Protein AF-0000000085121722 (afdb_homodimer)

Organism: Pyrolobus fumarii (strain DSM 11204 / 1A) (NCBI:txid694429)

Structure (mmCIF, N/CA/C/O backbone):
data_AF-0000000085121722-model_v1
#
loop_
_entity.id
_entity.type
_entity.pdbx_description
1 polymer 'tRNA(Phe) 7-((3-amino-3-carboxypropyl)-4-demethylwyosine(37)-N(4))-methyltransferase'
#
loop_
_atom_site.group_PDB
_atom_site.id
_atom_site.type_symbol
_atom_site.label_atom_id
_atom_site.label_alt_id
_atom_site.label_comp_id
_atom_site.label_asym_id
_atom_site.label_entity_id
_atom_site.label_seq_id
_atom_site.pdbx_PDB_ins_code
_atom_site.Cartn_x
_atom_site.Cartn_y
_atom_site.Cartn_z
_atom_site.occupancy
_atom_site.B_iso_or_equiv
_atom_site.auth_seq_id
_atom_site.auth_comp_id
_atom_site.auth_asym_id
_atom_site.auth_atom_id
_atom_site.pdbx_PDB_model_num
ATOM 1 N N . MET A 1 1 ? -5.102 37.719 7.293 1 25.16 1 MET A N 1
ATOM 2 C CA . MET A 1 1 ? -5.824 37.344 6.082 1 25.16 1 MET A CA 1
ATOM 3 C C . MET A 1 1 ? -6.395 35.938 6.211 1 25.16 1 MET A C 1
ATOM 5 O O . MET A 1 1 ? -5.68 34.969 6.02 1 25.16 1 MET A O 1
ATOM 9 N N . PRO A 1 2 ? -7.133 35.5 7.285 1 33.59 2 PRO A N 1
ATOM 10 C CA . PRO A 1 2 ? -7.469 34.375 8.18 1 33.59 2 PRO A CA 1
ATOM 11 C C . PRO A 1 2 ? -8.312 33.312 7.5 1 33.59 2 PRO A C 1
ATOM 13 O O . PRO A 1 2 ? -7.992 32.125 7.586 1 33.59 2 PRO A O 1
ATOM 16 N N . LEU A 1 3 ? -9.984 33.344 7.324 1 40.09 3 LEU A N 1
ATOM 17 C CA . LEU A 1 3 ? -11.289 32.844 7.738 1 40.09 3 LEU A CA 1
ATOM 18 C C . LEU A 1 3 ? -11.867 31.922 6.68 1 40.09 3 LEU A C 1
ATOM 20 O O . LEU A 1 3 ? -13.07 31.656 6.684 1 40.09 3 LEU A O 1
ATOM 24 N N . HIS A 1 4 ? -11.539 31.906 5.453 1 48.25 4 HIS A N 1
ATOM 25 C CA . HIS A 1 4 ? -12.109 31.25 4.281 1 48.25 4 HIS A CA 1
ATOM 26 C C . HIS A 1 4 ? -12.211 29.734 4.48 1 48.25 4 HIS A C 1
ATOM 28 O O . HIS A 1 4 ? -13.172 29.109 4.031 1 48.25 4 HIS A O 1
ATOM 34 N N . GLY A 1 5 ? -11.305 29.234 5.172 1 57.03 5 GLY A N 1
ATOM 35 C CA . GLY A 1 5 ? -11.344 27.812 5.5 1 57.03 5 GLY A CA 1
ATOM 36 C C . GLY A 1 5 ? -12.547 27.438 6.348 1 57.03 5 GLY A C 1
ATOM 37 O O . GLY A 1 5 ? -13.211 26.438 6.07 1 57.03 5 GLY A O 1
ATOM 38 N N . ASP A 1 6 ? -12.883 28.438 7.25 1 63.97 6 ASP A N 1
ATOM 39 C CA . ASP A 1 6 ? -13.984 28.156 8.164 1 63.97 6 ASP A CA 1
ATOM 40 C C . ASP A 1 6 ? -15.328 28.141 7.43 1 63.97 6 ASP A C 1
ATOM 42 O O . ASP A 1 6 ? -16.172 27.281 7.68 1 63.97 6 ASP A O 1
ATOM 46 N N . ALA A 1 7 ? -15.484 29.25 6.531 1 72.12 7 ALA A N 1
ATOM 47 C CA . ALA A 1 7 ? -16.734 29.297 5.773 1 72.12 7 ALA A CA 1
ATOM 48 C C . ALA A 1 7 ? -16.875 28.062 4.891 1 72.12 7 ALA A C 1
ATOM 50 O O . ALA A 1 7 ? -17.969 27.484 4.793 1 72.12 7 ALA A O 1
ATOM 51 N N . CYS A 1 8 ? -15.781 27.703 4.367 1 76.19 8 CYS A N 1
ATOM 52 C CA . CYS A 1 8 ? -15.781 26.531 3.506 1 76.19 8 CYS A CA 1
ATOM 53 C C . CYS A 1 8 ? -16.078 25.266 4.305 1 76.19 8 CYS A C 1
ATOM 55 O O . CYS A 1 8 ? -16.891 24.438 3.885 1 76.19 8 CYS A O 1
ATOM 57 N N . LEU A 1 9 ? -15.484 25.234 5.461 1 77.94 9 LEU A N 1
ATOM 58 C CA . LEU A 1 9 ? -15.695 24.078 6.309 1 77.94 9 LEU A CA 1
ATOM 59 C C . LEU A 1 9 ? -17.141 23.984 6.77 1 77.94 9 LEU A C 1
ATOM 61 O O . LEU A 1 9 ? -17.703 22.906 6.871 1 77.94 9 LEU A O 1
ATOM 65 N N . GLN A 1 10 ? -17.734 25.156 6.969 1 77.38 10 GLN A N 1
ATOM 66 C CA . GLN A 1 10 ? -19.125 25.188 7.391 1 77.38 10 GLN A CA 1
ATOM 67 C C . GLN A 1 10 ? -20.047 24.719 6.273 1 77.38 10 GLN A C 1
ATOM 69 O O . GLN A 1 10 ? -21.016 24 6.52 1 77.38 10 GLN A O 1
ATOM 74 N N . GLU A 1 11 ? -19.766 25.047 5.125 1 78.31 11 GLU A N 1
ATOM 75 C CA . GLU A 1 11 ? -20.562 24.625 3.979 1 78.31 11 GLU A CA 1
ATOM 76 C C . GLU A 1 11 ? -20.406 23.125 3.723 1 78.31 11 GLU A C 1
ATOM 78 O O . GLU A 1 11 ? -21.391 22.438 3.434 1 78.31 11 GLU A O 1
ATOM 83 N N . LEU A 1 12 ? -19.172 22.734 3.867 1 75.06 12 LEU A N 1
ATOM 84 C CA . LEU A 1 12 ? -18.906 21.312 3.684 1 75.06 12 LEU A CA 1
ATOM 85 C C . LEU A 1 12 ? -19.609 20.484 4.758 1 75.06 12 LEU A C 1
ATOM 87 O O . LEU A 1 12 ? -20.141 19.406 4.473 1 75.06 12 LEU A O 1
ATOM 91 N N . ARG A 1 13 ? -19.562 21.062 5.875 1 75.12 13 ARG A N 1
ATOM 92 C CA . ARG A 1 13 ? -20.219 20.375 6.984 1 75.12 13 ARG A CA 1
ATOM 93 C C . ARG A 1 13 ? -21.719 20.203 6.715 1 75.12 13 ARG A C 1
ATOM 95 O O . ARG A 1 13 ? -22.266 19.125 6.93 1 75.12 13 ARG A O 1
ATOM 102 N N . LYS A 1 14 ? -22.219 21.188 6.25 1 73.75 14 LYS A N 1
ATOM 103 C CA . LYS A 1 14 ? -23.656 21.141 5.973 1 73.75 14 LYS A CA 1
ATOM 104 C C . LYS A 1 14 ? -23.969 20.172 4.832 1 73.75 14 LYS A C 1
ATOM 106 O O . LYS A 1 14 ? -24.875 19.344 4.941 1 73.75 14 LYS A O 1
ATOM 111 N N . SER A 1 15 ? -23.203 20.219 3.834 1 72.81 15 SER A N 1
ATOM 112 C CA . SER A 1 15 ? -23.469 19.406 2.648 1 72.81 15 SER A CA 1
ATOM 113 C C . SER A 1 15 ? -23.078 17.953 2.883 1 72.81 15 SER A C 1
ATOM 115 O O . SER A 1 15 ? -23.844 17.047 2.541 1 72.81 15 SER A O 1
ATOM 117 N N . ASN A 1 16 ? -21.906 17.75 3.414 1 69 16 ASN A N 1
ATOM 118 C CA . ASN A 1 16 ? -21.391 16.391 3.541 1 69 16 ASN A CA 1
ATOM 119 C C . ASN A 1 16 ? -22.047 15.641 4.691 1 69 16 ASN A C 1
ATOM 121 O O . ASN A 1 16 ? -22.328 14.445 4.582 1 69 16 ASN A O 1
ATOM 125 N N . LEU A 1 17 ? -22.203 16.453 5.746 1 63.22 17 LEU A N 1
ATOM 126 C CA . LEU A 1 17 ? -22.906 15.82 6.855 1 63.22 17 LEU A CA 1
ATOM 127 C C . LEU A 1 17 ? -24.297 15.344 6.43 1 63.22 17 LEU A C 1
ATOM 129 O O . LEU A 1 17 ? -24.734 14.266 6.832 1 63.22 17 LEU A O 1
ATOM 133 N N . TRP A 1 18 ? -24.797 16.141 5.629 1 60.69 18 TRP A N 1
ATOM 134 C CA . TRP A 1 18 ? -26.109 15.758 5.137 1 60.69 18 TRP A CA 1
ATOM 135 C C . TRP A 1 18 ? -26.031 14.516 4.258 1 60.69 18 TRP A C 1
ATOM 137 O O . TRP A 1 18 ? -26.844 13.602 4.391 1 60.69 18 TRP A O 1
ATOM 147 N N . ARG A 1 19 ? -25.125 14.5 3.445 1 65.38 19 ARG A N 1
ATOM 148 C CA . ARG A 1 19 ? -24.969 13.352 2.566 1 65.38 19 ARG A CA 1
ATOM 149 C C . ARG A 1 19 ? -24.656 12.086 3.371 1 65.38 19 ARG A C 1
ATOM 151 O O . ARG A 1 19 ? -25.219 11.023 3.107 1 65.38 19 ARG A O 1
ATOM 158 N N . LEU A 1 20 ? -23.797 12.312 4.266 1 65.81 20 LEU A N 1
ATOM 159 C CA . LEU A 1 20 ? -23.422 11.164 5.086 1 65.81 20 LEU A CA 1
ATOM 160 C C . LEU A 1 20 ? -24.594 10.68 5.922 1 65.81 20 LEU A C 1
ATOM 162 O O . LEU A 1 20 ? -24.781 9.469 6.09 1 65.81 20 LEU A O 1
ATOM 166 N N . TYR A 1 21 ? -25.328 11.711 6.359 1 60.53 21 TYR A N 1
ATOM 167 C CA . TYR A 1 21 ? -26.547 11.359 7.07 1 60.53 21 TYR A CA 1
ATOM 168 C C . TYR A 1 21 ? -27.516 10.594 6.16 1 60.53 21 TYR A C 1
ATOM 170 O O . TYR A 1 21 ? -28.047 9.555 6.547 1 60.53 21 TYR A O 1
ATOM 178 N N . ILE A 1 22 ? -27.609 11.023 5.02 1 61.03 22 ILE A N 1
ATOM 179 C CA . ILE A 1 22 ? -28.516 10.367 4.07 1 61.03 22 ILE A CA 1
ATOM 180 C C . ILE A 1 22 ? -27.969 8.977 3.738 1 61.03 22 ILE A C 1
ATOM 182 O O . ILE A 1 22 ? -28.719 8 3.719 1 61.03 22 ILE A O 1
ATOM 186 N N . ASP A 1 23 ? -26.719 8.969 3.586 1 68.31 23 ASP A N 1
ATOM 187 C CA . ASP A 1 23 ? -26.109 7.68 3.258 1 68.31 23 ASP A CA 1
ATOM 188 C C . ASP A 1 23 ? -26.25 6.695 4.414 1 68.31 23 ASP A C 1
ATOM 190 O O . ASP A 1 23 ? -26.469 5.504 4.195 1 68.31 23 ASP A O 1
ATOM 194 N N . SER A 1 24 ? -26.141 7.223 5.574 1 63.41 24 SER A N 1
ATOM 195 C CA . SER A 1 24 ? -26.328 6.395 6.766 1 63.41 24 SER A CA 1
ATOM 196 C C . SER A 1 24 ? -27.75 5.859 6.855 1 63.41 24 SER A C 1
ATOM 198 O O . SER A 1 24 ? -27.953 4.668 7.098 1 63.41 24 SER A O 1
ATOM 200 N N . GLU A 1 25 ? -28.625 6.758 6.559 1 61.84 25 GLU A N 1
ATOM 201 C CA . GLU A 1 25 ? -30.031 6.391 6.652 1 61.84 25 GLU A CA 1
ATOM 202 C C . GLU A 1 25 ? -30.438 5.469 5.508 1 61.84 25 GLU A C 1
ATOM 204 O O . GLU A 1 25 ? -31.281 4.582 5.684 1 61.84 25 GLU A O 1
ATOM 209 N N . SER A 1 26 ? -29.797 5.641 4.441 1 66.88 26 SER A N 1
ATOM 210 C CA . SER A 1 26 ? -30.188 4.859 3.27 1 66.88 26 SER A CA 1
ATOM 211 C C . SER A 1 26 ? -29.422 3.541 3.211 1 66.88 26 SER A C 1
ATOM 213 O O . SER A 1 26 ? -29.641 2.732 2.307 1 66.88 26 SER A O 1
ATOM 215 N N . GLY A 1 27 ? -28.547 3.436 4.176 1 63.84 27 GLY A N 1
ATOM 216 C CA . GLY A 1 27 ? -27.766 2.211 4.211 1 63.84 27 GLY A CA 1
ATOM 217 C C . GLY A 1 27 ? -26.578 2.232 3.264 1 63.84 27 GLY A C 1
ATOM 218 O O . GLY A 1 27 ? -25.984 1.189 2.971 1 63.84 27 GLY A O 1
ATOM 219 N N . ARG A 1 28 ? -26.391 3.414 2.799 1 68.38 28 ARG A N 1
ATOM 220 C CA . ARG A 1 28 ? -25.312 3.514 1.821 1 68.38 28 ARG A CA 1
ATOM 221 C C . ARG A 1 28 ? -23.969 3.635 2.51 1 68.38 28 ARG A C 1
ATOM 223 O O . ARG A 1 28 ? -22.938 3.328 1.914 1 68.38 28 ARG A O 1
ATOM 230 N N . LEU A 1 29 ? -24.047 3.971 3.695 1 78.38 29 LEU A N 1
ATOM 231 C CA . LEU A 1 29 ? -22.812 4.117 4.453 1 78.38 29 LEU A CA 1
ATOM 232 C C . LEU A 1 29 ? -22.297 2.76 4.918 1 78.38 29 LEU A C 1
ATOM 234 O O . LEU A 1 29 ? -23.078 1.925 5.391 1 78.38 29 LEU A O 1
ATOM 238 N N . ASP A 1 30 ? -21.109 2.541 4.707 1 84.75 30 ASP A N 1
ATOM 239 C CA . ASP A 1 30 ? -20.469 1.336 5.23 1 84.75 30 ASP A CA 1
ATOM 240 C C . ASP A 1 30 ? -20.656 1.225 6.742 1 84.75 30 ASP A C 1
ATOM 242 O O . ASP A 1 30 ? -20.156 2.064 7.496 1 84.75 30 ASP A O 1
ATOM 246 N N . PRO A 1 31 ? -21.422 0.249 7.117 1 87.56 31 PRO A N 1
ATOM 247 C CA . PRO A 1 31 ? -21.75 0.148 8.539 1 87.56 31 PRO A CA 1
ATOM 248 C C . PRO A 1 31 ? -20.516 0.044 9.43 1 87.56 31 PRO A C 1
ATOM 250 O O . PRO A 1 31 ? -20.531 0.485 10.578 1 87.56 31 PRO A O 1
ATOM 253 N N . ASP A 1 32 ? -19.469 -0.449 8.969 1 90.31 32 ASP A N 1
ATOM 254 C CA . ASP A 1 32 ? -18.266 -0.7 9.766 1 90.31 32 ASP A CA 1
ATOM 255 C C . ASP A 1 32 ? -17.562 0.606 10.125 1 90.31 32 ASP A C 1
ATOM 257 O O . ASP A 1 32 ? -16.781 0.651 11.07 1 90.31 32 ASP A O 1
ATOM 261 N N . VAL A 1 33 ? -17.891 1.657 9.367 1 92.19 33 VAL A N 1
ATOM 262 C CA . VAL A 1 33 ? -17.188 2.906 9.633 1 92.19 33 VAL A CA 1
ATOM 263 C C . VAL A 1 33 ? -18.078 3.824 10.477 1 92.19 33 VAL A C 1
ATOM 265 O O . VAL A 1 33 ? -17.625 4.859 10.969 1 92.19 33 VAL A O 1
ATOM 268 N N . LYS A 1 34 ? -19.297 3.518 10.688 1 89.69 34 LYS A N 1
ATOM 269 C CA . LYS A 1 34 ? -20.266 4.391 11.328 1 89.69 34 LYS A CA 1
ATOM 270 C C . LYS A 1 34 ? -19.828 4.789 12.727 1 89.69 34 LYS A C 1
ATOM 272 O O . LYS A 1 34 ? -19.875 5.965 13.094 1 89.69 34 LYS A O 1
ATOM 277 N N . PRO A 1 35 ? -19.391 3.846 13.531 1 91.5 35 PRO A N 1
ATOM 278 C CA . PRO A 1 35 ? -18.969 4.242 14.875 1 91.5 35 PRO A CA 1
ATOM 279 C C . PRO A 1 35 ? -17.828 5.258 14.859 1 91.5 35 PRO A C 1
ATOM 281 O O . PRO A 1 35 ? -17.812 6.195 15.664 1 91.5 35 PRO A O 1
ATOM 284 N N . LEU A 1 36 ? -16.922 5.125 13.984 1 93.75 36 LEU A N 1
ATOM 285 C CA . LEU A 1 36 ? -15.805 6.051 13.875 1 93.75 36 LEU A CA 1
ATOM 286 C C . LEU A 1 36 ? -16.281 7.43 13.438 1 93.75 36 LEU A C 1
ATOM 288 O O . LEU A 1 36 ? -15.922 8.438 14.047 1 93.75 36 LEU A O 1
ATOM 292 N N . LEU A 1 37 ? -17.125 7.449 12.461 1 91.69 37 LEU A N 1
ATOM 293 C CA . LEU A 1 37 ? -17.594 8.711 11.898 1 91.69 37 LEU A CA 1
ATOM 294 C C . LEU A 1 37 ? -18.406 9.492 12.93 1 91.69 37 LEU A C 1
ATOM 296 O O . LEU A 1 37 ? -18.281 10.711 13.031 1 91.69 37 LEU A O 1
ATOM 300 N N . SER A 1 38 ? -19.203 8.773 13.648 1 89.06 38 SER A N 1
ATOM 301 C CA . SER A 1 38 ? -20 9.414 14.688 1 89.06 38 SER A CA 1
ATOM 302 C C . SER A 1 38 ? -19.109 10.141 15.703 1 89.06 38 SER A C 1
ATOM 304 O O . SER A 1 38 ? -19.391 11.281 16.078 1 89.06 38 SER A O 1
ATOM 306 N N . LYS A 1 39 ? -18.062 9.539 16.078 1 92.44 39 LYS A N 1
ATOM 307 C CA . LYS A 1 39 ? -17.141 10.133 17.031 1 92.44 39 LYS A CA 1
ATOM 308 C C . LYS A 1 39 ? -16.406 11.328 16.422 1 92.44 39 LYS A C 1
ATOM 310 O O . LYS A 1 39 ? -16.25 12.359 17.078 1 92.44 39 LYS A O 1
ATOM 315 N N . LEU A 1 40 ? -16.016 11.242 15.195 1 92.62 40 LEU A N 1
ATOM 316 C CA . LEU A 1 40 ? -15.266 12.305 14.539 1 92.62 40 LEU A CA 1
ATOM 317 C C . LEU A 1 40 ? -16.156 13.516 14.258 1 92.62 40 LEU A C 1
ATOM 319 O O . LEU A 1 40 ? -15.727 14.656 14.414 1 92.62 40 LEU A O 1
ATOM 323 N N . TRP A 1 41 ? -17.391 13.195 14 1 88 41 TRP A N 1
ATOM 324 C CA . TRP A 1 41 ? -18.344 14.273 13.75 1 88 41 TRP A CA 1
ATOM 325 C C . TRP A 1 41 ? -18.625 15.055 15.031 1 88 41 TRP A C 1
ATOM 327 O O . TRP A 1 41 ? -18.734 16.281 15.008 1 88 41 TRP A O 1
ATOM 337 N N . ALA A 1 42 ? -18.734 14.352 16.062 1 88.62 42 ALA A N 1
ATOM 338 C CA . ALA A 1 42 ? -18.969 14.977 17.359 1 88.62 42 ALA A CA 1
ATOM 339 C C . ALA A 1 42 ? -17.828 15.93 17.734 1 88.62 42 ALA A C 1
ATOM 341 O O . ALA A 1 42 ? -18.016 16.859 18.516 1 88.62 42 ALA A O 1
ATOM 342 N N . ARG A 1 43 ? -16.766 15.812 17.094 1 90.25 43 ARG A N 1
ATOM 343 C CA . ARG A 1 43 ? -15.586 16.609 17.406 1 90.25 43 ARG A CA 1
ATOM 344 C C . ARG A 1 43 ? -15.367 17.703 16.359 1 90.25 43 ARG A C 1
ATOM 346 O O . ARG A 1 43 ? -14.383 18.453 16.422 1 90.25 43 ARG A O 1
ATOM 353 N N . GLY A 1 44 ? -16.203 17.703 15.43 1 87.38 44 GLY A N 1
ATOM 354 C CA . GLY A 1 44 ? -16.203 18.812 14.492 1 87.38 44 GLY A CA 1
ATOM 355 C C . GLY A 1 44 ? -15.5 18.484 13.188 1 87.38 44 GLY A C 1
ATOM 356 O O . GLY A 1 44 ? -15.383 19.344 12.312 1 87.38 44 GLY A O 1
ATOM 357 N N . TYR A 1 45 ? -15.031 17.234 13.047 1 91.25 45 TYR A N 1
ATOM 358 C CA . TYR A 1 45 ? -14.445 16.844 11.766 1 91.25 45 TYR A CA 1
ATOM 359 C C . TYR A 1 45 ? -15.523 16.719 10.695 1 91.25 45 TYR A C 1
ATOM 361 O O . TYR A 1 45 ? -16.656 16.359 10.992 1 91.25 45 TYR A O 1
ATOM 369 N N . VAL A 1 46 ? -15.094 17 9.508 1 89.81 46 VAL A N 1
ATOM 370 C CA . VAL A 1 46 ? -16.031 16.906 8.391 1 89.81 46 VAL A CA 1
ATOM 371 C C . VAL A 1 46 ? -15.562 15.836 7.41 1 89.81 46 VAL A C 1
ATOM 373 O O . VAL A 1 46 ? -14.555 16.016 6.723 1 89.81 46 VAL A O 1
ATOM 376 N N . THR A 1 47 ? -16.328 14.812 7.312 1 89.81 47 THR A N 1
ATOM 377 C CA . THR A 1 47 ? -15.945 13.68 6.48 1 89.81 47 THR A CA 1
ATOM 378 C C . THR A 1 47 ? -16.219 13.977 5.008 1 89.81 47 THR A C 1
ATOM 380 O O . THR A 1 47 ? -17.25 14.547 4.66 1 89.81 47 THR A O 1
ATOM 383 N N . VAL A 1 48 ? -15.32 13.594 4.176 1 85.94 48 VAL A N 1
ATOM 384 C CA . VAL A 1 48 ? -15.438 13.727 2.729 1 85.94 48 VAL A CA 1
ATOM 385 C C . VAL A 1 48 ? -15.75 12.359 2.113 1 85.94 48 VAL A C 1
ATOM 387 O O . VAL A 1 48 ? -16.672 12.234 1.315 1 85.94 48 VAL A O 1
ATOM 390 N N . SER A 1 49 ? -15.008 11.312 2.461 1 87.88 49 SER A N 1
ATOM 391 C CA . SER A 1 49 ? -15.219 9.945 1.987 1 87.88 49 SER A CA 1
ATOM 392 C C . SER A 1 49 ? -14.758 8.922 3.018 1 87.88 49 SER A C 1
ATOM 394 O O . SER A 1 49 ? -13.945 9.242 3.893 1 87.88 49 SER A O 1
ATOM 396 N N . SER A 1 50 ? -15.406 7.809 2.986 1 91.31 50 SER A N 1
ATOM 397 C CA . SER A 1 50 ? -15.023 6.754 3.914 1 91.31 50 SER A CA 1
ATOM 398 C C . SER A 1 50 ? -15.242 5.371 3.305 1 91.31 50 SER A C 1
ATOM 400 O O . SER A 1 50 ? -16.188 5.168 2.549 1 91.31 50 SER A O 1
ATOM 402 N N . CYS A 1 51 ? -14.336 4.566 3.605 1 91.44 51 CYS A N 1
ATOM 403 C CA . CYS A 1 51 ? -14.406 3.154 3.244 1 91.44 51 CYS A CA 1
ATOM 404 C C . CYS A 1 51 ? -13.82 2.279 4.344 1 91.44 51 CYS A C 1
ATOM 406 O O . CYS A 1 51 ? -12.734 2.559 4.852 1 91.44 51 CYS A O 1
ATOM 408 N N . SER A 1 52 ? -14.469 1.204 4.703 1 93.75 52 SER A N 1
ATOM 409 C CA . SER A 1 52 ? -14.008 0.362 5.805 1 93.75 52 SER A CA 1
ATOM 410 C C . SER A 1 52 ? -13.023 -0.692 5.324 1 93.75 52 SER A C 1
ATOM 412 O O . SER A 1 52 ? -12.625 -1.576 6.086 1 93.75 52 SER A O 1
ATOM 414 N N . GLY A 1 53 ? -12.625 -0.548 4.168 1 94.06 53 GLY A N 1
ATOM 415 C CA . GLY A 1 53 ? -11.852 -1.606 3.535 1 94.06 53 GLY A CA 1
ATOM 416 C C . GLY A 1 53 ? -12.695 -2.508 2.65 1 94.06 53 GLY A C 1
ATOM 417 O O . GLY A 1 53 ? -13.891 -2.697 2.902 1 94.06 53 GLY A O 1
ATOM 418 N N . ARG A 1 54 ? -12 -3.064 1.689 1 95 54 ARG A N 1
ATOM 419 C CA . ARG A 1 54 ? -12.773 -3.883 0.764 1 95 54 ARG A CA 1
ATOM 420 C C . ARG A 1 54 ? -11.891 -4.902 0.056 1 95 54 ARG A C 1
ATOM 422 O O . ARG A 1 54 ? -10.664 -4.762 0.046 1 95 54 ARG A O 1
ATOM 429 N N . ILE A 1 55 ? -12.57 -5.926 -0.412 1 97.38 55 ILE A N 1
ATOM 430 C CA . ILE A 1 55 ? -11.992 -6.82 -1.41 1 97.38 55 ILE A CA 1
ATOM 431 C C . ILE A 1 55 ? -12.469 -6.41 -2.803 1 97.38 55 ILE A C 1
ATOM 433 O O . ILE A 1 55 ? -13.664 -6.207 -3.025 1 97.38 55 ILE A O 1
ATOM 437 N N . ALA A 1 56 ? -11.562 -6.176 -3.699 1 96.38 56 ALA A N 1
ATOM 438 C CA . ALA A 1 56 ? -11.922 -5.707 -5.035 1 96.38 56 ALA A CA 1
ATOM 439 C C . ALA A 1 56 ? -11.32 -6.602 -6.113 1 96.38 56 ALA A C 1
ATOM 441 O O . ALA A 1 56 ? -10.125 -6.883 -6.094 1 96.38 56 ALA A O 1
ATOM 442 N N . LEU A 1 57 ? -12.172 -7.086 -6.98 1 97.25 57 LEU A N 1
ATOM 443 C CA . LEU A 1 57 ? -11.711 -7.719 -8.211 1 97.25 57 LEU A CA 1
ATOM 444 C C . LEU A 1 57 ? -11.406 -6.676 -9.281 1 97.25 57 LEU A C 1
ATOM 446 O O . LEU A 1 57 ? -12.258 -5.855 -9.609 1 97.25 57 LEU A O 1
ATOM 450 N N . LYS A 1 58 ? -10.227 -6.777 -9.789 1 94.94 58 LYS A N 1
ATOM 451 C CA . LYS A 1 58 ? -9.758 -5.762 -10.727 1 94.94 58 LYS A CA 1
ATOM 452 C C . LYS A 1 58 ? -9.195 -6.402 -11.992 1 94.94 58 LYS A C 1
ATOM 454 O O . LYS A 1 58 ? -8.82 -7.578 -11.984 1 94.94 58 LYS A O 1
ATOM 459 N N . ALA A 1 59 ? -9.18 -5.531 -13.039 1 94.38 59 ALA A N 1
ATOM 460 C CA . ALA A 1 59 ? -8.617 -6.023 -14.297 1 94.38 59 ALA A CA 1
ATOM 461 C C . ALA A 1 59 ? -8.117 -4.871 -15.164 1 94.38 59 ALA A C 1
ATOM 463 O O . ALA A 1 59 ? -8.508 -3.719 -14.961 1 94.38 59 ALA A O 1
ATOM 464 N N . THR A 1 60 ? -7.18 -5.207 -15.992 1 93.38 60 THR A N 1
ATOM 465 C CA . THR A 1 60 ? -6.664 -4.23 -16.938 1 93.38 60 THR A CA 1
ATOM 466 C C . THR A 1 60 ? -6.438 -4.871 -18.312 1 93.38 60 THR A C 1
ATOM 468 O O . THR A 1 60 ? -6.02 -6.031 -18.391 1 93.38 60 THR A O 1
ATOM 471 N N . ARG A 1 61 ? -6.73 -4.195 -19.359 1 90.19 61 ARG A N 1
ATOM 472 C CA . ARG A 1 61 ? -6.625 -4.707 -20.719 1 90.19 61 ARG A CA 1
ATOM 473 C C . ARG A 1 61 ? -5.207 -4.543 -21.266 1 90.19 61 ARG A C 1
ATOM 475 O O . ARG A 1 61 ? -4.785 -5.281 -22.156 1 90.19 61 ARG A O 1
ATOM 482 N N . THR A 1 62 ? -4.402 -3.621 -20.797 1 81.44 62 THR A N 1
ATOM 483 C CA . THR A 1 62 ? -3.113 -3.334 -21.406 1 81.44 62 THR A CA 1
ATOM 484 C C . THR A 1 62 ? -1.978 -3.549 -20.422 1 81.44 62 THR A C 1
ATOM 486 O O . THR A 1 62 ? -0.834 -3.789 -20.812 1 81.44 62 THR A O 1
ATOM 489 N N . GLY A 1 63 ? -2.223 -3.357 -19.172 1 78.75 63 GLY A N 1
ATOM 490 C CA . GLY A 1 63 ? -1.202 -3.492 -18.141 1 78.75 63 GLY A CA 1
ATOM 491 C C . GLY A 1 63 ? -1.521 -2.717 -16.875 1 78.75 63 GLY A C 1
ATOM 492 O O . GLY A 1 63 ? -2.553 -2.047 -16.797 1 78.75 63 GLY A O 1
ATOM 493 N N . ILE A 1 64 ? -0.658 -2.912 -15.898 1 69.38 64 ILE A N 1
ATOM 494 C CA . ILE A 1 64 ? -0.935 -2.381 -14.57 1 69.38 64 ILE A CA 1
ATOM 495 C C . ILE A 1 64 ? -0.941 -0.854 -14.617 1 69.38 64 ILE A C 1
ATOM 497 O O . ILE A 1 64 ? -1.539 -0.204 -13.758 1 69.38 64 ILE A O 1
ATOM 501 N N . GLU A 1 65 ? -0.354 -0.338 -15.664 1 61.5 65 GLU A N 1
ATOM 502 C CA . GLU A 1 65 ? -0.294 1.115 -15.781 1 61.5 65 GLU A CA 1
ATOM 503 C C . GLU A 1 65 ? -1.589 1.674 -16.359 1 61.5 65 GLU A C 1
ATOM 505 O O . GLU A 1 65 ? -1.762 2.891 -16.453 1 61.5 65 GLU A O 1
ATOM 510 N N . ASP A 1 66 ? -2.33 0.862 -16.766 1 60.84 66 ASP A N 1
ATOM 511 C CA . ASP A 1 66 ? -3.465 1.335 -17.562 1 60.84 66 ASP A CA 1
ATOM 512 C C . ASP A 1 66 ? -4.535 1.958 -16.656 1 60.84 66 ASP A C 1
ATOM 514 O O . ASP A 1 66 ? -5.363 1.247 -16.094 1 60.84 66 ASP A O 1
ATOM 518 N N . LYS A 1 67 ? -4.488 3.189 -16.422 1 55.06 67 LYS A N 1
ATOM 519 C CA . LYS A 1 67 ? -5.48 3.936 -15.656 1 55.06 67 LYS A CA 1
ATOM 520 C C . LYS A 1 67 ? -6.844 3.9 -16.344 1 55.06 67 LYS A C 1
ATOM 522 O O . LYS A 1 67 ? -7.883 3.979 -15.688 1 55.06 67 LYS A O 1
ATOM 527 N N . ARG A 1 68 ? -6.844 3.82 -17.688 1 51.25 68 ARG A N 1
ATOM 528 C CA . ARG A 1 68 ? -8.039 4 -18.5 1 51.25 68 ARG A CA 1
ATOM 529 C C . ARG A 1 68 ? -8.656 2.656 -18.859 1 51.25 68 ARG A C 1
ATOM 531 O O . ARG A 1 68 ? -9.859 2.572 -19.141 1 51.25 68 ARG A O 1
ATOM 538 N N . GLY A 1 69 ? -7.91 1.649 -19.016 1 50.78 69 GLY A N 1
ATOM 539 C CA . GLY A 1 69 ? -8.422 0.414 -19.594 1 50.78 69 GLY A CA 1
ATOM 540 C C . GLY A 1 69 ? -8.617 -0.684 -18.562 1 50.78 69 GLY A C 1
ATOM 541 O O . GLY A 1 69 ? -8.734 -1.859 -18.922 1 50.78 69 GLY A O 1
ATOM 542 N N . GLY A 1 70 ? -8.516 -0.312 -17.156 1 65 70 GLY A N 1
ATOM 543 C CA . GLY A 1 70 ? -8.672 -1.295 -16.109 1 65 70 GLY A CA 1
ATOM 544 C C . GLY A 1 70 ? -9.352 -0.735 -14.867 1 65 70 GLY A C 1
ATOM 545 O O . GLY A 1 70 ? -9.68 0.452 -14.82 1 65 70 GLY A O 1
ATOM 546 N N . GLY A 1 71 ? -10.203 -1.425 -14.328 1 82.06 71 GLY A N 1
ATOM 547 C CA . GLY A 1 71 ? -10.891 -0.926 -13.148 1 82.06 71 GLY A CA 1
ATOM 548 C C . GLY A 1 71 ? -11.375 -2.031 -12.227 1 82.06 71 GLY A C 1
ATOM 549 O O . GLY A 1 71 ? -10.977 -3.189 -12.383 1 82.06 71 GLY A O 1
ATOM 550 N N . VAL A 1 72 ? -12 -1.565 -11.312 1 91.69 72 VAL A N 1
ATOM 551 C CA . VAL A 1 72 ? -12.68 -2.455 -10.383 1 91.69 72 VAL A CA 1
ATOM 552 C C . VAL A 1 72 ? -13.852 -3.139 -11.086 1 91.69 72 VAL A C 1
ATOM 554 O O . VAL A 1 72 ? -14.727 -2.471 -11.648 1 91.69 72 VAL A O 1
ATOM 557 N N . LEU A 1 73 ? -13.789 -4.438 -11.18 1 94.56 73 LEU A N 1
ATOM 558 C CA . LEU A 1 73 ? -14.891 -5.199 -11.758 1 94.56 73 LEU A CA 1
ATOM 559 C C . LEU A 1 73 ? -15.992 -5.445 -10.734 1 94.56 73 LEU A C 1
ATOM 561 O O . LEU A 1 73 ? -17.172 -5.441 -11.078 1 94.56 73 LEU A O 1
ATOM 565 N N . ARG A 1 74 ? -15.594 -5.719 -9.539 1 96.38 74 ARG A N 1
ATOM 566 C CA . ARG A 1 74 ? -16.5 -5.988 -8.43 1 96.38 74 ARG A CA 1
ATOM 567 C C . ARG A 1 74 ? -15.828 -5.727 -7.09 1 96.38 74 ARG A C 1
ATOM 569 O O . ARG A 1 74 ? -14.633 -5.973 -6.934 1 96.38 74 ARG A O 1
ATOM 576 N N . ALA A 1 75 ? -16.656 -5.246 -6.16 1 95.81 75 ALA A N 1
ATOM 577 C CA . ALA A 1 75 ? -16.109 -4.953 -4.836 1 95.81 75 ALA A CA 1
ATOM 578 C C . ALA A 1 75 ? -17.031 -5.492 -3.74 1 95.81 75 ALA A C 1
ATOM 580 O O . ALA A 1 75 ? -18.25 -5.57 -3.926 1 95.81 75 ALA A O 1
ATOM 581 N N . TRP A 1 76 ? -16.422 -5.895 -2.641 1 95.25 76 TRP A N 1
ATOM 582 C CA . TRP A 1 76 ? -17.125 -6.406 -1.466 1 95.25 76 TRP A CA 1
ATOM 583 C C . TRP A 1 76 ? -16.672 -5.688 -0.202 1 95.25 76 TRP A C 1
ATOM 585 O O . TRP A 1 76 ? -15.531 -5.863 0.244 1 95.25 76 TRP A O 1
ATOM 595 N N . HIS A 1 77 ? -17.516 -4.961 0.421 1 91.81 77 HIS A N 1
ATOM 596 C CA . HIS A 1 77 ? -17.141 -4.133 1.561 1 91.81 77 HIS A CA 1
ATOM 597 C C . HIS A 1 77 ? -17.453 -4.84 2.879 1 91.81 77 HIS A C 1
ATOM 599 O O . HIS A 1 77 ? -16.766 -4.609 3.881 1 91.81 77 HIS A O 1
ATOM 605 N N . VAL A 1 78 ? -18.5 -5.578 2.928 1 90.56 78 VAL A N 1
ATOM 606 C CA . VAL A 1 78 ? -18.953 -6.164 4.184 1 90.56 78 VAL A CA 1
ATOM 607 C C . VAL A 1 78 ? -18.75 -7.676 4.152 1 90.56 78 VAL A C 1
ATOM 609 O O . VAL A 1 78 ? -17.828 -8.195 4.777 1 90.56 78 VAL A O 1
ATOM 612 N N . GLU A 1 79 ? -19.469 -8.32 3.25 1 93.62 79 GLU A N 1
ATOM 613 C CA . GLU A 1 79 ? -19.344 -9.766 3.104 1 93.62 79 GLU A CA 1
ATOM 614 C C . GLU A 1 79 ? -18.328 -10.125 2.01 1 93.62 79 GLU A C 1
ATOM 616 O O . GLU A 1 79 ? -18.531 -9.781 0.842 1 93.62 79 GLU A O 1
ATOM 621 N N . PRO A 1 80 ? -17.359 -10.891 2.361 1 97.06 80 PRO A N 1
ATOM 622 C CA . PRO A 1 80 ? -16.375 -11.266 1.344 1 97.06 80 PRO A CA 1
ATOM 623 C C . PRO A 1 80 ? -16.953 -12.227 0.301 1 97.06 80 PRO A C 1
ATOM 625 O O . PRO A 1 80 ? -17.922 -12.93 0.574 1 97.06 80 PRO A O 1
ATOM 628 N N . PRO A 1 81 ? -16.375 -12.172 -0.88 1 97.88 81 PRO A N 1
ATOM 629 C CA . PRO A 1 81 ? -16.75 -13.195 -1.854 1 97.88 81 PRO A CA 1
ATOM 630 C C . PRO A 1 81 ? -16.344 -14.602 -1.423 1 97.88 81 PRO A C 1
ATOM 632 O O . PRO A 1 81 ? -15.438 -14.758 -0.599 1 97.88 81 PRO A O 1
ATOM 635 N N . THR A 1 82 ? -16.984 -15.578 -2.033 1 98 82 THR A N 1
ATOM 636 C CA . THR A 1 82 ? -16.531 -16.953 -1.835 1 98 82 THR A CA 1
ATOM 637 C C . THR A 1 82 ? -15.43 -17.312 -2.828 1 98 82 THR A C 1
ATOM 639 O O . THR A 1 82 ? -15.211 -16.594 -3.803 1 98 82 THR A O 1
ATOM 642 N N . VAL A 1 83 ? -14.82 -18.422 -2.574 1 98 83 VAL A N 1
ATOM 643 C CA . VAL A 1 83 ? -13.828 -18.938 -3.512 1 98 83 VAL A CA 1
ATOM 644 C C . VAL A 1 83 ? -14.484 -19.203 -4.863 1 98 83 VAL A C 1
ATOM 646 O O . VAL A 1 83 ? -13.906 -18.922 -5.91 1 98 83 VAL A O 1
ATOM 649 N N . ASP A 1 84 ? -15.711 -19.672 -4.809 1 98 84 ASP A N 1
ATOM 650 C CA . ASP A 1 84 ? -16.453 -19.953 -6.035 1 98 84 ASP A CA 1
ATOM 651 C C . ASP A 1 84 ? -16.719 -18.656 -6.812 1 98 84 ASP A C 1
ATOM 653 O O . ASP A 1 84 ? -16.609 -18.641 -8.039 1 98 84 ASP A O 1
ATOM 657 N N . ASP A 1 85 ? -17.094 -17.641 -6.074 1 97.88 85 ASP A N 1
ATOM 658 C CA . ASP A 1 85 ? -17.297 -16.344 -6.703 1 97.88 85 ASP A CA 1
ATOM 659 C C . ASP A 1 85 ? -16.047 -15.883 -7.445 1 97.88 85 ASP A C 1
ATOM 661 O O . ASP A 1 85 ? -16.109 -15.531 -8.625 1 97.88 85 ASP A O 1
ATOM 665 N N . LEU A 1 86 ? -14.906 -15.969 -6.781 1 97.75 86 LEU A N 1
ATOM 666 C CA . LEU A 1 86 ? -13.656 -15.477 -7.332 1 97.75 86 LEU A CA 1
ATOM 667 C C . LEU A 1 86 ? -13.219 -16.312 -8.531 1 97.75 86 LEU A C 1
ATOM 669 O O . LEU A 1 86 ? -12.758 -15.773 -9.539 1 97.75 86 LEU A O 1
ATOM 673 N N . TRP A 1 87 ? -13.422 -17.594 -8.383 1 97.62 87 TRP A N 1
ATOM 674 C CA . TRP A 1 87 ? -13.039 -18.484 -9.461 1 97.62 87 TRP A CA 1
ATOM 675 C C . TRP A 1 87 ? -13.836 -18.188 -10.727 1 97.62 87 TRP A C 1
ATOM 677 O O . TRP A 1 87 ? -13.258 -18.047 -11.812 1 97.62 87 TRP A O 1
ATOM 687 N N . ARG A 1 88 ? -15.078 -18.094 -10.578 1 97.69 88 ARG A N 1
ATOM 688 C CA . ARG A 1 88 ? -15.969 -17.859 -11.711 1 97.69 88 ARG A CA 1
ATOM 689 C C . ARG A 1 88 ? -15.68 -16.516 -12.359 1 97.69 88 ARG A C 1
ATOM 691 O O . ARG A 1 88 ? -15.547 -16.422 -13.578 1 97.69 88 ARG A O 1
ATOM 698 N N . LEU A 1 89 ? -15.586 -15.508 -11.57 1 97.44 89 LEU A N 1
ATOM 699 C CA . LEU A 1 89 ? -15.391 -14.156 -12.07 1 97.44 89 LEU A CA 1
ATOM 700 C C . LEU A 1 89 ? -14.023 -14.016 -12.734 1 97.44 89 LEU A C 1
ATOM 702 O O . LEU A 1 89 ? -13.898 -13.375 -13.781 1 97.44 89 LEU A O 1
ATOM 706 N N . ALA A 1 90 ? -13.016 -14.633 -12.109 1 96.62 90 ALA A N 1
ATOM 707 C CA . ALA A 1 90 ? -11.664 -14.578 -12.672 1 96.62 90 ALA A CA 1
ATOM 708 C C . ALA A 1 90 ? -11.602 -15.289 -14.023 1 96.62 90 ALA A C 1
ATOM 710 O O . ALA A 1 90 ? -10.992 -14.781 -14.969 1 96.62 90 ALA A O 1
ATOM 711 N N . SER A 1 91 ? -12.242 -16.422 -14.07 1 96.69 91 SER A N 1
ATOM 712 C CA . SER A 1 91 ? -12.25 -17.188 -15.305 1 96.69 91 SER A CA 1
ATOM 713 C C . SER A 1 91 ? -12.938 -16.422 -16.438 1 96.69 91 SER A C 1
ATOM 715 O O . SER A 1 91 ? -12.453 -16.422 -17.562 1 96.69 91 SER A O 1
ATOM 717 N N . SER A 1 92 ? -13.984 -15.828 -16.062 1 96.88 92 SER A N 1
ATOM 718 C CA . SER A 1 92 ? -14.711 -15.047 -17.047 1 96.88 92 SER A CA 1
ATOM 719 C C . SER A 1 92 ? -13.906 -13.828 -17.5 1 96.88 92 SER A C 1
ATOM 721 O O . SER A 1 92 ? -13.828 -13.531 -18.688 1 96.88 92 SER A O 1
ATOM 723 N N . ALA A 1 93 ? -13.297 -13.148 -16.594 1 96.25 93 ALA A N 1
ATOM 724 C CA . ALA A 1 93 ? -12.562 -11.922 -16.875 1 96.25 93 ALA A CA 1
ATOM 725 C C . ALA A 1 93 ? -11.281 -12.211 -17.656 1 96.25 93 ALA A C 1
ATOM 727 O O . ALA A 1 93 ? -10.797 -11.359 -18.406 1 96.25 93 ALA A O 1
ATOM 728 N N . ALA A 1 94 ? -10.766 -13.453 -17.469 1 96.12 94 ALA A N 1
ATOM 729 C CA . ALA A 1 94 ? -9.484 -13.82 -18.062 1 96.12 94 ALA A CA 1
ATOM 730 C C . ALA A 1 94 ? -9.547 -13.742 -19.594 1 96.12 94 ALA A C 1
ATOM 732 O O . ALA A 1 94 ? -8.539 -13.5 -20.25 1 96.12 94 ALA A O 1
ATOM 733 N N . SER A 1 95 ? -10.711 -13.867 -20.125 1 94.88 95 SER A N 1
ATOM 734 C CA . SER A 1 95 ? -10.859 -13.867 -21.578 1 94.88 95 SER A CA 1
ATOM 735 C C . SER A 1 95 ? -10.906 -12.438 -22.125 1 94.88 95 SER A C 1
ATOM 737 O O . SER A 1 95 ? -10.672 -12.219 -23.312 1 94.88 95 SER A O 1
ATOM 739 N N . GLU A 1 96 ? -11.156 -11.523 -21.312 1 93.44 96 GLU A N 1
ATOM 740 C CA . GLU A 1 96 ? -11.406 -10.156 -21.781 1 93.44 96 GLU A CA 1
ATOM 741 C C . GLU A 1 96 ? -10.266 -9.227 -21.375 1 93.44 96 GLU A C 1
ATOM 743 O O . GLU A 1 96 ? -10.055 -8.188 -22.016 1 93.44 96 GLU A O 1
ATOM 748 N N . TYR A 1 97 ? -9.547 -9.617 -20.328 1 93.94 97 TYR A N 1
ATOM 749 C CA . TYR A 1 97 ? -8.555 -8.695 -19.766 1 93.94 97 TYR A CA 1
ATOM 750 C C . TYR A 1 97 ? -7.172 -9.328 -19.75 1 93.94 97 TYR A C 1
ATOM 752 O O . TYR A 1 97 ? -7.043 -10.555 -19.625 1 93.94 97 TYR A O 1
ATOM 760 N N . LYS A 1 98 ? -6.191 -8.5 -19.797 1 94.75 98 LYS A N 1
ATOM 761 C CA . LYS A 1 98 ? -4.805 -8.961 -19.812 1 94.75 98 LYS A CA 1
ATOM 762 C C . LYS A 1 98 ? -4.379 -9.438 -18.422 1 94.75 98 LYS A C 1
ATOM 764 O O . LYS A 1 98 ? -3.695 -10.453 -18.297 1 94.75 98 LYS A O 1
ATOM 769 N N . ILE A 1 99 ? -4.73 -8.664 -17.484 1 95.38 99 ILE A N 1
ATOM 770 C CA . ILE A 1 99 ? -4.395 -8.977 -16.094 1 95.38 99 ILE A CA 1
ATOM 771 C C . ILE A 1 99 ? -5.652 -8.898 -15.227 1 95.38 99 ILE A C 1
ATOM 773 O O . ILE A 1 99 ? -6.422 -7.941 -15.328 1 95.38 99 ILE A O 1
ATOM 777 N N . VAL A 1 100 ? -5.883 -9.922 -14.391 1 96.25 100 VAL A N 1
ATOM 778 C CA . VAL A 1 100 ? -6.98 -9.977 -13.43 1 96.25 100 VAL A CA 1
ATOM 779 C C . VAL A 1 100 ? -6.434 -10.289 -12.039 1 96.25 100 VAL A C 1
ATOM 781 O O . VAL A 1 100 ? -5.629 -11.211 -11.875 1 96.25 100 VAL A O 1
ATOM 784 N N . TRP A 1 101 ? -6.809 -9.508 -11.055 1 95.62 101 TRP A N 1
ATOM 785 C CA . TRP A 1 101 ? -6.363 -9.797 -9.695 1 95.62 101 TRP A CA 1
ATOM 786 C C . TRP A 1 101 ? -7.41 -9.367 -8.672 1 95.62 101 TRP A C 1
ATOM 788 O O . TRP A 1 101 ? -8.336 -8.617 -9 1 95.62 101 TRP A O 1
ATOM 798 N N . VAL A 1 102 ? -7.336 -9.938 -7.516 1 97.12 102 VAL A N 1
ATOM 799 C CA . VAL A 1 102 ? -8.164 -9.523 -6.391 1 97.12 102 VAL A CA 1
ATOM 800 C C . VAL A 1 102 ? -7.293 -8.852 -5.328 1 97.12 102 VAL A C 1
ATOM 802 O O . VAL A 1 102 ? -6.176 -9.305 -5.062 1 97.12 102 VAL A O 1
ATOM 805 N N . SER A 1 103 ? -7.805 -7.785 -4.77 1 95.5 103 SER A N 1
ATOM 806 C CA . SER A 1 103 ? -7.043 -7.008 -3.795 1 95.5 103 SER A CA 1
ATOM 807 C C . SER A 1 103 ? -7.836 -6.812 -2.508 1 95.5 103 SER A C 1
ATOM 809 O O . SER A 1 103 ? -9.055 -6.621 -2.545 1 95.5 103 SER A O 1
ATOM 811 N N . VAL A 1 104 ? -7.105 -6.93 -1.432 1 96 104 VAL A N 1
ATOM 812 C CA . VAL A 1 104 ? -7.629 -6.406 -0.174 1 96 104 VAL A CA 1
ATOM 813 C C . VAL A 1 104 ? -7.148 -4.973 0.033 1 96 104 VAL A C 1
ATOM 815 O O . VAL A 1 104 ? -5.941 -4.711 0.033 1 96 104 VAL A O 1
ATOM 818 N N . GLU A 1 105 ? -8.055 -4.148 0.187 1 93.81 105 GLU A N 1
ATOM 819 C CA . GLU A 1 105 ? -7.746 -2.738 0.387 1 93.81 105 GLU A CA 1
ATOM 820 C C . GLU A 1 105 ? -8.086 -2.293 1.808 1 93.81 105 GLU A C 1
ATOM 822 O O . GLU A 1 105 ? -9.133 -2.652 2.342 1 93.81 105 GLU A O 1
ATOM 827 N N . PRO A 1 106 ? -7.191 -1.52 2.35 1 93.25 106 PRO A N 1
ATOM 828 C CA . PRO A 1 106 ? -7.383 -1.128 3.748 1 93.25 106 PRO A CA 1
ATOM 829 C C . PRO A 1 106 ? -8.445 -0.046 3.918 1 93.25 106 PRO A C 1
ATOM 831 O O . PRO A 1 106 ? -8.859 0.581 2.938 1 93.25 106 PRO A O 1
ATOM 834 N N . PRO A 1 107 ? -8.898 0.132 5.125 1 94.69 107 PRO A N 1
ATOM 835 C CA . PRO A 1 107 ? -9.836 1.232 5.375 1 94.69 107 PRO A CA 1
ATOM 836 C C . PRO A 1 107 ? -9.219 2.602 5.105 1 94.69 107 PRO A C 1
ATOM 838 O O . PRO A 1 107 ? -8.008 2.783 5.273 1 94.69 107 PRO A O 1
ATOM 841 N N . ILE A 1 108 ? -10.047 3.469 4.695 1 93.38 108 ILE A N 1
ATOM 842 C CA . ILE A 1 108 ? -9.617 4.84 4.438 1 93.38 108 ILE A CA 1
ATOM 843 C C . ILE A 1 108 ? -10.734 5.809 4.828 1 93.38 108 ILE A C 1
ATOM 845 O O . ILE A 1 108 ? -11.914 5.543 4.574 1 93.38 108 ILE A O 1
ATOM 849 N N . VAL A 1 109 ? -10.383 6.883 5.449 1 93.69 109 VAL A N 1
ATOM 850 C CA . VAL A 1 109 ? -11.305 7.973 5.762 1 93.69 109 VAL A CA 1
ATOM 851 C C . VAL A 1 109 ? -10.656 9.312 5.406 1 93.69 109 VAL A C 1
ATOM 853 O O . VAL A 1 109 ? -9.516 9.57 5.785 1 93.69 109 VAL A O 1
ATOM 856 N N . ALA A 1 110 ? -11.328 10.039 4.668 1 91.81 110 ALA A N 1
ATOM 857 C CA . ALA A 1 110 ? -10.898 11.391 4.332 1 91.81 110 ALA A CA 1
ATOM 858 C C . ALA A 1 110 ? -11.797 12.438 4.988 1 91.81 110 ALA A C 1
ATOM 860 O O . ALA A 1 110 ? -13.023 12.32 4.953 1 91.81 110 ALA A O 1
ATOM 861 N N . LEU A 1 111 ? -11.148 13.422 5.598 1 92.88 111 LEU A N 1
ATOM 862 C CA . LEU A 1 111 ? -11.938 14.43 6.301 1 92.88 111 LEU A CA 1
ATOM 863 C C . LEU A 1 111 ? -11.172 15.75 6.383 1 92.88 111 LEU A C 1
ATOM 865 O O . LEU A 1 111 ? -10.008 15.828 5.98 1 92.88 111 LEU A O 1
ATOM 869 N N . TYR A 1 112 ? -11.922 16.781 6.863 1 90.38 112 TYR A N 1
ATOM 870 C CA . TYR A 1 112 ? -11.312 18.078 7.137 1 90.38 112 TYR A CA 1
ATOM 871 C C . TYR A 1 112 ? -11.273 18.34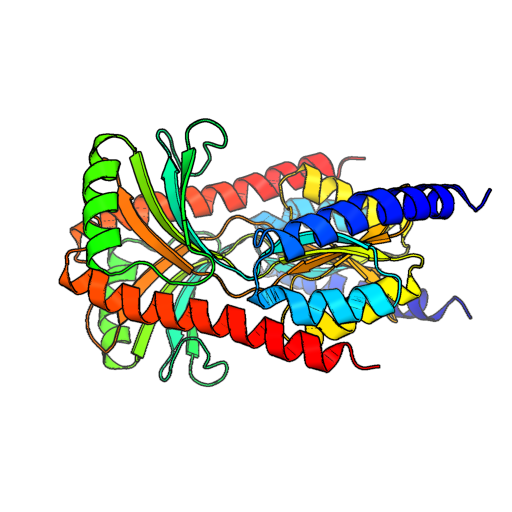4 8.633 1 90.38 112 TYR A C 1
ATOM 873 O O . TYR A 1 112 ? -12.227 18.047 9.352 1 90.38 112 TYR A O 1
ATOM 881 N N . ALA A 1 113 ? -10.148 18.844 9 1 91.62 113 ALA A N 1
ATOM 882 C CA . ALA A 1 113 ? -9.977 19.406 10.344 1 91.62 113 ALA A CA 1
ATOM 883 C C . ALA A 1 113 ? -9.922 20.922 10.297 1 91.62 113 ALA A C 1
ATOM 885 O O . ALA A 1 113 ? -9.445 21.5 9.312 1 91.62 113 ALA A O 1
ATOM 886 N N . SER A 1 114 ? -10.25 21.562 11.383 1 89 114 SER A N 1
ATOM 887 C CA . SER A 1 114 ? -10.344 23.031 11.414 1 89 114 SER A CA 1
ATOM 888 C C . SER A 1 114 ? -8.992 23.656 11.75 1 89 114 SER A C 1
ATOM 890 O O . SER A 1 114 ? -8.773 24.844 11.484 1 89 114 SER A O 1
ATOM 892 N N . SER A 1 115 ? -8.125 22.859 12.305 1 88 115 SER A N 1
ATOM 893 C CA . SER A 1 115 ? -6.812 23.375 12.68 1 88 115 SER A CA 1
ATOM 894 C C . SER A 1 115 ? -5.723 22.328 12.461 1 88 115 SER A C 1
ATOM 896 O O . SER A 1 115 ? -6.012 21.141 12.375 1 88 115 SER A O 1
ATOM 898 N N . SER A 1 116 ? -4.504 22.875 12.406 1 84.69 116 SER A N 1
ATOM 899 C CA . SER A 1 116 ? -3.365 21.969 12.258 1 84.69 116 SER A CA 1
ATOM 900 C C . SER A 1 116 ? -3.195 21.094 13.492 1 84.69 116 SER A C 1
ATOM 902 O O . SER A 1 116 ? -2.803 19.922 13.383 1 84.69 116 SER A O 1
ATOM 904 N N . SER A 1 117 ? -3.482 21.688 14.609 1 88.94 117 SER A N 1
ATOM 905 C CA . SER A 1 117 ? -3.385 20.922 15.852 1 88.94 117 SER A CA 1
ATOM 906 C C . SER A 1 117 ? -4.363 19.75 15.867 1 88.94 117 SER A C 1
ATOM 908 O O . SER A 1 117 ? -4.004 18.641 16.25 1 88.94 117 SER A O 1
ATOM 910 N N . ASP A 1 118 ? -5.609 19.969 15.414 1 91.38 118 ASP A N 1
ATOM 911 C CA . ASP A 1 118 ? -6.605 18.922 15.328 1 91.38 118 ASP A CA 1
ATOM 912 C C . ASP A 1 118 ? -6.176 17.844 14.336 1 91.38 118 ASP A C 1
ATOM 914 O O . ASP A 1 118 ? -6.332 16.641 14.594 1 91.38 118 ASP A O 1
ATOM 918 N N . ALA A 1 119 ? -5.711 18.297 13.25 1 90.56 119 ALA A N 1
ATOM 919 C CA . ALA A 1 119 ? -5.238 17.359 12.227 1 90.56 119 ALA A CA 1
ATOM 920 C C . ALA A 1 119 ? -4.117 16.484 12.766 1 90.56 119 ALA A C 1
ATOM 922 O O . ALA A 1 119 ? -4.141 15.258 12.594 1 90.56 119 ALA A O 1
ATOM 923 N N . GLU A 1 120 ? -3.209 17.109 13.406 1 86.62 120 GLU A N 1
ATOM 924 C CA . GLU A 1 120 ? -2.057 16.391 13.953 1 86.62 120 GLU A CA 1
ATOM 925 C C . GLU A 1 120 ? -2.484 15.375 15.008 1 86.62 120 GLU A C 1
ATOM 927 O O . GLU A 1 120 ? -1.986 14.25 15.031 1 86.62 120 GLU A O 1
ATOM 932 N N . MET A 1 121 ? -3.299 15.797 15.828 1 91.44 121 MET A N 1
ATOM 933 C CA . MET A 1 121 ? -3.787 14.922 16.891 1 91.44 121 MET A CA 1
ATOM 934 C C . MET A 1 121 ? -4.477 13.688 16.312 1 91.44 121 MET A C 1
ATOM 936 O O . MET A 1 121 ? -4.25 12.57 16.766 1 91.44 121 MET A O 1
ATOM 940 N N . LEU A 1 122 ? -5.277 13.867 15.336 1 94.88 122 LEU A N 1
ATOM 941 C CA . LEU A 1 122 ? -6 12.773 14.703 1 94.88 122 LEU A CA 1
ATOM 942 C C . LEU A 1 122 ? -5.039 11.82 14 1 94.88 122 LEU A C 1
ATOM 944 O O . LEU A 1 122 ? -5.164 10.602 14.125 1 94.88 122 LEU A O 1
ATOM 948 N N . VAL A 1 123 ? -4.105 12.32 13.32 1 91.06 123 VAL A N 1
ATOM 949 C CA . VAL A 1 123 ? -3.131 11.508 12.602 1 91.06 123 VAL A CA 1
ATOM 950 C C . VAL A 1 123 ? -2.314 10.68 13.586 1 91.06 123 VAL A C 1
ATOM 952 O O . VAL A 1 123 ? -2.07 9.492 13.359 1 91.06 123 VAL A O 1
ATOM 955 N N . ARG A 1 124 ? -1.965 11.328 14.641 1 88.44 124 ARG A N 1
ATOM 956 C CA . ARG A 1 124 ? -1.215 10.602 15.664 1 88.44 124 ARG A CA 1
ATOM 957 C C . ARG A 1 124 ? -2.025 9.438 16.219 1 88.44 124 ARG A C 1
ATOM 959 O O . ARG A 1 124 ? -1.499 8.336 16.391 1 88.44 124 ARG A O 1
ATOM 966 N N . ALA A 1 125 ? -3.225 9.688 16.484 1 94.06 125 ALA A N 1
ATOM 967 C CA . ALA A 1 125 ? -4.109 8.633 16.969 1 94.06 125 ALA A CA 1
ATOM 968 C C . ALA A 1 125 ? -4.246 7.516 15.945 1 94.06 125 ALA A C 1
ATOM 970 O O . ALA A 1 125 ? -4.215 6.332 16.297 1 94.06 125 ALA A O 1
ATOM 971 N N . ALA A 1 126 ? -4.387 7.891 14.695 1 94 126 ALA A N 1
ATOM 972 C CA . ALA A 1 126 ? -4.562 6.922 13.617 1 94 126 ALA A CA 1
ATOM 973 C C . ALA A 1 126 ? -3.312 6.062 13.445 1 94 126 ALA A C 1
ATOM 975 O O . ALA A 1 126 ? -3.404 4.836 13.336 1 94 126 ALA A O 1
ATOM 976 N N . VAL A 1 127 ? -2.17 6.676 13.484 1 87.75 127 VAL A N 1
ATOM 977 C CA . VAL A 1 127 ? -0.907 5.961 13.328 1 87.75 127 VAL A CA 1
ATOM 978 C C . VAL A 1 127 ? -0.715 4.996 14.5 1 87.75 127 VAL A C 1
ATOM 980 O O . VAL A 1 127 ? -0.328 3.842 14.297 1 87.75 127 VAL A O 1
ATOM 983 N N . SER A 1 128 ? -1.021 5.469 15.648 1 89.31 128 SER A N 1
ATOM 984 C CA . SER A 1 128 ? -0.883 4.629 16.844 1 89.31 128 SER A CA 1
ATOM 985 C C . SER A 1 128 ? -1.837 3.438 16.781 1 89.31 128 SER A C 1
ATOM 987 O O . SER A 1 128 ? -1.568 2.395 17.375 1 89.31 128 SER A O 1
ATOM 989 N N . ALA A 1 129 ? -2.945 3.598 16.031 1 92.12 129 ALA A N 1
ATOM 990 C CA . ALA A 1 129 ? -3.943 2.539 15.906 1 92.12 129 ALA A CA 1
ATOM 991 C C . ALA A 1 129 ? -3.58 1.575 14.781 1 92.12 129 ALA A C 1
ATOM 993 O O . ALA A 1 129 ? -4.227 0.539 14.609 1 92.12 129 ALA A O 1
ATOM 994 N N . GLY A 1 130 ? -2.623 1.875 13.969 1 87.31 130 GLY A N 1
ATOM 995 C CA . GLY A 1 130 ? -2.191 0.971 12.922 1 87.31 130 GLY A CA 1
ATOM 996 C C . GLY A 1 130 ? -2.453 1.511 11.523 1 87.31 130 GLY A C 1
ATOM 997 O O . GLY A 1 130 ? -2.23 0.815 10.531 1 87.31 130 GLY A O 1
ATOM 998 N N . LEU A 1 131 ? -2.988 2.699 11.453 1 91.12 131 LEU A N 1
ATOM 999 C CA . LEU A 1 131 ? -3.139 3.357 10.156 1 91.12 131 LEU A CA 1
ATOM 1000 C C . LEU A 1 131 ? -1.903 4.184 9.82 1 91.12 131 LEU A C 1
ATOM 1002 O O . LEU A 1 131 ? -1.964 5.418 9.789 1 91.12 131 LEU A O 1
ATOM 1006 N N . LYS A 1 132 ? -0.931 3.521 9.422 1 82.31 132 LYS A N 1
ATOM 1007 C CA . LYS A 1 132 ? 0.427 4.055 9.359 1 82.31 132 LYS A CA 1
ATOM 1008 C C . LYS A 1 132 ? 0.553 5.105 8.258 1 82.31 132 LYS A C 1
ATOM 1010 O O . LYS A 1 132 ? 1.467 5.934 8.289 1 82.31 132 LYS A O 1
ATOM 1015 N N . TYR A 1 133 ? -0.375 5.062 7.27 1 83.19 133 TYR A N 1
ATOM 1016 C CA . TYR A 1 133 ? -0.227 5.957 6.129 1 83.19 133 TYR A CA 1
ATOM 1017 C C . TYR A 1 133 ? -1.119 7.184 6.281 1 83.19 133 TYR A C 1
ATOM 1019 O O . TYR A 1 133 ? -1.396 7.883 5.301 1 83.19 133 TYR A O 1
ATOM 1027 N N . SER A 1 134 ? -1.451 7.438 7.477 1 89 134 SER A N 1
ATOM 1028 C CA . SER A 1 134 ? -2.287 8.602 7.742 1 89 134 SER A CA 1
ATOM 1029 C C . SER A 1 134 ? -1.471 9.891 7.703 1 89 134 SER A C 1
ATOM 1031 O O . SER A 1 134 ? -0.333 9.922 8.18 1 89 134 SER A O 1
ATOM 1033 N N . CYS A 1 135 ? -2.061 10.914 7.117 1 83.94 135 CYS A N 1
ATOM 1034 C CA . CYS A 1 135 ? -1.396 12.203 6.98 1 83.94 135 CYS A CA 1
ATOM 1035 C C . CYS A 1 135 ? -2.414 13.32 6.801 1 83.94 135 CYS A C 1
ATOM 1037 O O . CYS A 1 135 ? -3.621 13.086 6.863 1 83.94 135 CYS A O 1
ATOM 1039 N N . TYR A 1 136 ? -1.848 14.555 6.75 1 83.88 136 TYR A N 1
ATOM 1040 C CA . TYR A 1 136 ? -2.709 15.695 6.473 1 83.88 136 TYR A CA 1
ATOM 1041 C C . TYR A 1 136 ? -1.955 16.766 5.699 1 83.88 136 TYR A C 1
ATOM 1043 O O . TYR A 1 136 ? -0.726 16.734 5.609 1 83.88 136 TYR A O 1
ATOM 1051 N N . ARG A 1 137 ? -2.684 17.594 5.039 1 77.75 137 ARG A N 1
ATOM 1052 C CA . ARG A 1 137 ? -2.121 18.75 4.348 1 77.75 137 ARG A CA 1
ATOM 1053 C C . ARG A 1 137 ? -3.045 19.953 4.465 1 77.75 137 ARG A C 1
ATOM 1055 O O . ARG A 1 137 ? -4.25 19.812 4.676 1 77.75 137 ARG A O 1
ATOM 1062 N N . SER A 1 138 ? -2.424 21.109 4.305 1 78.69 138 SER A N 1
ATOM 1063 C CA . SER A 1 138 ? -3.23 22.312 4.262 1 78.69 138 SER A CA 1
ATOM 1064 C C . SER A 1 138 ? -4.066 22.375 2.986 1 78.69 138 SER A C 1
ATOM 1066 O O . SER A 1 138 ? -3.654 21.859 1.943 1 78.69 138 SER A O 1
ATOM 1068 N N . SER A 1 139 ? -5.227 22.891 3.143 1 78.25 139 SER A N 1
ATOM 1069 C CA . SER A 1 139 ? -6.121 23.109 2.014 1 78.25 139 SER A CA 1
ATOM 1070 C C . SER A 1 139 ? -6.848 24.453 2.137 1 78.25 139 SER A C 1
ATOM 1072 O O . SER A 1 139 ? -6.762 25.109 3.168 1 78.25 139 SER A O 1
ATOM 1074 N N . SER A 1 140 ? -7.461 24.844 1.091 1 77.38 140 SER A N 1
ATOM 1075 C CA . SER A 1 140 ? -8.242 26.078 1.116 1 77.38 140 SER A CA 1
ATOM 1076 C C . SER A 1 140 ? -9.359 26 2.148 1 77.38 140 SER A C 1
ATOM 1078 O O . SER A 1 140 ? -9.828 27.031 2.646 1 77.38 140 SER A O 1
ATOM 1080 N N . CYS A 1 141 ? -9.805 24.844 2.527 1 79.81 141 CYS A N 1
ATOM 1081 C CA . CYS A 1 141 ? -10.914 24.656 3.461 1 79.81 141 CYS A CA 1
ATOM 1082 C C . CYS A 1 141 ? -10.406 24.172 4.812 1 79.81 141 CYS A C 1
ATOM 1084 O O . CYS A 1 141 ? -11.148 23.547 5.566 1 79.81 141 CYS A O 1
ATOM 1086 N N . GLY A 1 142 ? -9.188 24.531 5.066 1 84.19 142 GLY A N 1
ATOM 1087 C CA . GLY A 1 142 ? -8.602 24.047 6.309 1 84.19 142 GLY A CA 1
ATOM 1088 C C . GLY A 1 142 ? -7.516 23 6.09 1 84.19 142 GLY A C 1
ATOM 1089 O O . GLY A 1 142 ? -6.586 23.234 5.316 1 84.19 142 GLY A O 1
ATOM 1090 N N . PHE A 1 143 ? -7.691 21.891 6.949 1 85.94 143 PHE A N 1
ATOM 1091 C CA . PHE A 1 143 ? -6.684 20.844 6.824 1 85.94 143 PHE A CA 1
ATOM 1092 C C . PHE A 1 143 ? -7.309 19.547 6.363 1 85.94 143 PHE A C 1
ATOM 1094 O O . PHE A 1 143 ? -8.188 19 7.031 1 85.94 143 PHE A O 1
ATOM 1101 N N . TYR A 1 144 ? -6.906 19.094 5.234 1 86.81 1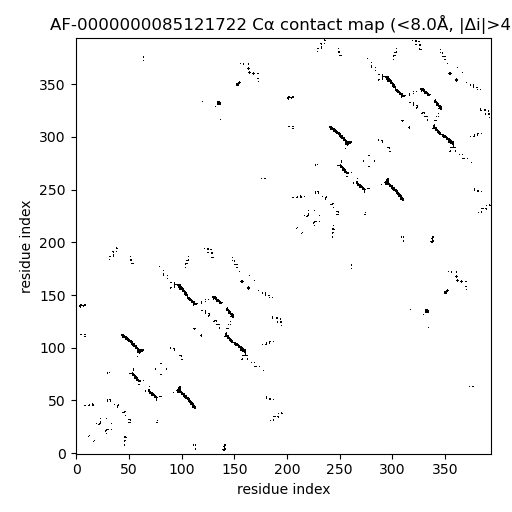44 TYR A N 1
ATOM 1102 C CA . TYR A 1 144 ? -7.371 17.828 4.676 1 86.81 144 TYR A CA 1
ATOM 1103 C C . TYR A 1 144 ? -6.621 16.641 5.297 1 86.81 144 TYR A C 1
ATOM 1105 O O . TYR A 1 144 ? -5.391 16.594 5.242 1 86.81 144 TYR A O 1
ATOM 1113 N N . VAL A 1 145 ? -7.363 15.703 5.871 1 91.19 145 VAL A N 1
ATOM 1114 C CA . VAL A 1 145 ? -6.781 14.57 6.582 1 91.19 145 VAL A CA 1
ATOM 1115 C C . VAL A 1 145 ? -7.18 13.273 5.891 1 91.19 145 VAL A C 1
ATOM 1117 O O . VAL A 1 145 ? -8.344 13.086 5.52 1 91.19 145 VAL A O 1
ATOM 1120 N N . VAL A 1 146 ? -6.211 12.422 5.746 1 91.31 146 VAL A N 1
ATOM 1121 C CA . VAL A 1 146 ? -6.457 11.07 5.254 1 91.31 146 VAL A CA 1
ATOM 1122 C C . VAL A 1 146 ? -5.992 10.055 6.289 1 91.31 146 VAL A C 1
ATOM 1124 O O . VAL A 1 146 ? -4.82 10.031 6.668 1 91.31 146 VAL A O 1
ATOM 1127 N N . LEU A 1 147 ? -6.945 9.281 6.727 1 94.56 147 LEU A N 1
ATOM 1128 C CA . LEU A 1 147 ? -6.656 8.117 7.566 1 94.56 147 LEU A CA 1
ATOM 1129 C C . LEU A 1 147 ? -6.637 6.84 6.738 1 94.56 147 LEU A C 1
ATOM 1131 O O . LEU A 1 147 ? -7.66 6.441 6.176 1 94.56 147 LEU A O 1
ATOM 1135 N N . ARG A 1 148 ? -5.492 6.223 6.727 1 91.81 148 ARG A N 1
ATOM 1136 C CA . ARG A 1 148 ? -5.387 5.082 5.828 1 91.81 148 ARG A CA 1
ATOM 1137 C C . ARG A 1 148 ? -4.512 3.986 6.434 1 91.81 148 ARG A C 1
ATOM 1139 O O . ARG A 1 148 ? -3.451 4.27 6.992 1 91.81 148 ARG A O 1
ATOM 1146 N N . GLY A 1 149 ? -4.996 2.795 6.309 1 87.44 149 GLY A N 1
ATOM 1147 C CA . GLY A 1 149 ? -4.25 1.634 6.762 1 87.44 149 GLY A CA 1
ATOM 1148 C C . GLY A 1 149 ? -3.174 1.197 5.785 1 87.44 149 GLY A C 1
ATOM 1149 O O . GLY A 1 149 ? -3.105 1.7 4.664 1 87.44 149 GLY A O 1
ATOM 1150 N N . GLU A 1 150 ? -2.367 0.3 6.273 1 79.06 150 GLU A N 1
ATOM 1151 C CA . GLU A 1 150 ? -1.252 -0.208 5.48 1 79.06 150 GLU A CA 1
ATOM 1152 C C . GLU A 1 150 ? -1.559 -1.593 4.918 1 79.06 150 GLU A C 1
ATOM 1154 O O . GLU A 1 150 ? -0.99 -1.996 3.9 1 79.06 150 GLU A O 1
ATOM 1159 N N . THR A 1 151 ? -2.488 -2.238 5.598 1 78.44 151 THR A N 1
ATOM 1160 C CA . THR A 1 151 ? -2.699 -3.652 5.312 1 78.44 151 THR A CA 1
ATOM 1161 C C . THR A 1 151 ? -3.324 -3.836 3.932 1 78.44 151 THR A C 1
ATOM 1163 O O . THR A 1 151 ? -4.441 -3.375 3.684 1 78.44 151 THR A O 1
ATOM 1166 N N . ARG A 1 152 ? -2.689 -4.426 3.041 1 88.62 152 ARG A N 1
ATOM 1167 C CA . ARG A 1 152 ? -3.16 -4.723 1.691 1 88.62 152 ARG A CA 1
ATOM 1168 C C . ARG A 1 152 ? -2.588 -6.043 1.189 1 88.62 152 ARG A C 1
ATOM 1170 O O . ARG A 1 152 ? -1.617 -6.559 1.749 1 88.62 152 ARG A O 1
ATOM 1177 N N . LEU A 1 153 ? -3.238 -6.582 0.218 1 93.56 153 LEU A N 1
ATOM 1178 C CA . LEU A 1 153 ? -2.803 -7.816 -0.424 1 93.56 153 LEU A CA 1
ATOM 1179 C C . LEU A 1 153 ? -3.338 -7.906 -1.85 1 93.56 153 LEU A C 1
ATOM 1181 O O . LEU A 1 153 ? -4.5 -7.59 -2.102 1 93.56 153 LEU A O 1
ATOM 1185 N N . ASP A 1 154 ? -2.521 -8.336 -2.715 1 94.19 154 ASP A N 1
ATOM 1186 C CA . ASP A 1 154 ? -2.951 -8.641 -4.078 1 94.19 154 ASP A CA 1
ATOM 1187 C C . ASP A 1 154 ? -2.762 -10.125 -4.391 1 94.19 154 ASP A C 1
ATOM 1189 O O . ASP A 1 154 ? -1.745 -10.719 -4.027 1 94.19 154 ASP A O 1
ATOM 1193 N N . ILE A 1 155 ? -3.73 -10.633 -5.031 1 95.75 155 ILE A N 1
ATOM 1194 C CA . ILE A 1 155 ? -3.633 -11.992 -5.547 1 95.75 155 ILE A CA 1
ATOM 1195 C C . ILE A 1 155 ? -3.891 -12 -7.051 1 95.75 155 ILE A C 1
ATOM 1197 O O . ILE A 1 155 ? -5.02 -11.781 -7.496 1 95.75 155 ILE A O 1
ATOM 1201 N N . LEU A 1 156 ? -2.844 -12.281 -7.797 1 96.38 156 LEU A N 1
ATOM 1202 C CA . LEU A 1 156 ? -3.016 -12.414 -9.242 1 96.38 156 LEU A CA 1
ATOM 1203 C C . LEU A 1 156 ? -3.842 -13.648 -9.586 1 96.38 156 LEU A C 1
ATOM 1205 O O . LEU A 1 156 ? -3.59 -14.734 -9.055 1 96.38 156 LEU A O 1
ATOM 1209 N N . LEU A 1 157 ? -4.762 -13.391 -10.453 1 97.75 157 LEU A N 1
ATOM 1210 C CA . LEU A 1 157 ? -5.656 -14.492 -10.797 1 97.75 157 LEU A CA 1
ATOM 1211 C C . LEU A 1 157 ? -5.426 -14.953 -12.227 1 97.75 157 LEU A C 1
ATOM 1213 O O . LEU A 1 157 ? -5.465 -16.156 -12.516 1 97.75 157 LEU A O 1
ATOM 1217 N N . ALA A 1 158 ? -5.227 -13.977 -13.094 1 97.38 158 ALA A N 1
ATOM 1218 C CA . ALA A 1 158 ? -5.016 -14.328 -14.492 1 97.38 158 ALA A CA 1
ATOM 1219 C C . ALA A 1 158 ? -4.082 -13.328 -15.172 1 97.38 158 ALA A C 1
ATOM 1221 O O . ALA A 1 158 ? -4.086 -12.141 -14.844 1 97.38 158 ALA A O 1
ATOM 1222 N N . VAL A 1 159 ? -3.299 -13.836 -16.047 1 96.88 159 VAL A N 1
ATOM 1223 C CA . VAL A 1 159 ? -2.406 -13.039 -16.891 1 96.88 159 VAL A CA 1
ATOM 1224 C C . VAL A 1 159 ? -2.443 -13.555 -18.328 1 96.88 159 VAL A C 1
ATOM 1226 O O . VAL A 1 159 ? -2.266 -14.758 -18.562 1 96.88 159 VAL A O 1
ATOM 1229 N N . ASP A 1 160 ? -2.717 -12.68 -19.203 1 95.19 160 ASP A N 1
ATOM 1230 C CA . ASP A 1 160 ? -2.727 -12.984 -20.641 1 95.19 160 ASP A CA 1
ATOM 1231 C C . ASP A 1 160 ? -3.631 -14.18 -20.938 1 95.19 160 ASP A C 1
ATOM 1233 O O . ASP A 1 160 ? -3.219 -15.117 -21.625 1 95.19 160 ASP A O 1
ATOM 1237 N N . GLY A 1 161 ? -4.742 -14.164 -20.281 1 94.81 161 GLY A N 1
ATOM 1238 C CA . GLY A 1 161 ? -5.801 -15.102 -20.625 1 94.81 161 GLY A CA 1
ATOM 1239 C C . GLY A 1 161 ? -5.688 -16.422 -19.875 1 94.81 161 GLY A C 1
ATOM 1240 O O . GLY A 1 161 ? -6.535 -17.297 -20.016 1 94.81 161 GLY A O 1
ATOM 1241 N N . GLU A 1 162 ? -4.66 -16.547 -19.094 1 96.19 162 GLU A N 1
ATOM 1242 C CA . GLU A 1 162 ? -4.449 -17.797 -18.359 1 96.19 162 GLU A CA 1
ATOM 1243 C C . GLU A 1 162 ? -4.492 -17.562 -16.859 1 96.19 162 GLU A C 1
ATOM 1245 O O . GLU A 1 162 ? -3.922 -16.594 -16.359 1 96.19 162 GLU A O 1
ATOM 1250 N N . LEU A 1 163 ? -5.109 -18.516 -16.219 1 96.12 163 LEU A N 1
ATOM 1251 C CA . LEU A 1 163 ? -5.125 -18.438 -14.758 1 96.12 163 LEU A CA 1
ATOM 1252 C C . LEU A 1 163 ? -3.734 -18.672 -14.18 1 96.12 163 LEU A C 1
ATOM 1254 O O . LEU A 1 163 ? -2.99 -19.531 -14.68 1 96.12 163 LEU A O 1
ATOM 1258 N N . VAL A 1 164 ? -3.434 -17.969 -13.125 1 96.94 164 VAL A N 1
ATOM 1259 C CA . VAL A 1 164 ? -2.125 -18.016 -12.484 1 96.94 164 VAL A CA 1
ATOM 1260 C C . VAL A 1 164 ? -2.096 -19.156 -11.453 1 96.94 164 VAL A C 1
ATOM 1262 O O . VAL A 1 164 ? -1.04 -19.734 -11.195 1 96.94 164 VAL A O 1
ATOM 1265 N N . LEU A 1 165 ? -3.205 -19.453 -10.875 1 95.31 165 LEU A N 1
ATOM 1266 C CA . LEU A 1 165 ? -3.273 -20.531 -9.891 1 95.31 165 LEU A CA 1
ATOM 1267 C C . LEU A 1 165 ? -4.461 -21.453 -10.164 1 95.31 165 LEU A C 1
ATOM 1269 O O . LEU A 1 165 ? -5.43 -21.047 -10.812 1 95.31 165 LEU A O 1
ATOM 1273 N N . ASP A 1 166 ? -4.355 -22.641 -9.68 1 96.12 166 ASP A N 1
ATOM 1274 C CA . ASP A 1 166 ? -5.48 -23.562 -9.781 1 96.12 166 ASP A CA 1
ATOM 1275 C C . ASP A 1 166 ? -6.434 -23.406 -8.602 1 96.12 166 ASP A C 1
ATOM 1277 O O . ASP A 1 166 ? -6.234 -22.531 -7.75 1 96.12 166 ASP A O 1
ATOM 1281 N N . ARG A 1 167 ? -7.445 -24.234 -8.609 1 95.75 167 ARG A N 1
ATOM 1282 C CA . ARG A 1 167 ? -8.477 -24.109 -7.594 1 95.75 167 ARG A CA 1
ATOM 1283 C C . ARG A 1 167 ? -7.902 -24.281 -6.195 1 95.75 167 ARG A C 1
ATOM 1285 O O . ARG A 1 167 ? -8.258 -23.562 -5.27 1 95.75 167 ARG A O 1
ATOM 1292 N N . GLY A 1 168 ? -7.07 -25.281 -6.023 1 96.19 168 GLY A N 1
ATOM 1293 C CA . GLY A 1 168 ? -6.41 -25.484 -4.746 1 96.19 168 GLY A CA 1
ATOM 1294 C C . GLY A 1 168 ? -5.574 -24.297 -4.309 1 96.19 168 GLY A C 1
ATOM 1295 O O . GLY A 1 168 ? -5.605 -23.906 -3.143 1 96.19 168 GLY A O 1
ATOM 1296 N N . GLY A 1 169 ? -4.828 -23.75 -5.23 1 96.88 169 GLY A N 1
ATOM 1297 C CA . GLY A 1 169 ? -4.059 -22.547 -4.957 1 96.88 169 GLY A CA 1
ATOM 1298 C C . GLY A 1 169 ? -4.922 -21.375 -4.551 1 96.88 169 GLY A C 1
ATOM 1299 O O . GLY A 1 169 ? -4.559 -20.609 -3.65 1 96.88 169 GLY A O 1
ATOM 1300 N N . LEU A 1 170 ? -6.051 -21.266 -5.207 1 97.56 170 LEU A N 1
ATOM 1301 C CA . LEU A 1 170 ? -6.953 -20.156 -4.887 1 97.56 170 LEU A CA 1
ATOM 1302 C C . LEU A 1 170 ? -7.52 -20.312 -3.479 1 97.56 170 LEU A C 1
ATOM 1304 O O . LEU A 1 170 ? -7.672 -19.328 -2.756 1 97.56 170 LEU A O 1
ATOM 1308 N N . GLU A 1 171 ? -7.844 -21.484 -3.133 1 97.62 171 GLU A N 1
ATOM 1309 C CA . GLU A 1 171 ? -8.359 -21.734 -1.789 1 97.62 171 GLU A CA 1
ATOM 1310 C C . GLU A 1 171 ? -7.332 -21.344 -0.727 1 97.62 171 GLU A C 1
ATOM 1312 O O . GLU A 1 171 ? -7.68 -20.719 0.277 1 97.62 171 GLU A O 1
ATOM 1317 N N . ARG A 1 172 ? -6.145 -21.719 -0.918 1 96.81 172 ARG A N 1
ATOM 1318 C CA . ARG A 1 172 ? -5.078 -21.359 0.013 1 96.81 172 ARG A CA 1
ATOM 1319 C C . ARG A 1 172 ? -4.871 -19.844 0.064 1 96.81 172 ARG A C 1
ATOM 1321 O O . ARG A 1 172 ? -4.766 -19.266 1.146 1 96.81 172 ARG A O 1
ATOM 1328 N N . ALA A 1 173 ? -4.816 -19.234 -1.102 1 96.94 173 ALA A N 1
ATOM 1329 C CA . ALA A 1 173 ? -4.648 -17.781 -1.166 1 96.94 173 ALA A CA 1
ATOM 1330 C C . ALA A 1 173 ? -5.812 -17.062 -0.494 1 96.94 173 ALA A C 1
ATOM 1332 O O . ALA A 1 173 ? -5.621 -16.047 0.161 1 96.94 173 ALA A O 1
ATOM 1333 N N . TYR A 1 174 ? -6.977 -17.625 -0.687 1 97.56 174 TYR A N 1
ATOM 1334 C CA . TYR A 1 174 ? -8.188 -17.031 -0.139 1 97.56 174 TYR A CA 1
ATOM 1335 C C . TYR A 1 174 ? -8.133 -16.969 1.383 1 97.56 174 TYR A C 1
ATOM 1337 O O . TYR A 1 174 ? -8.617 -16.016 1.996 1 97.56 174 TYR A O 1
ATOM 1345 N N . SER A 1 175 ? -7.629 -17.969 1.976 1 96.06 175 SER A N 1
ATOM 1346 C CA . SER A 1 175 ? -7.52 -17.969 3.432 1 96.06 175 SER A CA 1
ATOM 1347 C C . SER A 1 175 ? -6.691 -16.781 3.928 1 96.06 175 SER A C 1
ATOM 1349 O O . SER A 1 175 ? -7.027 -16.172 4.941 1 96.06 175 SER A O 1
ATOM 1351 N N . VAL A 1 176 ? -5.629 -16.469 3.215 1 95.56 176 VAL A N 1
ATOM 1352 C CA . VAL A 1 176 ? -4.785 -15.336 3.572 1 95.56 176 VAL A CA 1
ATOM 1353 C C . VAL A 1 176 ? -5.527 -14.031 3.283 1 95.56 176 VAL A C 1
ATOM 1355 O O . VAL A 1 176 ? -5.484 -13.094 4.086 1 95.56 176 VAL A O 1
ATOM 1358 N N . LEU A 1 177 ? -6.168 -14.008 2.166 1 96.44 177 LEU A N 1
ATOM 1359 C CA . LEU A 1 177 ? -6.977 -12.852 1.788 1 96.44 177 LEU A CA 1
ATOM 1360 C C . LEU A 1 177 ? -7.961 -12.492 2.895 1 96.44 177 LEU A C 1
ATOM 1362 O O . LEU A 1 177 ? -8.07 -11.328 3.285 1 96.44 177 LEU A O 1
ATOM 1366 N N . LEU A 1 178 ? -8.609 -13.469 3.412 1 95.75 178 LEU A N 1
ATOM 1367 C CA . LEU A 1 178 ? -9.609 -13.258 4.449 1 95.75 178 LEU A CA 1
ATOM 1368 C C . LEU A 1 178 ? -8.961 -12.75 5.734 1 95.75 178 LEU A C 1
ATOM 1370 O O . LEU A 1 178 ? -9.531 -11.914 6.434 1 95.75 178 LEU A O 1
ATOM 1374 N N . GLU A 1 179 ? -7.867 -13.32 6.02 1 93.38 179 GLU A N 1
ATOM 1375 C CA . GLU A 1 179 ? -7.145 -12.867 7.203 1 93.38 179 GLU A CA 1
ATOM 1376 C C . GLU A 1 179 ? -6.773 -11.391 7.094 1 93.38 179 GLU A C 1
ATOM 1378 O O . GLU A 1 179 ? -6.949 -10.625 8.047 1 93.38 179 GLU A O 1
ATOM 1383 N N . VAL A 1 180 ? -6.246 -11.016 5.973 1 93.38 180 VAL A N 1
ATOM 1384 C CA . VAL A 1 180 ? -5.828 -9.633 5.75 1 93.38 180 VAL A CA 1
ATOM 1385 C C . VAL A 1 180 ? -7.047 -8.711 5.797 1 93.38 180 VAL A C 1
ATOM 1387 O O . VAL A 1 180 ? -6.992 -7.629 6.391 1 93.38 180 VAL A O 1
ATOM 1390 N N . PHE A 1 181 ? -8.125 -9.203 5.211 1 95.25 181 PHE A N 1
ATOM 1391 C CA . PHE A 1 181 ? -9.359 -8.43 5.199 1 95.25 181 PHE A CA 1
ATOM 1392 C C . PHE A 1 181 ? -9.859 -8.18 6.621 1 95.25 181 PHE A C 1
ATOM 1394 O O . PHE A 1 181 ? -10.18 -7.043 6.977 1 95.25 181 PHE A O 1
ATOM 1401 N N . LYS A 1 182 ? -9.828 -9.133 7.426 1 93.19 182 LYS A N 1
ATOM 1402 C CA . LYS A 1 182 ? -10.266 -9.023 8.812 1 93.19 182 LYS A CA 1
ATOM 1403 C C . LYS A 1 182 ? -9.344 -8.117 9.617 1 93.19 182 LYS A C 1
ATOM 1405 O O . LYS A 1 182 ? -9.805 -7.383 10.5 1 93.19 182 LYS A O 1
ATOM 1410 N N . ARG A 1 183 ? -8.164 -8.164 9.32 1 90.81 183 ARG A N 1
ATOM 1411 C CA . ARG A 1 183 ? -7.215 -7.293 10.008 1 90.81 183 ARG A CA 1
ATOM 1412 C C . ARG A 1 183 ? -7.52 -5.824 9.727 1 90.81 183 ARG A C 1
ATOM 1414 O O . ARG A 1 183 ? -7.438 -4.988 10.625 1 90.81 183 ARG A O 1
ATOM 1421 N N . GLY A 1 184 ? -7.832 -5.566 8.461 1 90.88 184 GLY A N 1
ATOM 1422 C CA . GLY A 1 184 ? -8.211 -4.207 8.125 1 90.88 184 GLY A CA 1
ATOM 1423 C C . GLY A 1 184 ? -9.406 -3.707 8.914 1 90.88 184 GLY A C 1
ATOM 1424 O O . GLY A 1 184 ? -9.422 -2.564 9.375 1 90.88 184 GLY A O 1
ATOM 1425 N N . LYS A 1 185 ? -10.328 -4.617 9.148 1 91.88 185 LYS A N 1
ATOM 1426 C CA . LYS A 1 185 ? -11.508 -4.258 9.93 1 91.88 185 LYS A CA 1
ATOM 1427 C C . LYS A 1 185 ? -11.156 -4.004 11.391 1 91.88 185 LYS A C 1
ATOM 1429 O O . LYS A 1 185 ? -11.688 -3.08 12.008 1 91.88 185 LYS A O 1
ATOM 1434 N N . ARG A 1 186 ? -10.25 -4.73 11.906 1 92 186 ARG A N 1
ATOM 1435 C CA . ARG A 1 186 ? -9.852 -4.617 13.305 1 92 186 ARG A CA 1
ATOM 1436 C C . ARG A 1 186 ? -9.164 -3.285 13.57 1 92 186 ARG A C 1
ATOM 1438 O O . ARG A 1 186 ? -9.312 -2.703 14.641 1 92 186 ARG A O 1
ATOM 1445 N N . VAL A 1 187 ? -8.391 -2.867 12.586 1 92.25 187 VAL A N 1
ATOM 1446 C CA . VAL A 1 187 ? -7.676 -1.607 12.758 1 92.25 187 VAL A CA 1
ATOM 1447 C C . VAL A 1 187 ? -8.672 -0.462 12.914 1 92.25 187 VAL A C 1
ATOM 1449 O O . VAL A 1 187 ? -8.43 0.481 13.664 1 92.25 187 VAL A O 1
ATOM 1452 N N . LEU A 1 188 ? -9.773 -0.524 12.227 1 91.69 188 LEU A N 1
ATOM 1453 C CA . LEU A 1 188 ? -10.82 0.485 12.352 1 91.69 188 LEU A CA 1
ATOM 1454 C C . LEU A 1 188 ? -11.367 0.523 13.773 1 91.69 188 LEU A C 1
ATOM 1456 O O . LEU A 1 188 ? -11.578 1.602 14.336 1 91.69 188 LEU A O 1
ATOM 1460 N N . HIS A 1 189 ? -11.516 -0.629 14.312 1 92.19 189 HIS A N 1
ATOM 1461 C CA . HIS A 1 189 ? -12.016 -0.713 15.68 1 92.19 189 HIS A CA 1
ATOM 1462 C C . HIS A 1 189 ? -11.016 -0.121 16.672 1 92.19 189 HIS A C 1
ATOM 1464 O O . HIS A 1 189 ? -11.406 0.548 17.625 1 92.19 189 HIS A O 1
ATOM 1470 N N . ARG A 1 190 ? -9.773 -0.352 16.375 1 94.69 190 ARG A N 1
ATOM 1471 C CA . ARG A 1 190 ? -8.734 0.232 17.234 1 94.69 190 ARG A CA 1
ATOM 1472 C C . ARG A 1 190 ? -8.758 1.755 17.141 1 94.69 190 ARG A C 1
ATOM 1474 O O . ARG A 1 190 ? -8.562 2.439 18.156 1 94.69 190 ARG A O 1
ATOM 1481 N N . LEU A 1 191 ? -9.008 2.234 15.953 1 95.44 191 LEU A N 1
ATOM 1482 C CA . LEU A 1 191 ? -9.031 3.684 15.781 1 95.44 191 LEU A CA 1
ATOM 1483 C C . LEU A 1 191 ? -10.203 4.305 16.531 1 95.44 191 LEU A C 1
ATOM 1485 O O . LEU A 1 191 ? -10.07 5.387 17.109 1 95.44 191 LEU A O 1
ATOM 1489 N N . VAL A 1 192 ? -11.344 3.678 16.594 1 94.88 192 VAL A N 1
ATOM 1490 C CA . VAL A 1 192 ? -12.508 4.168 17.328 1 94.88 192 VAL A CA 1
ATOM 1491 C C . VAL A 1 192 ? -12.133 4.383 18.797 1 94.88 192 VAL A C 1
ATOM 1493 O O . VAL A 1 192 ? -12.531 5.383 19.406 1 94.88 192 VAL A O 1
ATOM 1496 N N . ARG A 1 193 ? -11.273 3.51 19.266 1 94.19 193 ARG A N 1
ATOM 1497 C CA . ARG A 1 193 ? -10.852 3.609 20.672 1 94.19 193 ARG A CA 1
ATOM 1498 C C . ARG A 1 193 ? -9.797 4.695 20.844 1 94.19 193 ARG A C 1
ATOM 1500 O O . ARG A 1 193 ? -9.773 5.383 21.875 1 94.19 193 ARG A O 1
ATOM 1507 N N . ALA A 1 194 ? -9.039 4.863 19.859 1 94.12 194 ALA A N 1
ATOM 1508 C CA . ALA A 1 194 ? -7.906 5.785 19.938 1 94.12 194 ALA A CA 1
ATOM 1509 C C . ALA A 1 194 ? -8.375 7.234 19.859 1 94.12 194 ALA A C 1
ATOM 1511 O O . ALA A 1 194 ? -7.68 8.148 20.312 1 94.12 194 ALA A O 1
ATOM 1512 N N . VAL A 1 195 ? -9.555 7.484 19.312 1 93.44 195 VAL A N 1
ATOM 1513 C CA . VAL A 1 195 ? -10.008 8.859 19.141 1 93.44 195 VAL A CA 1
ATOM 1514 C C . VAL A 1 195 ? -10.969 9.242 20.266 1 93.44 195 VAL A C 1
ATOM 1516 O O . VAL A 1 195 ? -11.719 10.211 20.141 1 93.44 195 VAL A O 1
ATOM 1519 N N . ASP A 1 196 ? -10.922 8.562 21.422 1 83.94 196 ASP A N 1
ATOM 1520 C CA . ASP A 1 196 ? -11.75 8.844 22.594 1 83.94 196 ASP A CA 1
ATOM 1521 C C . ASP A 1 196 ? -11.055 9.836 23.516 1 83.94 196 ASP A C 1
ATOM 1523 O O . ASP A 1 196 ? -11.07 9.664 24.734 1 83.94 196 ASP A O 1
ATOM 1527 N N . TRP A 1 197 ? -10.492 10.836 23.031 1 72.75 197 TRP A N 1
ATOM 1528 C CA . TRP A 1 197 ? -9.867 11.844 23.891 1 72.75 197 TRP A CA 1
ATOM 1529 C C . TRP A 1 197 ? -10.859 12.945 24.234 1 72.75 197 TRP A C 1
ATOM 1531 O O . TRP A 1 197 ? -11.867 13.133 23.547 1 72.75 197 TRP A O 1
ATOM 1541 N N . MET B 1 1 ? 9.242 30.375 20.844 1 26.33 1 MET B N 1
ATOM 1542 C CA . MET B 1 1 ? 9.617 29.062 21.359 1 26.33 1 MET B CA 1
ATOM 1543 C C . MET B 1 1 ? 10.133 28.172 20.234 1 26.33 1 MET B C 1
ATOM 1545 O O . MET B 1 1 ? 9.367 27.422 19.625 1 26.33 1 MET B O 1
ATOM 1549 N N . PRO B 1 2 ? 10.773 28.625 19.047 1 35.94 2 PRO B N 1
ATOM 1550 C CA . PRO B 1 2 ? 11.117 28.562 17.625 1 35.94 2 PRO B CA 1
ATOM 1551 C C . PRO B 1 2 ? 12.148 27.484 17.312 1 35.94 2 PRO B C 1
ATOM 1553 O O . PRO B 1 2 ? 12.078 26.828 16.266 1 35.94 2 PRO B O 1
ATOM 1556 N N . LEU B 1 3 ? 13.539 27.453 17.812 1 41.75 3 LEU B N 1
ATOM 1557 C CA . LEU B 1 3 ? 14.945 27.406 17.422 1 41.75 3 LEU B CA 1
ATOM 1558 C C . LEU B 1 3 ? 15.461 25.969 17.422 1 41.75 3 LEU B C 1
ATOM 1560 O O . LEU B 1 3 ? 16.672 25.75 17.266 1 41.75 3 LEU B O 1
ATOM 1564 N N . HIS B 1 4 ? 14.977 25.031 18.234 1 48.44 4 HIS B N 1
ATOM 1565 C CA . HIS B 1 4 ? 15.523 23.703 18.516 1 48.44 4 HIS B CA 1
ATOM 1566 C C . HIS B 1 4 ? 15.516 22.828 17.281 1 48.44 4 HIS B C 1
ATOM 1568 O O . HIS B 1 4 ? 16.422 22 17.094 1 48.44 4 HIS B O 1
ATOM 1574 N N . GLY B 1 5 ? 14.602 23.078 16.391 1 56.62 5 GLY B N 1
ATOM 1575 C CA . GLY B 1 5 ? 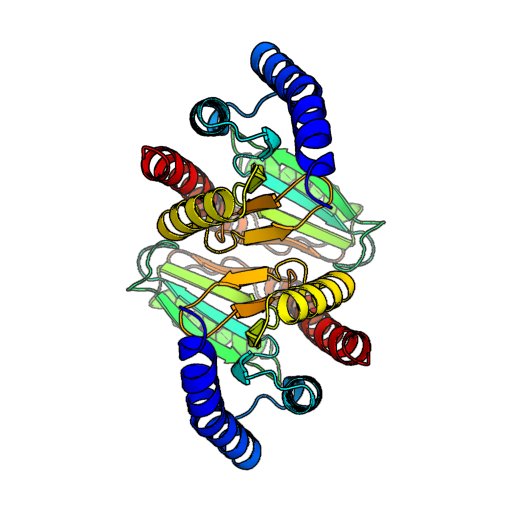14.531 22.328 15.164 1 56.62 5 GLY B CA 1
ATOM 1576 C C . GLY B 1 5 ? 15.719 22.547 14.25 1 56.62 5 GLY B C 1
ATOM 1577 O O . GLY B 1 5 ? 16.281 21.594 13.711 1 56.62 5 GLY B O 1
ATOM 1578 N N . ASP B 1 6 ? 16.172 23.812 14.305 1 63.72 6 ASP B N 1
ATOM 1579 C CA . ASP B 1 6 ? 17.281 24.172 13.43 1 63.72 6 ASP B CA 1
ATOM 1580 C C . ASP B 1 6 ? 18.578 23.5 13.883 1 63.72 6 ASP B C 1
ATOM 1582 O O . ASP B 1 6 ? 19.344 23 13.062 1 63.72 6 ASP B O 1
ATOM 1586 N N . ALA B 1 7 ? 18.812 23.594 15.289 1 72 7 ALA B N 1
ATOM 1587 C CA . ALA B 1 7 ? 20.016 22.969 15.805 1 72 7 ALA B CA 1
ATOM 1588 C C . ALA B 1 7 ? 20 21.469 15.539 1 72 7 ALA B C 1
ATOM 1590 O O . ALA B 1 7 ? 21.031 20.891 15.156 1 72 7 ALA B O 1
ATOM 1591 N N . CYS B 1 8 ? 18.844 20.969 15.695 1 75.94 8 CYS B N 1
ATOM 1592 C CA . CYS B 1 8 ? 18.688 19.531 15.469 1 75.94 8 CYS B CA 1
ATOM 1593 C C . CYS B 1 8 ? 18.906 19.188 14 1 75.94 8 CYS B C 1
ATOM 1595 O O . CYS B 1 8 ? 19.625 18.234 13.672 1 75.94 8 CYS B O 1
ATOM 1597 N N . LEU B 1 9 ? 18.344 20.047 13.18 1 77.62 9 LEU B N 1
ATOM 1598 C CA . LEU B 1 9 ? 18.484 19.812 11.742 1 77.62 9 LEU B CA 1
ATOM 1599 C C . LEU B 1 9 ? 19.953 19.938 11.312 1 77.62 9 LEU B C 1
ATOM 1601 O O . LEU B 1 9 ? 20.406 19.188 10.445 1 77.62 9 LEU B O 1
ATOM 1605 N N . GLN B 1 10 ? 20.656 20.812 11.977 1 77.25 10 GLN B N 1
ATOM 1606 C CA . GLN B 1 10 ? 22.062 21 11.656 1 77.25 10 GLN B CA 1
ATOM 1607 C C . GLN B 1 10 ? 22.891 19.797 12.078 1 77.25 10 GLN B C 1
ATOM 1609 O O . GLN B 1 10 ? 23.797 19.359 11.359 1 77.25 10 GLN B O 1
ATOM 1614 N N . GLU B 1 11 ? 22.578 19.234 13.133 1 78.19 11 GLU B N 1
ATOM 1615 C CA . GLU B 1 11 ? 23.281 18.047 13.609 1 78.19 11 GLU B CA 1
ATOM 1616 C C . GLU B 1 11 ? 22.969 16.828 12.734 1 78.19 11 GLU B C 1
ATOM 1618 O O . GLU B 1 11 ? 23.859 16.047 12.406 1 78.19 11 GLU B O 1
ATOM 1623 N N . LEU B 1 12 ? 21.719 16.781 12.391 1 74.75 12 LEU B N 1
ATOM 1624 C CA . LEU B 1 12 ? 21.312 15.68 11.523 1 74.75 12 LEU B CA 1
ATOM 1625 C C . LEU B 1 12 ? 21.984 15.797 10.156 1 74.75 12 LEU B C 1
ATOM 1627 O O . LEU B 1 12 ? 22.375 14.789 9.57 1 74.75 12 LEU B O 1
ATOM 1631 N N . ARG B 1 13 ? 22.031 17 9.781 1 74.81 13 ARG B N 1
ATOM 1632 C CA . ARG B 1 13 ? 22.672 17.25 8.492 1 74.81 13 ARG B CA 1
ATOM 1633 C C . ARG B 1 13 ? 24.125 16.781 8.508 1 74.81 13 ARG B C 1
ATOM 1635 O O . ARG B 1 13 ? 24.594 16.141 7.57 1 74.81 13 ARG B O 1
ATOM 1642 N N . LYS B 1 14 ? 24.719 17.078 9.508 1 73.31 14 LYS B N 1
ATOM 1643 C CA . LYS B 1 14 ? 26.125 16.703 9.617 1 73.31 14 LYS B CA 1
ATOM 1644 C C . LYS B 1 14 ? 26.281 15.188 9.727 1 73.31 14 LYS B C 1
ATOM 1646 O O . LYS B 1 14 ? 27.109 14.594 9.023 1 73.31 14 LYS B O 1
ATOM 1651 N N . SER B 1 15 ? 25.484 14.594 10.5 1 72.38 15 SER B N 1
ATOM 1652 C CA . SER B 1 15 ? 25.609 13.164 10.75 1 72.38 15 SER B CA 1
ATOM 1653 C C . SER B 1 15 ? 25.094 12.344 9.57 1 72.38 15 SER B C 1
ATOM 1655 O O . SER B 1 15 ? 25.734 11.391 9.133 1 72.38 15 SER B O 1
ATOM 1657 N N . ASN B 1 16 ? 23.922 12.695 9.094 1 68.75 16 ASN B N 1
ATOM 1658 C CA . ASN B 1 16 ? 23.281 11.891 8.062 1 68.75 16 ASN B CA 1
ATOM 1659 C C . ASN B 1 16 ? 23.906 12.125 6.695 1 68.75 16 ASN B C 1
ATOM 1661 O O . ASN B 1 16 ? 24.062 11.188 5.914 1 68.75 16 ASN B O 1
ATOM 1665 N N . LEU B 1 17 ? 24.188 13.422 6.52 1 62.84 17 LEU B N 1
ATOM 1666 C CA . LEU B 1 17 ? 24.859 13.711 5.258 1 62.84 17 LEU B CA 1
ATOM 1667 C C . LEU B 1 17 ? 26.172 12.938 5.16 1 62.84 17 LEU B C 1
ATOM 1669 O O . LEU B 1 17 ? 26.516 12.43 4.094 1 62.84 17 LEU B O 1
ATOM 1673 N N . TRP B 1 18 ? 26.719 12.883 6.262 1 60.31 18 TRP B N 1
ATOM 1674 C CA . TRP B 1 18 ? 27.984 12.148 6.277 1 60.31 18 TRP B CA 1
ATOM 1675 C C . TRP B 1 18 ? 27.75 10.664 6.016 1 60.31 18 TRP B C 1
ATOM 1677 O O . TRP B 1 18 ? 28.469 10.039 5.234 1 60.31 18 TRP B O 1
ATOM 1687 N N . ARG B 1 19 ? 26.812 10.156 6.633 1 64.88 19 ARG B N 1
ATOM 1688 C CA . ARG B 1 19 ? 26.516 8.742 6.434 1 64.88 19 ARG B CA 1
ATOM 1689 C C . ARG B 1 19 ? 26.109 8.461 4.992 1 64.88 19 ARG B C 1
ATOM 1691 O O . ARG B 1 19 ? 26.562 7.48 4.395 1 64.88 19 ARG B O 1
ATOM 1698 N N . LEU B 1 20 ? 25.297 9.336 4.551 1 65.75 20 LEU B N 1
ATOM 1699 C CA . LEU B 1 20 ? 24.828 9.156 3.182 1 65.75 20 LEU B CA 1
ATOM 1700 C C . LEU B 1 20 ? 25.984 9.305 2.189 1 65.75 20 LEU B C 1
ATOM 1702 O O . LEU B 1 20 ? 26.047 8.562 1.203 1 65.75 20 LEU B O 1
ATOM 1706 N N . TYR B 1 21 ? 26.828 10.258 2.582 1 60.47 21 TYR B N 1
ATOM 1707 C CA . TYR B 1 21 ? 28.031 10.406 1.777 1 60.47 21 TYR B CA 1
ATOM 1708 C C . TYR B 1 21 ? 28.875 9.148 1.828 1 60.47 21 TYR B C 1
ATOM 1710 O O . TYR B 1 21 ? 29.328 8.648 0.792 1 60.47 21 TYR B O 1
ATOM 1718 N N . ILE B 1 22 ? 28.984 8.625 2.932 1 60.81 22 ILE B N 1
ATOM 1719 C CA . ILE B 1 22 ? 29.781 7.406 3.084 1 60.81 22 ILE B CA 1
ATOM 1720 C C . ILE B 1 22 ? 29.094 6.25 2.357 1 60.81 22 ILE B C 1
ATOM 1722 O O . ILE B 1 22 ? 29.75 5.488 1.641 1 60.81 22 ILE B O 1
ATOM 1726 N N . ASP B 1 23 ? 27.844 6.25 2.527 1 68.31 23 ASP B N 1
ATOM 1727 C CA . ASP B 1 23 ? 27.109 5.172 1.872 1 68.31 23 ASP B CA 1
ATOM 1728 C C . ASP B 1 23 ? 27.203 5.293 0.353 1 68.31 23 ASP B C 1
ATOM 1730 O O . ASP B 1 23 ? 27.297 4.285 -0.351 1 68.31 23 ASP B O 1
ATOM 1734 N N . SER B 1 24 ? 27.188 6.5 -0.079 1 63.16 24 SER B N 1
ATOM 1735 C CA . SER B 1 24 ? 27.328 6.754 -1.509 1 63.16 24 SER B CA 1
ATOM 1736 C C . SER B 1 24 ? 28.688 6.316 -2.02 1 63.16 24 SER B C 1
ATOM 1738 O O . SER B 1 24 ? 28.781 5.641 -3.047 1 63.16 24 SER B O 1
ATOM 1740 N N . GLU B 1 25 ? 29.625 6.656 -1.219 1 61.81 25 GLU B N 1
ATOM 1741 C CA . GLU B 1 25 ? 31 6.336 -1.608 1 61.81 25 GLU B CA 1
ATOM 1742 C C . GLU B 1 25 ? 31.266 4.844 -1.478 1 61.81 25 GLU B C 1
ATOM 1744 O O . GLU B 1 25 ? 32.031 4.273 -2.268 1 61.81 25 GLU B O 1
ATOM 1749 N N . SER B 1 26 ? 30.609 4.266 -0.581 1 66.75 26 SER B N 1
ATOM 1750 C CA . SER B 1 26 ? 30.875 2.852 -0.325 1 66.75 26 SER B CA 1
ATOM 1751 C C . SER B 1 26 ? 29.984 1.961 -1.187 1 66.75 26 SER B C 1
ATOM 1753 O O . SER B 1 26 ? 30.094 0.734 -1.132 1 66.75 26 SER B O 1
ATOM 1755 N N . GLY B 1 27 ? 29.156 2.643 -1.892 1 63.81 27 GLY B N 1
ATOM 1756 C CA . GLY B 1 27 ? 28.25 1.884 -2.75 1 63.81 27 GLY B CA 1
ATOM 1757 C C . GLY B 1 27 ? 27.047 1.337 -2.014 1 63.81 27 GLY B C 1
ATOM 1758 O O . GLY B 1 27 ? 26.359 0.445 -2.516 1 63.81 27 GLY B O 1
ATOM 1759 N N . ARG B 1 28 ? 26.969 1.854 -0.854 1 68.44 28 ARG B N 1
ATOM 1760 C CA . ARG B 1 28 ? 25.875 1.327 -0.044 1 68.44 28 ARG B CA 1
ATOM 1761 C C . ARG B 1 28 ? 24.562 2.023 -0.379 1 68.44 28 ARG B C 1
ATOM 1763 O O . ARG B 1 28 ? 23.484 1.485 -0.118 1 68.44 28 ARG B O 1
ATOM 1770 N N . LEU B 1 29 ? 24.703 3.08 -1.007 1 78.44 29 LEU B N 1
ATOM 1771 C CA . LEU B 1 29 ? 23.516 3.828 -1.38 1 78.44 29 LEU B CA 1
ATOM 1772 C C . LEU B 1 29 ? 22.891 3.252 -2.645 1 78.44 29 LEU B C 1
ATOM 1774 O O . LEU B 1 29 ? 23.594 2.926 -3.602 1 78.44 29 LEU B O 1
ATOM 1778 N N . ASP B 1 30 ? 21.688 3.068 -2.588 1 84.69 30 ASP B N 1
ATOM 1779 C CA . ASP B 1 30 ? 20.953 2.65 -3.779 1 84.69 30 ASP B CA 1
ATOM 1780 C C . ASP B 1 30 ? 21.188 3.619 -4.938 1 84.69 30 ASP B C 1
ATOM 1782 O O . ASP B 1 30 ? 20.812 4.789 -4.855 1 84.69 30 ASP B O 1
ATOM 1786 N N . PRO B 1 31 ? 21.859 3.121 -5.934 1 87.56 31 PRO B N 1
ATOM 1787 C CA . PRO B 1 31 ? 22.234 4.02 -7.027 1 87.56 31 PRO B CA 1
ATOM 1788 C C . PRO B 1 31 ? 21.031 4.699 -7.676 1 87.56 31 PRO B C 1
ATOM 1790 O O . PRO B 1 31 ? 21.141 5.816 -8.188 1 87.56 31 PRO B O 1
ATOM 1793 N N . ASP B 1 32 ? 19.922 4.133 -7.645 1 90.5 32 ASP B N 1
ATOM 1794 C CA . ASP B 1 32 ? 18.75 4.641 -8.336 1 90.5 32 ASP B CA 1
ATOM 1795 C C . ASP B 1 32 ? 18.188 5.879 -7.633 1 90.5 32 ASP B C 1
ATOM 1797 O O . ASP B 1 32 ? 17.453 6.656 -8.234 1 90.5 32 ASP B O 1
ATOM 1801 N N . VAL B 1 33 ? 18.594 6.043 -6.367 1 92.19 33 VAL B N 1
ATOM 1802 C CA . VAL B 1 33 ? 18.031 7.184 -5.648 1 92.19 33 VAL B CA 1
ATOM 1803 C C . VAL B 1 33 ? 19.031 8.328 -5.625 1 92.19 33 VAL B C 1
ATOM 1805 O O . VAL B 1 33 ? 18.703 9.445 -5.227 1 92.19 33 VAL B O 1
ATOM 1808 N N . LYS B 1 34 ? 20.219 8.133 -6.039 1 89.69 34 LYS B N 1
ATOM 1809 C CA . LYS B 1 34 ? 21.312 9.094 -5.918 1 89.69 34 LYS B CA 1
ATOM 1810 C C . LYS B 1 34 ? 20.969 10.414 -6.605 1 89.69 34 LYS B C 1
ATOM 1812 O O . LYS B 1 34 ? 21.156 11.484 -6.031 1 89.69 34 LYS B O 1
ATOM 1817 N N . PRO B 1 35 ? 20.469 10.359 -7.816 1 91.56 35 PRO B N 1
ATOM 1818 C CA . PRO B 1 35 ? 20.156 11.625 -8.469 1 91.56 35 PRO B CA 1
ATOM 1819 C C . PRO B 1 35 ? 19.125 12.445 -7.695 1 91.56 35 PRO B C 1
ATOM 1821 O O . PRO B 1 35 ? 19.25 13.664 -7.598 1 91.56 35 PRO B O 1
ATOM 1824 N N . LEU B 1 36 ? 18.172 11.828 -7.137 1 93.75 36 LEU B N 1
ATOM 1825 C CA . LEU B 1 36 ? 17.141 12.516 -6.359 1 93.75 36 LEU B CA 1
ATOM 1826 C C . LEU B 1 36 ? 17.734 13.117 -5.086 1 93.75 36 LEU B C 1
ATOM 1828 O O . LEU B 1 36 ? 17.5 14.289 -4.789 1 93.75 36 LEU B O 1
ATOM 1832 N N . LEU B 1 37 ? 18.531 12.352 -4.434 1 91.75 37 LEU B N 1
ATOM 1833 C CA . LEU B 1 37 ? 19.109 12.797 -3.162 1 91.75 37 LEU B CA 1
ATOM 1834 C C . LEU B 1 37 ? 20.031 13.984 -3.369 1 91.75 37 LEU B C 1
A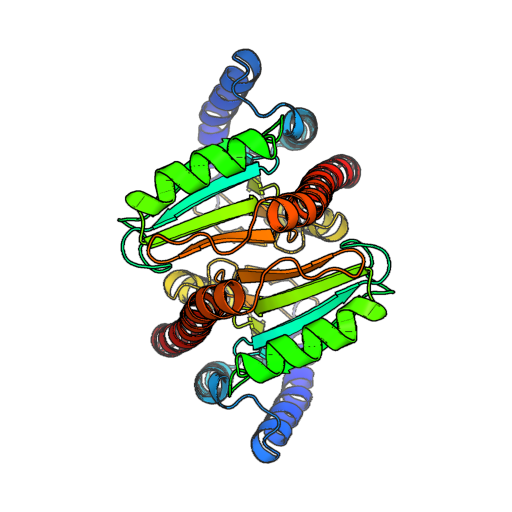TOM 1836 O O . LEU B 1 37 ? 20.031 14.922 -2.572 1 91.75 37 LEU B O 1
ATOM 1840 N N . SER B 1 38 ? 20.781 13.914 -4.414 1 89.06 38 SER B N 1
ATOM 1841 C CA . SER B 1 38 ? 21.688 15.016 -4.727 1 89.06 38 SER B CA 1
ATOM 1842 C C . SER B 1 38 ? 20.938 16.328 -4.891 1 89.06 38 SER B C 1
ATOM 1844 O O . SER B 1 38 ? 21.344 17.359 -4.355 1 89.06 38 SER B O 1
ATOM 1846 N N . LYS B 1 39 ? 19.828 16.281 -5.531 1 92.44 39 LYS B N 1
ATOM 1847 C CA . LYS B 1 39 ? 19.016 17.469 -5.75 1 92.44 39 LYS B CA 1
ATOM 1848 C C . LYS B 1 39 ? 18.391 17.938 -4.445 1 92.44 39 LYS B C 1
ATOM 1850 O O . LYS B 1 39 ? 18.359 19.141 -4.168 1 92.44 39 LYS B O 1
ATOM 1855 N N . LEU B 1 40 ? 17.938 17.047 -3.627 1 92.62 40 LEU B N 1
ATOM 1856 C CA . LEU B 1 40 ? 17.266 17.406 -2.383 1 92.62 40 LEU B CA 1
ATOM 1857 C C . LEU B 1 40 ? 18.266 17.969 -1.369 1 92.62 40 LEU B C 1
ATOM 1859 O O . LEU B 1 40 ? 17.953 18.922 -0.652 1 92.62 40 LEU B O 1
ATOM 1863 N N . TRP B 1 41 ? 19.438 17.422 -1.449 1 88.06 41 TRP B N 1
ATOM 1864 C CA . TRP B 1 41 ? 20.484 17.906 -0.553 1 88.06 41 TRP B CA 1
ATOM 1865 C C . TRP B 1 41 ? 20.906 19.328 -0.917 1 88.06 41 TRP B C 1
ATOM 1867 O O . TRP B 1 41 ? 21.141 20.172 -0.035 1 88.06 41 TRP B O 1
ATOM 1877 N N . ALA B 1 42 ? 20.984 19.562 -2.148 1 88.62 42 ALA B N 1
ATOM 1878 C CA . ALA B 1 42 ? 21.344 20.891 -2.629 1 88.62 42 ALA B CA 1
ATOM 1879 C C . ALA B 1 42 ? 20.328 21.938 -2.172 1 88.62 42 ALA B C 1
ATOM 1881 O O . ALA B 1 42 ? 20.656 23.125 -2.074 1 88.62 42 ALA B O 1
ATOM 1882 N N . ARG B 1 43 ? 19.219 21.516 -1.755 1 90.19 43 ARG B N 1
ATOM 1883 C CA . ARG B 1 43 ? 18.141 22.422 -1.364 1 90.19 43 ARG B CA 1
ATOM 1884 C C . ARG B 1 43 ? 17.984 22.469 0.152 1 90.19 43 ARG B C 1
ATOM 1886 O O . ARG B 1 43 ? 17.094 23.141 0.67 1 90.19 43 ARG B O 1
ATOM 1893 N N . GLY B 1 44 ? 18.797 21.719 0.775 1 87.25 44 GLY B N 1
ATOM 1894 C CA . GLY B 1 44 ? 18.844 21.828 2.223 1 87.25 44 GLY B CA 1
ATOM 1895 C C . GLY B 1 44 ? 18.062 20.75 2.939 1 87.25 44 GLY B C 1
ATOM 1896 O O . GLY B 1 44 ? 17.984 20.734 4.172 1 87.25 44 GLY B O 1
ATOM 1897 N N . TYR B 1 45 ? 17.469 19.828 2.186 1 91.19 45 TYR B N 1
ATOM 1898 C CA . TYR B 1 45 ? 16.797 18.719 2.832 1 91.19 45 TYR B CA 1
ATOM 1899 C C . TYR B 1 45 ? 17.797 17.75 3.453 1 91.19 45 TYR B C 1
ATOM 1901 O O . TYR B 1 45 ? 18.906 17.594 2.938 1 91.19 45 TYR B O 1
ATOM 1909 N N . VAL B 1 46 ? 17.359 17.156 4.504 1 89.88 46 VAL B N 1
ATOM 1910 C CA . VAL B 1 46 ? 18.219 16.219 5.188 1 89.88 46 VAL B CA 1
ATOM 1911 C C . VAL B 1 46 ? 17.609 14.812 5.141 1 89.88 46 VAL B C 1
ATOM 1913 O O . VAL B 1 46 ? 16.594 14.555 5.797 1 89.88 46 VAL B O 1
ATOM 1916 N N . THR B 1 47 ? 18.266 13.961 4.457 1 89.88 47 THR B N 1
ATOM 1917 C CA . THR B 1 47 ? 17.719 12.617 4.262 1 89.88 47 THR B CA 1
ATOM 1918 C C . THR B 1 47 ? 17.953 11.758 5.5 1 89.88 47 THR B C 1
ATOM 1920 O O . THR B 1 47 ? 19.031 11.797 6.102 1 89.88 47 THR B O 1
ATOM 1923 N N . VAL B 1 48 ? 17 11 5.844 1 86.25 48 VAL B N 1
ATOM 1924 C CA . VAL B 1 48 ? 17.062 10.055 6.953 1 86.25 48 VAL B CA 1
ATOM 1925 C C . VAL B 1 48 ? 17.203 8.633 6.41 1 86.25 48 VAL B C 1
ATOM 1927 O O . VAL B 1 48 ? 18.078 7.883 6.852 1 86.25 48 VAL B O 1
ATOM 1930 N N . SER B 1 49 ? 16.391 8.219 5.445 1 87.94 49 SER B N 1
ATOM 1931 C CA . SER B 1 49 ? 16.453 6.906 4.809 1 87.94 49 SER B CA 1
ATOM 1932 C C . SER B 1 49 ? 15.93 6.961 3.375 1 87.94 49 SER B C 1
ATOM 1934 O O . SER B 1 49 ? 15.195 7.887 3.012 1 87.94 49 SER B O 1
ATOM 1936 N N . SER B 1 50 ? 16.469 6.098 2.596 1 91.38 50 SER B N 1
ATOM 1937 C CA . SER B 1 50 ? 16.016 6.055 1.208 1 91.38 50 SER B CA 1
ATOM 1938 C C . SER B 1 50 ? 16.078 4.637 0.654 1 91.38 50 SER B C 1
ATOM 1940 O O . SER B 1 50 ? 16.969 3.861 1.003 1 91.38 50 SER B O 1
ATOM 1942 N N . CYS B 1 51 ? 15.109 4.379 -0.092 1 91.5 51 CYS B N 1
ATOM 1943 C CA . CYS B 1 51 ? 15.023 3.129 -0.838 1 91.5 51 CYS B CA 1
ATOM 1944 C C . CYS B 1 51 ? 14.406 3.355 -2.213 1 91.5 51 CYS B C 1
ATOM 1946 O O . CYS B 1 51 ? 13.375 4.027 -2.332 1 91.5 51 CYS B O 1
ATOM 1948 N N . SER B 1 52 ? 14.961 2.783 -3.252 1 93.75 52 SER B N 1
ATOM 1949 C CA . SER B 1 52 ? 14.469 3.018 -4.609 1 93.75 52 SER B CA 1
ATOM 1950 C C . SER B 1 52 ? 13.359 2.037 -4.973 1 93.75 52 SER B C 1
ATOM 1952 O O . SER B 1 52 ? 12.914 1.998 -6.121 1 93.75 52 SER B O 1
ATOM 1954 N N . GLY B 1 53 ? 12.922 1.362 -4.043 1 94.06 53 GLY B N 1
ATOM 1955 C CA . GLY B 1 53 ? 12.031 0.25 -4.312 1 94.06 53 GLY B CA 1
ATOM 1956 C C . GLY B 1 53 ? 12.734 -1.09 -4.355 1 94.06 53 GLY B C 1
ATOM 1957 O O . GLY B 1 53 ? 13.914 -1.163 -4.711 1 94.06 53 GLY B O 1
ATOM 1958 N N . ARG B 1 54 ? 11.945 -2.094 -4.051 1 95 54 ARG B N 1
ATOM 1959 C CA . ARG B 1 54 ? 12.594 -3.4 -4.008 1 95 54 ARG B CA 1
ATOM 1960 C C . ARG B 1 54 ? 11.578 -4.523 -4.191 1 95 54 ARG B C 1
ATOM 1962 O O . ARG B 1 54 ? 10.375 -4.309 -4.039 1 95 54 ARG B O 1
ATOM 1969 N N . ILE B 1 55 ? 12.133 -5.637 -4.617 1 97.38 55 ILE B N 1
ATOM 1970 C CA . ILE B 1 55 ? 11.422 -6.906 -4.52 1 97.38 55 ILE B CA 1
ATOM 1971 C C . ILE B 1 55 ? 11.875 -7.656 -3.266 1 97.38 55 ILE B C 1
ATOM 1973 O O . ILE B 1 55 ? 13.07 -7.789 -3.014 1 97.38 55 ILE B O 1
ATOM 1977 N N . ALA B 1 56 ? 10.961 -8.039 -2.434 1 96.31 56 ALA B N 1
ATOM 1978 C CA . ALA B 1 56 ? 11.312 -8.688 -1.174 1 96.31 56 ALA B CA 1
ATOM 1979 C C . ALA B 1 56 ? 10.578 -10.016 -1.02 1 96.31 56 ALA B C 1
ATOM 1981 O O . ALA B 1 56 ? 9.359 -10.078 -1.184 1 96.31 56 ALA B O 1
ATOM 1982 N N . LEU B 1 57 ? 11.336 -11.055 -0.783 1 97.25 57 LEU B N 1
ATOM 1983 C CA . LEU B 1 57 ? 10.758 -12.32 -0.345 1 97.25 57 LEU B CA 1
ATOM 1984 C C . LEU B 1 57 ? 10.516 -12.312 1.16 1 97.25 57 LEU B C 1
ATOM 1986 O O . LEU B 1 57 ? 11.438 -12.055 1.941 1 97.25 57 LEU B O 1
ATOM 1990 N N . LYS B 1 58 ? 9.305 -12.633 1.493 1 94.88 58 LYS B N 1
ATOM 1991 C CA . LYS B 1 58 ? 8.906 -12.539 2.895 1 94.88 58 LYS B CA 1
ATOM 1992 C C . LYS B 1 58 ? 8.227 -13.828 3.355 1 94.88 58 LYS B C 1
ATOM 1994 O O . LYS B 1 58 ? 7.734 -14.602 2.537 1 94.88 58 LYS B O 1
ATOM 1999 N N . ALA B 1 59 ? 8.266 -13.961 4.723 1 94.38 59 ALA B N 1
ATOM 2000 C CA . ALA B 1 59 ? 7.602 -15.141 5.281 1 94.38 59 ALA B CA 1
ATOM 2001 C C . ALA B 1 59 ? 7.18 -14.891 6.727 1 94.38 59 ALA B C 1
ATOM 2003 O O . ALA B 1 59 ? 7.695 -13.984 7.387 1 94.38 59 ALA B O 1
ATOM 2004 N N . THR B 1 60 ? 6.176 -15.617 7.117 1 93.38 60 THR B N 1
ATOM 2005 C CA . THR B 1 60 ? 5.723 -15.555 8.5 1 93.38 60 THR B CA 1
ATOM 2006 C C . THR B 1 60 ? 5.379 -16.953 9.023 1 93.38 60 THR B C 1
ATOM 2008 O O . THR B 1 60 ? 4.844 -17.781 8.281 1 93.38 60 THR B O 1
ATOM 2011 N N . ARG B 1 61 ? 5.703 -17.234 10.234 1 90.19 61 ARG B N 1
ATOM 2012 C CA . ARG B 1 61 ? 5.488 -18.547 10.836 1 90.19 61 ARG B CA 1
ATOM 2013 C C . ARG B 1 61 ? 4.074 -18.672 11.391 1 90.19 61 ARG B C 1
ATOM 2015 O O . ARG B 1 61 ? 3.545 -19.781 11.516 1 90.19 61 ARG B O 1
ATOM 2022 N N . THR B 1 62 ? 3.391 -17.609 11.758 1 81.44 62 THR B N 1
ATOM 2023 C CA . THR B 1 62 ? 2.109 -17.719 12.453 1 81.44 62 THR B CA 1
ATOM 2024 C C . THR B 1 62 ? 1.001 -17.047 11.641 1 81.44 62 THR B C 1
ATOM 2026 O O . THR B 1 62 ? -0.178 -17.375 11.82 1 81.44 62 THR B O 1
ATOM 2029 N N . GLY B 1 63 ? 1.32 -16.078 10.875 1 78.75 63 GLY B N 1
ATOM 2030 C CA . GLY B 1 63 ? 0.333 -15.352 10.094 1 78.75 63 GLY B CA 1
ATOM 2031 C C . GLY B 1 63 ? 0.773 -13.945 9.742 1 78.75 63 GLY B C 1
ATOM 2032 O O . GLY B 1 63 ? 1.869 -13.523 10.117 1 78.75 63 GLY B O 1
ATOM 2033 N N . ILE B 1 64 ? -0.08 -13.297 8.961 1 69.06 64 ILE B N 1
ATOM 2034 C CA . ILE B 1 64 ? 0.295 -12.008 8.391 1 69.06 64 ILE B CA 1
ATOM 2035 C C . ILE B 1 64 ? 0.452 -10.977 9.5 1 69.06 64 ILE B C 1
ATOM 2037 O O . ILE B 1 64 ? 1.139 -9.969 9.328 1 69.06 64 ILE B O 1
ATOM 2041 N N . GLU B 1 65 ? -0.113 -11.305 10.625 1 61.59 65 GLU B N 1
ATOM 2042 C CA . GLU B 1 65 ? -0.035 -10.367 11.742 1 61.59 65 GLU B CA 1
ATOM 2043 C C . GLU B 1 65 ? 1.286 -10.516 12.492 1 61.59 65 GLU B C 1
ATOM 2045 O O . GLU B 1 65 ? 1.572 -9.742 13.414 1 61.59 65 GLU B O 1
ATOM 2050 N N . ASP B 1 66 ? 1.933 -11.422 12.148 1 61.09 66 ASP B N 1
ATOM 2051 C CA . ASP B 1 66 ? 3.086 -11.758 12.984 1 61.09 66 ASP B CA 1
ATOM 2052 C C . ASP B 1 66 ? 4.234 -10.781 12.742 1 61.09 66 ASP B C 1
ATOM 2054 O O . ASP B 1 66 ? 5.004 -10.938 11.789 1 61.09 66 ASP B O 1
ATOM 2058 N N . LYS B 1 67 ? 4.312 -9.75 13.453 1 55.22 67 LYS B N 1
ATOM 2059 C CA . LYS B 1 67 ? 5.402 -8.781 13.391 1 55.22 67 LYS B CA 1
ATOM 2060 C C . LYS B 1 67 ? 6.73 -9.422 13.781 1 55.22 67 LYS B C 1
ATOM 2062 O O . LYS B 1 67 ? 7.789 -9 13.312 1 55.22 67 LYS B O 1
ATOM 2067 N N . ARG B 1 68 ? 6.668 -10.422 14.68 1 51.03 68 ARG B N 1
ATOM 2068 C CA . ARG B 1 68 ? 7.852 -10.984 15.32 1 51.03 68 ARG B CA 1
ATOM 2069 C C . ARG B 1 68 ? 8.305 -12.258 14.609 1 51.03 68 ARG B C 1
ATOM 2071 O O . ARG B 1 68 ? 9.477 -12.633 14.688 1 51.03 68 ARG B O 1
ATOM 2078 N N . GLY B 1 69 ? 7.449 -12.992 14.07 1 50.69 69 GLY B N 1
ATOM 2079 C CA . GLY B 1 69 ? 7.797 -14.32 13.586 1 50.69 69 GLY B CA 1
ATOM 2080 C C . GLY B 1 69 ? 7.926 -14.391 12.07 1 50.69 69 GLY B C 1
ATOM 2081 O O . GLY B 1 69 ? 7.918 -15.477 11.492 1 50.69 69 GLY B O 1
ATOM 2082 N N . GLY B 1 70 ? 7.898 -13.141 11.344 1 65.12 70 GLY B N 1
ATOM 2083 C CA . GLY B 1 70 ? 8.016 -13.102 9.898 1 65.12 70 GLY B CA 1
ATOM 2084 C C . GLY B 1 70 ? 8.812 -11.906 9.398 1 65.12 70 GLY B C 1
ATOM 2085 O O . GLY B 1 70 ? 9.266 -11.078 10.188 1 65.12 70 GLY B O 1
ATOM 2086 N N . GLY B 1 71 ? 9.625 -12.102 8.492 1 82.12 71 GLY B N 1
ATOM 2087 C CA . GLY B 1 71 ? 10.422 -11 7.988 1 82.12 71 GLY B CA 1
ATOM 2088 C C . GLY B 1 71 ? 10.828 -11.164 6.535 1 82.12 71 GLY B C 1
ATOM 2089 O O . GLY B 1 71 ? 10.305 -12.039 5.84 1 82.12 71 GLY B O 1
ATOM 2090 N N . VAL B 1 72 ? 11.531 -10.25 6.188 1 91.75 72 VAL B N 1
ATOM 2091 C CA . VAL B 1 72 ? 12.164 -10.289 4.871 1 91.75 72 VAL B CA 1
ATOM 2092 C C . VAL B 1 72 ? 13.227 -11.383 4.832 1 91.75 72 VAL B C 1
ATOM 2094 O O . VAL B 1 72 ? 14.141 -11.398 5.664 1 91.75 72 VAL B O 1
ATOM 2097 N N . LEU B 1 73 ? 13.031 -12.344 3.986 1 94.56 73 LEU B N 1
ATOM 2098 C CA . LEU B 1 73 ? 14.023 -13.398 3.816 1 94.56 73 LEU B CA 1
ATOM 2099 C C . LEU B 1 73 ? 15.133 -12.961 2.871 1 94.56 73 LEU B C 1
ATOM 2101 O O . LEU B 1 73 ? 16.297 -13.328 3.062 1 94.56 73 LEU B O 1
ATOM 2105 N N . ARG B 1 74 ? 14.758 -12.266 1.85 1 96.38 74 ARG B N 1
ATOM 2106 C CA . ARG B 1 74 ? 15.688 -11.773 0.837 1 96.38 74 ARG B CA 1
ATOM 2107 C C . ARG B 1 74 ? 15.102 -10.57 0.104 1 96.38 74 ARG B C 1
ATOM 2109 O O . ARG B 1 74 ? 13.891 -10.5 -0.126 1 96.38 74 ARG B O 1
ATOM 2116 N N . ALA B 1 75 ? 16 -9.656 -0.248 1 95.81 75 ALA B N 1
ATOM 2117 C CA . ALA B 1 75 ? 15.555 -8.461 -0.954 1 95.81 75 ALA B CA 1
ATOM 2118 C C . ALA B 1 75 ? 16.469 -8.156 -2.145 1 95.81 75 ALA B C 1
ATOM 2120 O O . ALA B 1 75 ? 17.656 -8.469 -2.119 1 95.81 75 ALA B O 1
ATOM 2121 N N . TRP B 1 76 ? 15.867 -7.602 -3.176 1 95.19 76 TRP B N 1
ATOM 2122 C CA . TRP B 1 76 ? 16.562 -7.199 -4.395 1 95.19 76 TRP B CA 1
ATOM 2123 C C . TRP B 1 76 ? 16.234 -5.754 -4.758 1 95.19 76 TRP B C 1
ATOM 2125 O O . TRP B 1 76 ? 15.109 -5.449 -5.16 1 95.19 76 TRP B O 1
ATOM 2135 N N . HIS B 1 77 ? 17.172 -4.883 -4.715 1 91.88 77 HIS B N 1
ATOM 2136 C CA . HIS B 1 77 ? 16.938 -3.457 -4.918 1 91.88 77 HIS B CA 1
ATOM 2137 C C . HIS B 1 77 ? 17.219 -3.053 -6.359 1 91.88 77 HIS B C 1
ATOM 2139 O O . HIS B 1 77 ? 16.609 -2.119 -6.879 1 91.88 77 HIS B O 1
ATOM 2145 N N . VAL B 1 78 ? 18.203 -3.646 -6.961 1 90.56 78 VAL B N 1
ATOM 2146 C CA . VAL B 1 78 ? 18.641 -3.215 -8.281 1 90.56 78 VAL B CA 1
ATOM 2147 C C . VAL B 1 78 ? 18.281 -4.277 -9.32 1 90.56 78 VAL B C 1
ATOM 2149 O O . VAL B 1 78 ? 17.328 -4.105 -10.086 1 90.56 78 VAL B O 1
ATOM 2152 N N . GLU B 1 79 ? 18.891 -5.426 -9.172 1 93.62 79 GLU B N 1
ATOM 2153 C CA . GLU B 1 79 ? 18.609 -6.531 -10.086 1 93.62 79 GLU B CA 1
ATOM 2154 C C . GLU B 1 79 ? 17.531 -7.449 -9.523 1 93.62 79 GLU B C 1
ATOM 2156 O O . GLU B 1 79 ? 17.703 -8.047 -8.461 1 93.62 79 GLU B O 1
ATOM 2161 N N . PRO B 1 80 ? 16.5 -7.641 -10.273 1 97.06 80 PRO B N 1
ATOM 2162 C CA . PRO B 1 80 ? 15.453 -8.531 -9.789 1 97.06 80 PRO B CA 1
ATOM 2163 C C . PRO B 1 80 ? 15.883 -9.992 -9.758 1 97.06 80 PRO B C 1
ATOM 2165 O O . PRO B 1 80 ? 16.797 -10.391 -10.484 1 97.06 80 PRO B O 1
ATOM 2168 N N . PRO B 1 81 ? 15.258 -10.727 -8.859 1 97.88 81 PRO B N 1
ATOM 2169 C CA . PRO B 1 81 ? 15.492 -12.172 -8.914 1 97.88 81 PRO B CA 1
ATOM 2170 C C . PRO B 1 81 ? 14.961 -12.812 -10.195 1 97.88 81 PRO B C 1
ATOM 2172 O O . PRO B 1 81 ? 14.078 -12.242 -10.852 1 97.88 81 PRO B O 1
ATOM 2175 N N . THR B 1 82 ? 15.469 -13.992 -10.484 1 98 82 THR B N 1
ATOM 2176 C CA . THR B 1 82 ? 14.891 -14.766 -11.578 1 98 82 THR B CA 1
ATOM 2177 C C . THR B 1 82 ? 13.719 -15.609 -11.078 1 98 82 THR B C 1
ATOM 2179 O O . THR B 1 82 ? 13.531 -15.773 -9.875 1 98 82 THR B O 1
ATOM 2182 N N . VAL B 1 83 ? 13 -16.141 -12.023 1 98 83 VAL B N 1
ATOM 2183 C CA . VAL B 1 83 ? 11.93 -17.062 -11.688 1 98 83 VAL B CA 1
ATOM 2184 C C . VAL B 1 83 ? 12.492 -18.281 -10.953 1 98 83 VAL B C 1
ATOM 2186 O O . VAL B 1 83 ? 11.906 -18.766 -9.984 1 98 83 VAL B O 1
ATOM 2189 N N . ASP B 1 84 ? 13.672 -18.688 -11.375 1 98.06 84 ASP B N 1
ATOM 2190 C CA . ASP B 1 84 ? 14.328 -19.828 -10.734 1 98.06 84 ASP B CA 1
ATOM 2191 C C . ASP B 1 84 ? 14.688 -19.5 -9.289 1 98.06 84 ASP B C 1
ATOM 2193 O O . ASP B 1 84 ? 14.539 -20.344 -8.406 1 98.06 84 ASP B O 1
ATOM 2197 N N . ASP B 1 85 ? 15.195 -18.297 -9.094 1 97.88 85 ASP B N 1
ATOM 2198 C CA . ASP B 1 85 ? 15.5 -17.859 -7.742 1 97.88 85 ASP B CA 1
ATOM 2199 C C . ASP B 1 85 ? 14.266 -17.938 -6.844 1 97.88 85 ASP B C 1
ATOM 2201 O O . ASP B 1 85 ? 14.32 -18.531 -5.766 1 97.88 85 ASP B O 1
ATOM 2205 N N . LEU B 1 86 ? 13.172 -17.422 -7.328 1 97.75 86 LEU B N 1
ATOM 2206 C CA . LEU B 1 86 ? 11.945 -17.328 -6.535 1 97.75 86 LEU B CA 1
ATOM 2207 C C . LEU B 1 86 ? 11.383 -18.719 -6.266 1 97.75 86 LEU B C 1
ATOM 2209 O O . LEU B 1 86 ? 10.93 -19 -5.152 1 97.75 86 LEU B O 1
ATOM 2213 N N . TRP B 1 87 ? 11.453 -19.516 -7.281 1 97.62 87 TRP B N 1
ATOM 2214 C CA . TRP B 1 87 ? 10.93 -20.875 -7.141 1 97.62 87 TRP B CA 1
ATOM 2215 C C . TRP B 1 87 ? 11.695 -21.641 -6.07 1 97.62 87 TRP B C 1
ATOM 2217 O O . TRP B 1 87 ? 11.094 -22.25 -5.18 1 97.62 87 TRP B O 1
ATOM 2227 N N . ARG B 1 88 ? 12.961 -21.594 -6.164 1 97.69 88 ARG B N 1
ATOM 2228 C CA . ARG B 1 88 ? 13.82 -22.328 -5.234 1 97.69 88 ARG B CA 1
ATOM 2229 C C . ARG B 1 88 ? 13.641 -21.812 -3.809 1 97.69 88 ARG B C 1
ATOM 2231 O O . ARG B 1 88 ? 13.469 -22.594 -2.875 1 97.69 88 ARG B O 1
ATOM 2238 N N . LEU B 1 89 ? 13.68 -20.547 -3.654 1 97.44 89 LEU B N 1
ATOM 2239 C CA . LEU B 1 89 ? 13.602 -19.938 -2.332 1 97.44 89 LEU B CA 1
ATOM 2240 C C . LEU B 1 89 ? 12.227 -20.172 -1.707 1 97.44 89 LEU B C 1
ATOM 2242 O O . LEU B 1 89 ? 12.125 -20.438 -0.511 1 97.44 89 LEU B O 1
ATOM 2246 N N . ALA B 1 90 ? 11.195 -20.047 -2.541 1 96.56 90 ALA B N 1
ATOM 2247 C CA . ALA B 1 90 ? 9.836 -20.266 -2.051 1 96.56 90 ALA B CA 1
ATOM 2248 C C . ALA B 1 90 ? 9.641 -21.719 -1.597 1 96.56 90 ALA B C 1
ATOM 2250 O O . ALA B 1 90 ? 9.047 -21.969 -0.546 1 96.56 90 ALA B O 1
ATOM 2251 N N . SER B 1 91 ? 10.164 -22.609 -2.398 1 96.62 91 SER B N 1
ATOM 2252 C CA . SER B 1 91 ? 10.047 -24.031 -2.076 1 96.62 91 SER B CA 1
ATOM 2253 C C . SER B 1 91 ? 10.758 -24.359 -0.767 1 96.62 91 SER B C 1
ATOM 2255 O O . SER B 1 91 ? 10.227 -25.109 0.057 1 96.62 91 SER B O 1
ATOM 2257 N N . SER B 1 92 ? 11.875 -23.781 -0.647 1 96.88 92 SER B N 1
ATOM 2258 C CA . SER B 1 92 ? 12.633 -24 0.576 1 96.88 92 SER B CA 1
ATOM 2259 C C . SER B 1 92 ? 11.938 -23.391 1.783 1 96.88 92 SER B C 1
ATOM 2261 O O . SER B 1 92 ? 11.836 -24.016 2.838 1 96.88 92 SER B O 1
ATOM 2263 N N . ALA B 1 93 ? 11.43 -22.219 1.666 1 96.31 93 ALA B N 1
ATOM 2264 C CA . ALA B 1 93 ? 10.812 -21.484 2.768 1 96.31 93 ALA B CA 1
ATOM 2265 C C . ALA B 1 93 ? 9.477 -22.094 3.162 1 96.31 93 ALA B C 1
ATOM 2267 O O . ALA B 1 93 ? 9.047 -21.984 4.312 1 96.31 93 ALA B O 1
ATOM 2268 N N . ALA B 1 94 ? 8.852 -22.781 2.168 1 96.12 94 ALA B N 1
ATOM 2269 C CA . ALA B 1 94 ? 7.512 -23.328 2.389 1 96.12 94 ALA B CA 1
ATOM 2270 C C . ALA B 1 94 ? 7.523 -24.359 3.512 1 96.12 94 ALA B C 1
ATOM 2272 O O . ALA B 1 94 ? 6.516 -24.562 4.195 1 96.12 94 ALA B O 1
ATOM 2273 N N . SER B 1 95 ? 8.648 -24.953 3.736 1 94.88 95 SER B N 1
ATOM 2274 C CA . SER B 1 95 ? 8.742 -26 4.754 1 94.88 95 SER B CA 1
ATOM 2275 C C . SER B 1 95 ? 8.906 -25.391 6.145 1 94.88 95 SER B C 1
ATOM 2277 O O . SER B 1 95 ? 8.648 -26.062 7.152 1 94.88 95 SER B O 1
ATOM 2279 N N . GLU B 1 96 ? 9.273 -24.203 6.227 1 93.5 96 GLU B N 1
ATOM 2280 C CA . GLU B 1 96 ? 9.641 -23.594 7.5 1 93.5 96 GLU B CA 1
ATOM 2281 C C . GLU B 1 96 ? 8.625 -22.547 7.93 1 93.5 96 GLU B C 1
ATOM 2283 O O . GLU B 1 96 ? 8.5 -22.25 9.117 1 93.5 96 GLU B O 1
ATOM 2288 N N . TYR B 1 97 ? 7.906 -22.016 6.949 1 93.94 97 TYR B N 1
ATOM 2289 C CA . TYR B 1 97 ? 7.043 -20.875 7.246 1 93.94 97 TYR B CA 1
ATOM 2290 C C . TYR B 1 97 ? 5.602 -21.172 6.848 1 93.94 97 TYR B C 1
ATOM 2292 O O . TYR B 1 97 ? 5.352 -21.922 5.898 1 93.94 97 TYR B O 1
ATOM 2300 N N . LYS B 1 98 ? 4.715 -20.531 7.512 1 94.75 98 LYS B N 1
ATOM 2301 C CA . LYS B 1 98 ? 3.291 -20.719 7.25 1 94.75 98 LYS B CA 1
ATOM 2302 C C . LYS B 1 98 ? 2.877 -20.016 5.957 1 94.75 98 LYS B C 1
ATOM 2304 O O . LYS B 1 98 ? 2.098 -20.562 5.172 1 94.75 98 LYS B O 1
ATOM 2309 N N . ILE B 1 99 ? 3.338 -18.844 5.828 1 95.31 99 ILE B N 1
ATOM 2310 C CA . ILE B 1 99 ? 3.029 -18.047 4.645 1 95.31 99 ILE B CA 1
ATOM 2311 C C . ILE B 1 99 ? 4.32 -17.516 4.035 1 95.31 99 ILE B C 1
ATOM 2313 O O . ILE B 1 99 ? 5.18 -16.984 4.75 1 95.31 99 ILE B O 1
ATOM 2317 N N . VAL B 1 100 ? 4.48 -17.656 2.711 1 96.25 100 VAL B N 1
ATOM 2318 C CA . VAL B 1 100 ? 5.609 -17.125 1.952 1 96.25 100 VAL B CA 1
ATOM 2319 C C . VAL B 1 100 ? 5.094 -16.297 0.768 1 96.25 100 VAL B C 1
ATOM 2321 O O . VAL B 1 100 ? 4.203 -16.75 0.038 1 96.25 100 VAL B O 1
ATOM 2324 N N . TRP B 1 101 ? 5.59 -15.094 0.607 1 95.56 101 TRP B N 1
ATOM 2325 C CA . TRP B 1 101 ? 5.176 -14.297 -0.54 1 95.56 101 TRP B CA 1
ATOM 2326 C C . TRP B 1 101 ? 6.305 -13.375 -1 1 95.56 101 TRP B C 1
ATOM 2328 O O . TRP B 1 101 ? 7.285 -13.18 -0.28 1 95.56 101 TRP B O 1
ATOM 2338 N N . VAL B 1 102 ? 6.219 -12.953 -2.209 1 97.12 102 VAL B N 1
ATOM 2339 C CA . VAL B 1 102 ? 7.133 -11.945 -2.744 1 97.12 102 VAL B CA 1
ATOM 2340 C C . VAL B 1 102 ? 6.379 -10.641 -2.99 1 97.12 102 VAL B C 1
ATOM 2342 O O . VAL B 1 102 ? 5.234 -10.656 -3.449 1 97.12 102 VAL B O 1
ATOM 2345 N N . SER B 1 103 ? 7.02 -9.539 -2.648 1 95.5 103 SER B N 1
ATOM 2346 C CA . SER B 1 103 ? 6.387 -8.234 -2.76 1 95.5 103 SER B CA 1
ATOM 2347 C C . SER B 1 103 ? 7.246 -7.266 -3.566 1 95.5 103 SER B C 1
ATOM 2349 O O . SER B 1 103 ? 8.477 -7.285 -3.457 1 95.5 103 SER B O 1
ATOM 2351 N N . VAL B 1 104 ? 6.555 -6.516 -4.379 1 95.94 104 VAL B N 1
ATOM 2352 C CA . VAL B 1 104 ? 7.184 -5.312 -4.918 1 95.94 104 VAL B CA 1
ATOM 2353 C C . VAL B 1 104 ? 6.859 -4.117 -4.027 1 95.94 104 VAL B C 1
ATOM 2355 O O . VAL B 1 104 ? 5.688 -3.814 -3.783 1 95.94 104 VAL B O 1
ATOM 2358 N N . GLU B 1 105 ? 7.852 -3.518 -3.592 1 93.81 105 GLU B N 1
ATOM 2359 C CA . GLU B 1 105 ? 7.691 -2.357 -2.721 1 93.81 105 GLU B CA 1
ATOM 2360 C C . GLU B 1 105 ? 8.133 -1.076 -3.42 1 93.81 105 GLU B C 1
ATOM 2362 O O . GLU B 1 105 ? 9.164 -1.056 -4.098 1 93.81 105 GLU B O 1
ATOM 2367 N N . PRO B 1 106 ? 7.352 -0.062 -3.223 1 93.25 106 PRO B N 1
ATOM 2368 C CA . PRO B 1 106 ? 7.637 1.182 -3.941 1 93.25 106 PRO B CA 1
ATOM 2369 C C . PRO B 1 106 ? 8.812 1.953 -3.34 1 93.25 106 PRO B C 1
ATOM 2371 O O . PRO B 1 106 ? 9.242 1.659 -2.223 1 93.25 106 PRO B O 1
ATOM 2374 N N . PRO B 1 107 ? 9.32 2.885 -4.09 1 94.75 107 PRO B N 1
ATOM 2375 C CA . PRO B 1 107 ? 10.375 3.738 -3.525 1 94.75 107 PRO B CA 1
ATOM 2376 C C . PRO B 1 107 ? 9.883 4.57 -2.34 1 94.75 107 PRO B C 1
ATOM 2378 O O . PRO B 1 107 ? 8.711 4.938 -2.283 1 94.75 107 PRO B O 1
ATOM 2381 N N . ILE B 1 108 ? 10.773 4.801 -1.467 1 93.44 108 ILE B N 1
ATOM 2382 C CA . ILE B 1 108 ? 10.477 5.617 -0.296 1 93.44 108 ILE B CA 1
ATOM 2383 C C . ILE B 1 108 ? 11.695 6.461 0.07 1 93.44 108 ILE B C 1
ATOM 2385 O O . ILE B 1 108 ? 12.828 5.977 0.018 1 93.44 108 ILE B O 1
ATOM 2389 N N . VAL B 1 109 ? 11.484 7.684 0.396 1 93.62 109 VAL B N 1
ATOM 2390 C CA . VAL B 1 109 ? 12.523 8.578 0.908 1 93.62 109 VAL B CA 1
ATOM 2391 C C . VAL B 1 109 ? 12 9.328 2.131 1 93.62 109 VAL B C 1
ATOM 2393 O O . VAL B 1 109 ? 10.906 9.898 2.096 1 93.62 109 VAL B O 1
ATOM 2396 N N . ALA B 1 110 ? 12.703 9.25 3.137 1 91.88 110 ALA B N 1
ATOM 2397 C CA . ALA B 1 110 ? 12.391 10 4.348 1 91.88 110 ALA B CA 1
ATOM 2398 C C . ALA B 1 110 ? 13.422 11.102 4.59 1 91.88 110 ALA B C 1
ATOM 2400 O O . ALA B 1 110 ? 14.625 10.875 4.48 1 91.88 110 ALA B O 1
ATOM 2401 N N . LEU B 1 111 ? 12.906 12.281 4.879 1 92.81 111 LEU B N 1
ATOM 2402 C CA . LEU B 1 111 ? 13.82 13.406 5.07 1 92.81 111 LEU B CA 1
ATOM 2403 C C . LEU B 1 111 ? 13.195 14.469 5.969 1 92.81 111 LEU B C 1
ATOM 2405 O O . LEU B 1 111 ? 12.031 14.359 6.355 1 92.81 111 LEU B O 1
ATOM 2409 N N . TYR B 1 112 ? 14.055 15.453 6.332 1 90.44 112 TYR B N 1
ATOM 2410 C CA . TYR B 1 112 ? 13.594 16.609 7.082 1 90.44 112 TYR B CA 1
ATOM 2411 C C . TYR B 1 112 ? 13.648 17.875 6.223 1 90.44 112 TYR B C 1
ATOM 2413 O O . TYR B 1 112 ? 14.602 18.078 5.469 1 90.44 112 TYR B O 1
ATOM 2421 N N . ALA B 1 113 ? 12.594 18.594 6.352 1 91.62 113 ALA B N 1
ATOM 2422 C CA . ALA B 1 113 ? 12.539 19.953 5.812 1 91.62 113 ALA B CA 1
ATOM 2423 C C . ALA B 1 113 ? 12.633 20.984 6.926 1 91.62 113 ALA B C 1
ATOM 2425 O O . ALA B 1 113 ? 12.172 20.75 8.047 1 91.62 113 ALA B O 1
ATOM 2426 N N . SER B 1 114 ? 13.078 22.172 6.598 1 88.81 114 SER B N 1
ATOM 2427 C CA . SER B 1 114 ? 13.312 23.203 7.602 1 88.81 114 SER B CA 1
ATOM 2428 C C . SER B 1 114 ? 12.047 24.016 7.859 1 88.81 114 SER B C 1
ATOM 2430 O O . SER B 1 114 ? 11.93 24.688 8.891 1 88.81 114 SER B O 1
ATOM 2432 N N . SER B 1 115 ? 11.141 23.953 6.945 1 88.06 115 SER B N 1
ATOM 2433 C CA . SER B 1 115 ? 9.906 24.719 7.094 1 88.06 115 SER B CA 1
ATOM 2434 C C . SER B 1 115 ? 8.711 23.938 6.555 1 88.06 115 SER B C 1
ATOM 2436 O O . SER B 1 115 ? 8.875 23.016 5.758 1 88.06 115 SER B O 1
ATOM 2438 N N . SER B 1 116 ? 7.539 24.406 7.027 1 84.69 116 SER B N 1
ATOM 2439 C CA . SER B 1 116 ? 6.312 23.781 6.539 1 84.69 116 SER B CA 1
ATOM 2440 C C . SER B 1 116 ? 6.109 24.047 5.055 1 84.69 116 SER B C 1
ATOM 2442 O O . SER B 1 116 ? 5.598 23.203 4.324 1 84.69 116 SER B O 1
ATOM 2444 N N . SER B 1 117 ? 6.5 25.234 4.672 1 88.75 117 SER B N 1
ATOM 2445 C CA . SER B 1 117 ? 6.379 25.594 3.262 1 88.75 117 SER B CA 1
ATOM 2446 C C . SER B 1 117 ? 7.234 24.688 2.383 1 88.75 117 SER B C 1
ATOM 2448 O O . SER B 1 117 ? 6.781 24.219 1.335 1 88.75 117 SER B O 1
ATOM 2450 N N . ASP B 1 118 ? 8.477 24.391 2.811 1 91.31 118 ASP B N 1
ATOM 2451 C CA . ASP B 1 118 ? 9.352 23.484 2.078 1 91.31 118 ASP B CA 1
ATOM 2452 C C . ASP B 1 118 ? 8.773 22.078 2.035 1 91.31 118 ASP B C 1
ATOM 2454 O O . ASP B 1 118 ? 8.812 21.406 0.997 1 91.31 118 ASP B O 1
ATOM 2458 N N . ALA B 1 119 ? 8.32 21.672 3.143 1 90.5 119 ALA B N 1
ATOM 2459 C CA . ALA B 1 119 ? 7.719 20.344 3.227 1 90.5 119 ALA B CA 1
ATOM 2460 C C . ALA B 1 119 ? 6.531 20.219 2.271 1 90.5 119 ALA B C 1
ATOM 2462 O O . ALA B 1 119 ? 6.426 19.25 1.528 1 90.5 119 ALA B O 1
ATOM 2463 N N . GLU B 1 120 ? 5.723 21.203 2.299 1 86.56 120 GLU B N 1
ATOM 2464 C CA . GLU B 1 120 ? 4.527 21.203 1.458 1 86.56 120 GLU B CA 1
ATOM 2465 C C . GLU B 1 120 ? 4.898 21.203 -0.023 1 86.56 120 GLU B C 1
ATOM 2467 O O . GLU B 1 120 ? 4.289 20.484 -0.817 1 86.56 120 GLU B O 1
ATOM 2472 N N . MET B 1 121 ? 5.785 22 -0.342 1 91.44 121 MET B N 1
ATOM 2473 C CA . MET B 1 121 ? 6.23 22.078 -1.729 1 91.44 121 MET B CA 1
ATOM 2474 C C . MET B 1 121 ? 6.762 20.734 -2.213 1 91.44 121 MET B C 1
ATOM 2476 O O . MET B 1 121 ? 6.441 20.297 -3.32 1 91.44 121 MET B O 1
ATOM 2480 N N . LEU B 1 122 ? 7.539 20.094 -1.429 1 94.81 122 LEU B N 1
ATOM 2481 C CA . LEU B 1 122 ? 8.117 18.797 -1.787 1 94.81 122 LEU B CA 1
ATOM 2482 C C . LEU B 1 122 ? 7.035 17.734 -1.921 1 94.81 122 LEU B C 1
ATOM 2484 O O . LEU B 1 122 ? 7.043 16.953 -2.875 1 94.81 122 LEU B O 1
ATOM 2488 N N . VAL B 1 123 ? 6.129 17.703 -1.062 1 91.06 123 VAL B N 1
ATOM 2489 C CA . VAL B 1 123 ? 5.047 16.719 -1.084 1 91.06 123 VAL B CA 1
ATOM 2490 C C . VAL B 1 123 ? 4.195 16.922 -2.336 1 91.06 123 VAL B C 1
ATOM 2492 O O . VAL B 1 123 ? 3.826 15.953 -3.004 1 91.06 123 VAL B O 1
ATOM 2495 N N . ARG B 1 124 ? 3.959 18.141 -2.611 1 88.44 124 ARG B N 1
ATOM 2496 C CA . ARG B 1 124 ? 3.186 18.438 -3.814 1 88.44 124 ARG B CA 1
ATOM 2497 C C . ARG B 1 124 ? 3.898 17.922 -5.062 1 88.44 124 ARG B C 1
ATOM 2499 O O . ARG B 1 124 ? 3.273 17.328 -5.941 1 88.44 124 ARG B O 1
ATOM 2506 N N . ALA B 1 125 ? 5.129 18.188 -5.121 1 94.06 125 ALA B N 1
ATOM 2507 C CA . ALA B 1 125 ? 5.922 17.688 -6.25 1 94.06 125 ALA B CA 1
ATOM 2508 C C . ALA B 1 125 ? 5.902 16.172 -6.312 1 94.06 125 ALA B C 1
ATOM 2510 O O . ALA B 1 125 ? 5.766 15.594 -7.395 1 94.06 125 ALA B O 1
ATOM 2511 N N . ALA B 1 126 ? 6.023 15.531 -5.176 1 94 126 ALA B N 1
ATOM 2512 C CA . ALA B 1 126 ? 6.051 14.07 -5.105 1 94 126 ALA B CA 1
ATOM 2513 C C . ALA B 1 126 ? 4.715 13.477 -5.539 1 94 126 ALA B C 1
ATOM 2515 O O . ALA B 1 126 ? 4.68 12.531 -6.332 1 94 126 ALA B O 1
ATOM 2516 N N . VAL B 1 127 ? 3.652 14.055 -5.086 1 87.81 127 VAL B N 1
ATOM 2517 C CA . VAL B 1 127 ? 2.318 13.578 -5.434 1 87.81 127 VAL B CA 1
ATOM 2518 C C . VAL B 1 127 ? 2.082 13.75 -6.934 1 87.81 127 VAL B C 1
ATOM 2520 O O . VAL B 1 127 ? 1.572 12.836 -7.594 1 87.81 127 VAL B O 1
ATOM 2523 N N . SER B 1 128 ? 2.488 14.859 -7.414 1 89.19 128 SER B N 1
ATOM 2524 C CA . SER B 1 128 ? 2.318 15.125 -8.836 1 89.19 128 SER B CA 1
ATOM 2525 C C . SER B 1 128 ? 3.143 14.156 -9.68 1 89.19 128 SER B C 1
ATOM 2527 O O . SER B 1 128 ? 2.795 13.875 -10.828 1 89.19 128 SER B O 1
ATOM 2529 N N . ALA B 1 129 ? 4.219 13.617 -9.086 1 92.06 129 ALA B N 1
ATOM 2530 C CA . ALA B 1 129 ? 5.094 12.68 -9.781 1 92.06 129 ALA B CA 1
ATOM 2531 C C . ALA B 1 129 ? 4.586 11.25 -9.648 1 92.06 129 ALA B C 1
ATOM 2533 O O . ALA B 1 129 ? 5.117 10.336 -10.289 1 92.06 129 ALA B O 1
ATOM 2534 N N . GLY B 1 130 ? 3.635 10.992 -8.836 1 87.19 130 GLY B N 1
ATOM 2535 C CA . GLY B 1 130 ? 3.07 9.656 -8.711 1 87.19 130 GLY B CA 1
ATOM 2536 C C . GLY B 1 130 ? 3.324 9.023 -7.352 1 87.19 130 GLY B C 1
ATOM 2537 O O . GLY B 1 130 ? 2.99 7.855 -7.133 1 87.19 130 GLY B O 1
ATOM 2538 N N . LEU B 1 131 ? 3.973 9.75 -6.484 1 91.12 131 LEU B N 1
ATOM 2539 C CA . LEU B 1 131 ? 4.133 9.281 -5.113 1 91.12 131 LEU B CA 1
ATOM 2540 C C . LEU B 1 131 ? 2.977 9.75 -4.238 1 91.12 131 LEU B C 1
ATOM 2542 O O . LEU B 1 131 ? 3.16 10.594 -3.359 1 91.12 131 LEU B O 1
ATOM 2546 N N . LYS B 1 132 ? 1.928 9.109 -4.395 1 82.44 132 LYS B N 1
ATOM 2547 C CA . LYS B 1 132 ? 0.631 9.578 -3.914 1 82.44 132 LYS B CA 1
ATOM 2548 C C . LYS B 1 132 ? 0.564 9.555 -2.391 1 82.44 132 LYS B C 1
ATOM 2550 O O . LYS B 1 132 ? -0.256 10.25 -1.788 1 82.44 132 LYS B O 1
ATOM 2555 N N . TYR B 1 133 ? 1.432 8.719 -1.763 1 83.38 133 TYR B N 1
ATOM 2556 C CA . TYR B 1 133 ? 1.326 8.555 -0.317 1 83.38 133 TYR B CA 1
ATOM 2557 C C . TYR B 1 133 ? 2.342 9.438 0.405 1 83.38 133 TYR B C 1
ATOM 2559 O O . TYR B 1 133 ? 2.643 9.211 1.58 1 83.38 133 TYR B O 1
ATOM 2567 N N . SER B 1 134 ? 2.754 10.422 -0.275 1 88.94 134 SER B N 1
ATOM 2568 C CA . SER B 1 134 ? 3.715 11.344 0.327 1 88.94 134 SER B CA 1
ATOM 2569 C C . SER B 1 134 ? 3.029 12.297 1.297 1 88.94 134 SER B C 1
ATOM 2571 O O . SER B 1 134 ? 1.922 12.773 1.033 1 88.94 134 SER B O 1
ATOM 2573 N N . CYS B 1 135 ? 3.688 12.547 2.402 1 84 135 CYS B N 1
ATOM 2574 C CA . CYS B 1 135 ? 3.152 13.422 3.438 1 84 135 CYS B CA 1
ATOM 2575 C C . CYS B 1 135 ? 4.27 13.977 4.316 1 84 135 CYS B C 1
ATOM 2577 O O . CYS B 1 135 ? 5.449 13.742 4.047 1 84 135 CYS B O 1
ATOM 2579 N N . TYR B 1 136 ? 3.822 14.844 5.25 1 83.88 136 TYR B N 1
ATOM 2580 C CA . TYR B 1 136 ? 4.781 15.367 6.219 1 83.88 136 TYR B CA 1
ATOM 2581 C C . TYR B 1 136 ? 4.105 15.648 7.559 1 83.88 136 TYR B C 1
ATOM 2583 O O . TYR B 1 136 ? 2.875 15.695 7.641 1 83.88 136 TYR B O 1
ATOM 2591 N N . ARG B 1 137 ? 4.883 15.688 8.57 1 78.12 137 ARG B N 1
ATOM 2592 C CA . ARG B 1 137 ? 4.41 16.062 9.891 1 78.12 137 ARG B CA 1
ATOM 2593 C C . ARG B 1 137 ? 5.453 16.906 10.633 1 78.12 137 ARG B C 1
ATOM 2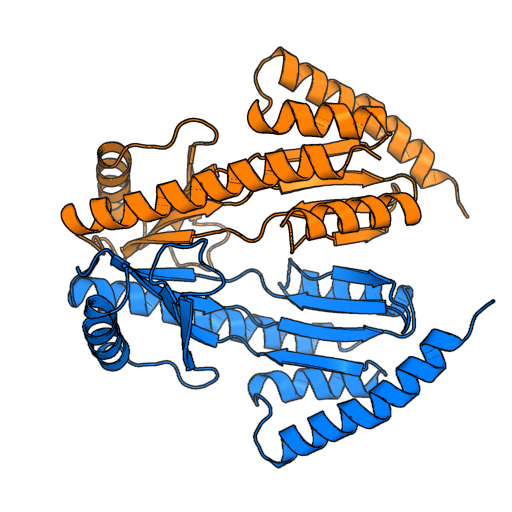595 O O . ARG B 1 137 ? 6.645 16.828 10.328 1 78.12 137 ARG B O 1
ATOM 2602 N N . SER B 1 138 ? 4.938 17.641 11.578 1 78.81 138 SER B N 1
ATOM 2603 C CA . SER B 1 138 ? 5.859 18.375 12.438 1 78.81 138 SER B CA 1
ATOM 2604 C C . SER B 1 138 ? 6.633 17.438 13.352 1 78.81 138 SER B C 1
ATOM 2606 O O . SER B 1 138 ? 6.121 16.391 13.742 1 78.81 138 SER B O 1
ATOM 2608 N N . SER B 1 139 ? 7.84 17.781 13.562 1 78.25 139 SER B N 1
ATOM 2609 C CA . SER B 1 139 ? 8.695 17.047 14.484 1 78.25 139 SER B CA 1
ATOM 2610 C C . SER B 1 139 ? 9.555 18 15.312 1 78.25 139 SER B C 1
ATOM 2612 O O . SER B 1 139 ? 9.586 19.203 15.055 1 78.25 139 SER B O 1
ATOM 2614 N N . SER B 1 140 ? 10.148 17.484 16.312 1 77.62 140 SER B N 1
ATOM 2615 C CA . SER B 1 140 ? 11.047 18.281 17.141 1 77.62 140 SER B CA 1
ATOM 2616 C C . SER B 1 140 ? 12.203 18.844 16.312 1 77.62 140 SER B C 1
ATOM 2618 O O . SER B 1 140 ? 12.789 19.859 16.672 1 77.62 140 SER B O 1
ATOM 2620 N N . CYS B 1 141 ? 12.547 18.25 15.211 1 79.81 141 CYS B N 1
ATOM 2621 C CA . CYS B 1 141 ? 13.672 18.656 14.383 1 79.81 141 CYS B CA 1
ATOM 2622 C C . CYS B 1 141 ? 13.188 19.344 13.102 1 79.81 141 CYS B C 1
ATOM 2624 O O . CYS B 1 141 ? 13.898 19.375 12.102 1 79.81 141 CYS B O 1
ATOM 2626 N N . GLY B 1 142 ? 12.016 19.875 13.219 1 84.25 142 GLY B N 1
ATOM 2627 C CA . GLY B 1 142 ? 11.453 20.469 12.023 1 84.25 142 GLY B CA 1
ATOM 2628 C C . GLY B 1 142 ? 10.258 19.703 11.477 1 84.25 142 GLY B C 1
ATOM 2629 O O . GLY B 1 142 ? 9.32 19.406 12.211 1 84.25 142 GLY B O 1
ATOM 2630 N N . PHE B 1 143 ? 10.367 19.531 10.062 1 86 143 PHE B N 1
ATOM 2631 C CA . PHE B 1 143 ? 9.25 18.828 9.445 1 86 143 PHE B CA 1
ATOM 2632 C C . PHE B 1 143 ? 9.727 17.516 8.828 1 86 143 PHE B C 1
ATOM 2634 O O . PHE B 1 143 ? 10.578 17.516 7.934 1 86 143 PHE B O 1
ATOM 2641 N N . TYR B 1 144 ? 9.234 16.438 9.32 1 86.88 144 TYR B N 1
ATOM 2642 C CA . TYR B 1 144 ? 9.547 15.109 8.805 1 86.88 144 TYR B CA 1
ATOM 2643 C C . TYR B 1 144 ? 8.711 14.797 7.566 1 86.88 144 TYR B C 1
ATOM 2645 O O . TYR B 1 144 ? 7.477 14.844 7.613 1 86.88 144 TYR B O 1
ATOM 2653 N N . VAL B 1 145 ? 9.375 14.469 6.465 1 91.25 145 VAL B N 1
ATOM 2654 C CA . VAL B 1 145 ? 8.711 14.234 5.184 1 91.25 145 VAL B CA 1
ATOM 2655 C C . VAL B 1 145 ? 8.945 12.789 4.734 1 91.25 145 VAL B C 1
ATOM 2657 O O . VAL B 1 145 ? 10.062 12.281 4.824 1 91.25 145 VAL B O 1
ATOM 2660 N N . VAL B 1 146 ? 7.902 12.203 4.285 1 91.31 146 VAL B N 1
ATOM 2661 C CA . VAL B 1 146 ? 7.992 10.883 3.67 1 91.31 146 VAL B CA 1
ATOM 2662 C C . VAL B 1 146 ? 7.473 10.945 2.236 1 91.31 146 VAL B C 1
ATOM 2664 O O . VAL B 1 146 ? 6.316 11.305 2.002 1 91.31 146 VAL B O 1
ATOM 2667 N N . LEU B 1 147 ? 8.359 10.617 1.338 1 94.56 147 LEU B N 1
ATOM 2668 C CA . LEU B 1 147 ? 7.992 10.43 -0.062 1 94.56 147 LEU B CA 1
ATOM 2669 C C . LEU B 1 147 ? 7.812 8.953 -0.384 1 94.56 147 LEU B C 1
ATOM 2671 O O . LEU B 1 147 ? 8.766 8.172 -0.308 1 94.56 147 LEU B O 1
ATOM 2675 N N . ARG B 1 148 ? 6.617 8.625 -0.766 1 91.81 148 ARG B N 1
ATOM 2676 C CA . ARG B 1 148 ? 6.359 7.199 -0.935 1 91.81 148 ARG B CA 1
ATOM 2677 C C . ARG B 1 148 ? 5.41 6.949 -2.102 1 91.81 148 ARG B C 1
ATOM 2679 O O . ARG B 1 148 ? 4.406 7.648 -2.252 1 91.81 148 ARG B O 1
ATOM 2686 N N . GLY B 1 149 ? 5.77 5.984 -2.881 1 87.44 149 GLY B N 1
ATOM 2687 C CA . GLY B 1 149 ? 4.93 5.566 -3.994 1 87.44 149 GLY B CA 1
ATOM 2688 C C . GLY B 1 149 ? 3.771 4.688 -3.572 1 87.44 149 GLY B C 1
ATOM 2689 O O . GLY B 1 149 ? 3.703 4.25 -2.42 1 87.44 149 GLY B O 1
ATOM 2690 N N . GLU B 1 150 ? 2.9 4.48 -4.516 1 79 150 GLU B N 1
ATOM 2691 C CA . GLU B 1 150 ? 1.701 3.686 -4.27 1 79 150 GLU B CA 1
ATOM 2692 C C . GLU B 1 150 ? 1.837 2.285 -4.863 1 79 150 GLU B C 1
ATOM 2694 O O . GLU B 1 150 ? 1.188 1.344 -4.398 1 79 150 GLU B O 1
ATOM 2699 N N . THR B 1 151 ? 2.717 2.209 -5.832 1 78.5 151 THR B N 1
ATOM 2700 C CA . THR B 1 151 ? 2.764 0.991 -6.633 1 78.5 151 THR B CA 1
ATOM 2701 C C . THR B 1 151 ? 3.318 -0.173 -5.816 1 78.5 151 THR B C 1
ATOM 2703 O O . THR B 1 151 ? 4.465 -0.133 -5.367 1 78.5 151 THR B O 1
ATOM 2706 N N . ARG B 1 152 ? 2.602 -1.145 -5.57 1 88.69 152 ARG B N 1
ATOM 2707 C CA . ARG B 1 152 ? 2.984 -2.354 -4.848 1 88.69 152 ARG B CA 1
ATOM 2708 C C . ARG B 1 152 ? 2.266 -3.576 -5.406 1 88.69 152 ARG B C 1
ATOM 2710 O O . ARG B 1 152 ? 1.276 -3.445 -6.133 1 88.69 152 ARG B O 1
ATOM 2717 N N . LEU B 1 153 ? 2.816 -4.707 -5.133 1 93.62 153 LEU B N 1
ATOM 2718 C CA . LEU B 1 153 ? 2.234 -5.98 -5.539 1 93.62 153 LEU B CA 1
ATOM 2719 C C . LEU B 1 153 ? 2.693 -7.105 -4.617 1 93.62 153 LEU B C 1
ATOM 2721 O O . LEU B 1 153 ? 3.871 -7.18 -4.258 1 93.62 153 LEU B O 1
ATOM 2725 N N . ASP B 1 154 ? 1.803 -7.938 -4.277 1 94.12 154 ASP B N 1
ATOM 2726 C CA . ASP B 1 154 ? 2.137 -9.156 -3.553 1 94.12 154 ASP B CA 1
ATOM 2727 C C . ASP B 1 154 ? 1.785 -10.398 -4.371 1 94.12 154 ASP B C 1
ATOM 2729 O O . ASP B 1 154 ? 0.733 -10.453 -5.012 1 94.12 154 ASP B O 1
ATOM 2733 N N . ILE B 1 155 ? 2.678 -11.305 -4.316 1 95.75 155 ILE B N 1
ATOM 2734 C CA . ILE B 1 155 ? 2.42 -12.609 -4.91 1 95.75 155 ILE B CA 1
ATOM 2735 C C . ILE B 1 155 ? 2.609 -13.703 -3.863 1 95.75 155 ILE B C 1
ATOM 2737 O O . ILE B 1 155 ? 3.734 -13.977 -3.439 1 95.75 155 ILE B O 1
ATOM 2741 N N . LEU B 1 156 ? 1.511 -14.328 -3.492 1 96.31 156 LEU B N 1
ATOM 2742 C CA . LEU B 1 156 ? 1.604 -15.461 -2.572 1 96.31 156 LEU B CA 1
ATOM 2743 C C . LEU B 1 156 ? 2.285 -16.656 -3.238 1 96.31 156 LEU B C 1
ATOM 2745 O O . LEU B 1 156 ? 1.958 -17 -4.375 1 96.31 156 LEU B O 1
ATOM 2749 N N . LEU B 1 157 ? 3.186 -17.172 -2.475 1 97.75 157 LEU B N 1
ATOM 2750 C CA . LEU B 1 157 ? 3.947 -18.281 -3.049 1 97.75 157 LEU B CA 1
ATOM 2751 C C . LEU B 1 157 ? 3.607 -19.594 -2.355 1 97.75 157 LEU B C 1
ATOM 2753 O O . LEU B 1 157 ? 3.516 -20.625 -3.006 1 97.75 157 LEU B O 1
ATOM 2757 N N . ALA B 1 158 ? 3.475 -19.5 -1.046 1 97.31 158 ALA B N 1
ATOM 2758 C CA . ALA B 1 158 ? 3.172 -20.719 -0.296 1 97.31 158 ALA B CA 1
ATOM 2759 C C . ALA B 1 158 ? 2.316 -20.406 0.93 1 97.31 158 ALA B C 1
ATOM 2761 O O . ALA B 1 158 ? 2.451 -19.344 1.534 1 97.31 158 ALA B O 1
ATOM 2762 N N . VAL B 1 159 ? 1.446 -21.312 1.229 1 96.81 159 VAL B N 1
ATOM 2763 C CA . VAL B 1 159 ? 0.605 -21.25 2.42 1 96.81 159 VAL B CA 1
ATOM 2764 C C . VAL B 1 159 ? 0.537 -22.641 3.066 1 96.81 159 VAL B C 1
ATOM 2766 O O . VAL B 1 159 ? 0.231 -23.625 2.396 1 96.81 159 VAL B O 1
ATOM 2769 N N . ASP B 1 160 ? 0.862 -22.672 4.289 1 95.06 160 ASP B N 1
ATOM 2770 C CA . ASP B 1 160 ? 0.786 -23.906 5.086 1 95.06 160 ASP B CA 1
ATOM 2771 C C . ASP B 1 160 ? 1.554 -25.031 4.418 1 95.06 160 ASP B C 1
ATOM 2773 O O . ASP B 1 160 ? 1.024 -26.141 4.254 1 95.06 160 ASP B O 1
ATOM 2777 N N . GLY B 1 161 ? 2.686 -24.672 3.92 1 94.75 161 GLY B N 1
ATOM 2778 C CA . GLY B 1 161 ? 3.627 -25.672 3.443 1 94.75 161 GLY B CA 1
ATOM 2779 C C . GLY B 1 161 ? 3.412 -26.047 1.99 1 94.75 161 GLY B C 1
ATOM 2780 O O . GLY B 1 161 ? 4.156 -26.859 1.438 1 94.75 161 GLY B O 1
ATOM 2781 N N . GLU B 1 162 ? 2.414 -25.5 1.385 1 96.12 162 GLU B N 1
ATOM 2782 C CA . GLU B 1 162 ? 2.105 -25.828 -0.003 1 96.12 162 GLU B CA 1
ATOM 2783 C C . GLU B 1 162 ? 2.234 -24.609 -0.905 1 96.12 162 GLU B C 1
ATOM 2785 O O . GLU B 1 162 ? 1.784 -23.516 -0.548 1 96.12 162 GLU B O 1
ATOM 2790 N N . LEU B 1 163 ? 2.779 -24.859 -2.051 1 96 163 LEU B N 1
ATOM 2791 C CA . LEU B 1 163 ? 2.861 -23.781 -3.027 1 96 163 LEU B CA 1
ATOM 2792 C C . LEU B 1 163 ? 1.476 -23.406 -3.541 1 96 163 LEU B C 1
ATOM 2794 O O . LEU B 1 163 ? 0.634 -24.281 -3.762 1 96 163 LEU B O 1
ATOM 2798 N N . VAL B 1 164 ? 1.285 -22.141 -3.777 1 96.94 164 VAL B N 1
ATOM 2799 C CA . VAL B 1 164 ? -0.002 -21.609 -4.203 1 96.94 164 VAL B CA 1
ATOM 2800 C C . VAL B 1 164 ? -0.106 -21.656 -5.727 1 96.94 164 VAL B C 1
ATOM 2802 O O . VAL B 1 164 ? -1.206 -21.75 -6.277 1 96.94 164 VAL B O 1
ATOM 2805 N N . LEU B 1 165 ? 0.983 -21.594 -6.406 1 95.31 165 LEU B N 1
ATOM 2806 C CA . LEU B 1 165 ? 0.984 -21.656 -7.863 1 95.31 165 LEU B CA 1
ATOM 2807 C C . LEU B 1 165 ? 2.068 -22.594 -8.367 1 95.31 165 LEU B C 1
ATOM 2809 O O . LEU B 1 165 ? 3.039 -22.875 -7.66 1 95.31 165 LEU B O 1
ATOM 2813 N N . ASP B 1 166 ? 1.867 -23.078 -9.555 1 96.19 166 ASP B N 1
ATOM 2814 C CA . ASP B 1 166 ? 2.893 -23.906 -10.18 1 96.19 166 ASP B CA 1
ATOM 2815 C C . ASP B 1 166 ? 3.904 -23.047 -10.938 1 96.19 166 ASP B C 1
ATOM 2817 O O . ASP B 1 166 ? 3.832 -21.812 -10.906 1 96.19 166 ASP B O 1
ATOM 2821 N N . ARG B 1 167 ? 4.828 -23.75 -11.562 1 95.75 167 ARG B N 1
ATOM 2822 C CA . ARG B 1 167 ? 5.914 -23.031 -12.227 1 95.75 167 ARG B CA 1
ATOM 2823 C C . ARG B 1 167 ? 5.379 -22.109 -13.32 1 95.75 167 ARG B C 1
ATOM 2825 O O . ARG B 1 167 ? 5.848 -20.984 -13.477 1 95.75 167 ARG B O 1
ATOM 2832 N N . GLY B 1 168 ? 4.449 -22.609 -14.109 1 96.25 168 GLY B N 1
ATOM 2833 C CA . GLY B 1 168 ? 3.828 -21.781 -15.133 1 96.25 168 GLY B CA 1
ATOM 2834 C C . GLY B 1 168 ? 3.137 -20.547 -14.562 1 96.25 168 GLY B C 1
ATOM 2835 O O . GLY B 1 168 ? 3.26 -19.453 -15.109 1 96.25 168 GLY B O 1
ATOM 2836 N N . GLY B 1 169 ? 2.418 -20.75 -13.484 1 96.94 169 GLY B N 1
ATOM 2837 C CA . GLY B 1 169 ? 1.787 -19.625 -12.797 1 96.94 169 GLY B CA 1
ATOM 2838 C C . GLY B 1 169 ? 2.781 -18.609 -12.289 1 96.94 169 GLY B C 1
ATOM 2839 O O . GLY B 1 169 ? 2.539 -17.406 -12.375 1 96.94 169 GLY B O 1
ATOM 2840 N N . LEU B 1 170 ? 3.885 -19.109 -11.797 1 97.56 170 LEU B N 1
ATOM 2841 C CA . LEU B 1 170 ? 4.91 -18.203 -11.281 1 97.56 170 LEU B CA 1
ATOM 2842 C C . LEU B 1 170 ? 5.516 -17.375 -12.414 1 97.56 170 LEU B C 1
ATOM 2844 O O . LEU B 1 170 ? 5.793 -16.188 -12.234 1 97.56 170 LEU B O 1
ATOM 2848 N N . GLU B 1 171 ? 5.734 -17.984 -13.5 1 97.69 171 GLU B N 1
ATOM 2849 C CA . GLU B 1 171 ? 6.273 -17.266 -14.656 1 97.69 171 GLU B CA 1
ATOM 2850 C C . GLU B 1 171 ? 5.336 -16.141 -15.086 1 97.69 171 GLU B C 1
ATOM 2852 O O . GLU B 1 171 ? 5.785 -15.023 -15.367 1 97.69 171 GLU B O 1
ATOM 2857 N N . ARG B 1 172 ? 4.109 -16.406 -15.148 1 96.88 172 ARG B N 1
ATOM 2858 C CA . ARG B 1 172 ? 3.123 -15.398 -15.516 1 96.88 172 ARG B CA 1
ATOM 2859 C C . ARG B 1 172 ? 3.076 -14.281 -14.477 1 96.88 172 ARG B C 1
ATOM 2861 O O . ARG B 1 172 ? 3.078 -13.102 -14.82 1 96.88 172 ARG B O 1
ATOM 2868 N N . ALA B 1 173 ? 3.037 -14.664 -13.219 1 97 173 ALA B N 1
ATOM 2869 C CA . ALA B 1 173 ? 3.014 -13.68 -12.141 1 97 173 ALA B CA 1
ATOM 2870 C C . ALA B 1 173 ? 4.277 -12.82 -12.156 1 97 173 ALA B C 1
ATOM 2872 O O . ALA B 1 173 ? 4.219 -11.617 -11.883 1 97 173 ALA B O 1
ATOM 2873 N N . TYR B 1 174 ? 5.363 -13.461 -12.461 1 97.56 174 TYR B N 1
ATOM 2874 C CA . TYR B 1 174 ? 6.656 -12.781 -12.477 1 97.56 174 TYR B CA 1
ATOM 2875 C C . TYR B 1 174 ? 6.672 -11.664 -13.516 1 97.56 174 TYR B C 1
ATOM 2877 O O . TYR B 1 174 ? 7.277 -10.609 -13.289 1 97.56 174 TYR B O 1
ATOM 2885 N N . SER B 1 175 ? 6.102 -11.891 -14.602 1 96.06 175 SER B N 1
ATOM 2886 C CA . SER B 1 175 ? 6.055 -10.852 -15.633 1 96.06 175 SER B CA 1
ATOM 2887 C C . SER B 1 175 ? 5.375 -9.586 -15.117 1 96.06 175 SER B C 1
ATOM 2889 O O . SER B 1 175 ? 5.816 -8.477 -15.406 1 96.06 175 SER B O 1
ATOM 2891 N N . VAL B 1 176 ? 4.316 -9.758 -14.336 1 95.62 176 VAL B N 1
ATOM 2892 C CA . VAL B 1 176 ? 3.613 -8.617 -13.75 1 95.62 176 VAL B CA 1
ATOM 2893 C C . VAL B 1 176 ? 4.473 -7.988 -12.656 1 95.62 176 VAL B C 1
ATOM 2895 O O . VAL B 1 176 ? 4.562 -6.762 -12.562 1 95.62 176 VAL B O 1
ATOM 2898 N N . LEU B 1 177 ? 5.059 -8.828 -11.883 1 96.38 177 LEU B N 1
ATOM 2899 C CA . LEU B 1 177 ? 5.961 -8.367 -10.836 1 96.38 177 LEU B CA 1
ATOM 2900 C C . LEU B 1 177 ? 7.027 -7.441 -11.406 1 96.38 177 LEU B C 1
ATOM 2902 O O . LEU B 1 177 ? 7.27 -6.359 -10.867 1 96.38 177 LEU B O 1
ATOM 2906 N N . LEU B 1 178 ? 7.594 -7.824 -12.492 1 95.81 178 LEU B N 1
ATOM 2907 C CA . LEU B 1 178 ? 8.656 -7.043 -13.109 1 95.81 178 LEU B CA 1
ATOM 2908 C C . LEU B 1 178 ? 8.117 -5.715 -13.641 1 95.81 178 LEU B C 1
ATOM 2910 O O . LEU B 1 178 ? 8.797 -4.691 -13.555 1 95.81 178 LEU B O 1
ATOM 2914 N N . GLU B 1 179 ? 6.98 -5.793 -14.195 1 93.38 179 GLU B N 1
ATOM 2915 C CA . GLU B 1 179 ? 6.359 -4.566 -14.68 1 93.38 179 GLU B CA 1
ATOM 2916 C C . GLU B 1 179 ? 6.137 -3.572 -13.547 1 93.38 179 GLU B C 1
ATOM 2918 O O . GLU B 1 179 ? 6.434 -2.383 -13.688 1 93.38 179 GLU B O 1
ATOM 2923 N N . VAL B 1 180 ? 5.598 -4.051 -12.461 1 93.38 180 VAL B N 1
ATOM 2924 C CA . VAL B 1 180 ? 5.316 -3.197 -11.305 1 93.38 180 VAL B CA 1
ATOM 2925 C C . VAL B 1 180 ? 6.621 -2.643 -10.742 1 93.38 180 VAL B C 1
ATOM 2927 O O . VAL B 1 180 ? 6.703 -1.463 -10.391 1 93.38 180 VAL B O 1
ATOM 2930 N N . PHE B 1 181 ? 7.617 -3.51 -10.727 1 95.25 181 PHE B N 1
ATOM 2931 C CA . PHE B 1 181 ? 8.922 -3.104 -10.219 1 95.25 181 PHE B CA 1
ATOM 2932 C C . PHE B 1 181 ? 9.5 -1.976 -11.062 1 95.25 181 PHE B C 1
ATOM 2934 O O . PHE B 1 181 ? 9.961 -0.963 -10.523 1 95.25 181 PHE B O 1
ATOM 2941 N N . LYS B 1 182 ? 9.406 -2.066 -12.297 1 93.19 182 LYS B N 1
ATOM 2942 C CA . LYS B 1 182 ? 9.922 -1.06 -13.219 1 93.19 182 LYS B CA 1
ATOM 2943 C C . LYS B 1 182 ? 9.133 0.242 -13.109 1 93.19 182 LYS B C 1
ATOM 2945 O O . LYS B 1 182 ? 9.695 1.33 -13.234 1 93.19 182 LYS B O 1
ATOM 2950 N N . ARG B 1 183 ? 7.93 0.118 -12.883 1 90.81 183 ARG B N 1
ATOM 2951 C CA . ARG B 1 183 ? 7.102 1.308 -12.711 1 90.81 183 ARG B CA 1
ATOM 2952 C C . ARG B 1 183 ? 7.543 2.107 -11.484 1 90.81 183 ARG B C 1
ATOM 2954 O O . ARG B 1 183 ? 7.59 3.34 -11.531 1 90.81 183 ARG B O 1
ATOM 2961 N N . GLY B 1 184 ? 7.828 1.37 -10.43 1 90.81 184 GLY B N 1
ATOM 2962 C CA . GLY B 1 184 ? 8.328 2.047 -9.242 1 90.81 184 GLY B CA 1
ATOM 2963 C C . GLY B 1 184 ? 9.602 2.836 -9.5 1 90.81 184 GLY B C 1
ATOM 2964 O O . GLY B 1 184 ? 9.742 3.963 -9.023 1 90.81 184 GLY B O 1
ATOM 2965 N N . LYS B 1 185 ? 10.438 2.27 -10.352 1 91.75 185 LYS B N 1
ATOM 2966 C CA . LYS B 1 185 ? 11.688 2.949 -10.688 1 91.75 185 LYS B CA 1
ATOM 2967 C C . LYS B 1 185 ? 11.422 4.195 -11.531 1 91.75 185 LYS B C 1
ATOM 2969 O O . LYS B 1 185 ? 12.062 5.227 -11.344 1 91.75 185 LYS B O 1
ATOM 2974 N N . ARG B 1 186 ? 10.469 4.141 -12.375 1 92 186 ARG B N 1
ATOM 2975 C CA . ARG B 1 186 ? 10.141 5.25 -13.266 1 92 186 ARG B CA 1
ATOM 2976 C C . ARG B 1 186 ? 9.594 6.441 -12.484 1 92 186 ARG B C 1
ATOM 2978 O O . ARG B 1 186 ? 9.859 7.594 -12.836 1 92 186 ARG B O 1
ATOM 2985 N N . VAL B 1 187 ? 8.836 6.113 -11.461 1 92.38 187 VAL B N 1
ATOM 2986 C CA . VAL B 1 187 ? 8.258 7.188 -10.656 1 92.38 187 VAL B CA 1
ATOM 2987 C C . VAL B 1 187 ? 9.367 7.996 -10 1 92.38 187 VAL B C 1
ATOM 2989 O O . VAL B 1 187 ? 9.258 9.219 -9.859 1 92.38 187 VAL B O 1
ATOM 2992 N N . LEU B 1 188 ? 10.422 7.367 -9.609 1 91.75 188 LEU B N 1
ATOM 2993 C CA . LEU B 1 188 ? 11.57 8.055 -9.023 1 91.75 188 LEU B CA 1
ATOM 2994 C C . LEU B 1 188 ? 12.18 9.031 -10.016 1 91.75 188 LEU B C 1
ATOM 2996 O O . LEU B 1 188 ? 12.523 10.156 -9.656 1 91.75 188 LEU B O 1
ATOM 3000 N N . HIS B 1 189 ? 12.234 8.586 -11.227 1 92.31 189 HIS B N 1
ATOM 3001 C CA . HIS B 1 189 ? 12.781 9.445 -12.266 1 92.31 189 HIS B CA 1
ATOM 3002 C C . HIS B 1 189 ? 11.891 10.664 -12.508 1 92.31 189 HIS B C 1
ATOM 3004 O O . HIS B 1 189 ? 12.391 11.766 -12.727 1 9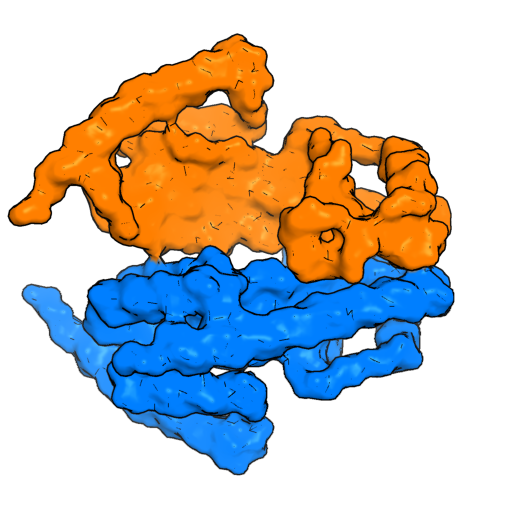2.31 189 HIS B O 1
ATOM 3010 N N . ARG B 1 190 ? 10.625 10.422 -12.414 1 94.69 190 ARG B N 1
ATOM 3011 C CA . ARG B 1 190 ? 9.688 11.531 -12.555 1 94.69 190 ARG B CA 1
ATOM 3012 C C . ARG B 1 190 ? 9.852 12.539 -11.422 1 94.69 190 ARG B C 1
ATOM 3014 O O . ARG B 1 190 ? 9.773 13.75 -11.633 1 94.69 190 ARG B O 1
ATOM 3021 N N . LEU B 1 191 ? 10.102 12 -10.25 1 95.44 191 LEU B N 1
ATOM 3022 C CA . LEU B 1 191 ? 10.258 12.891 -9.102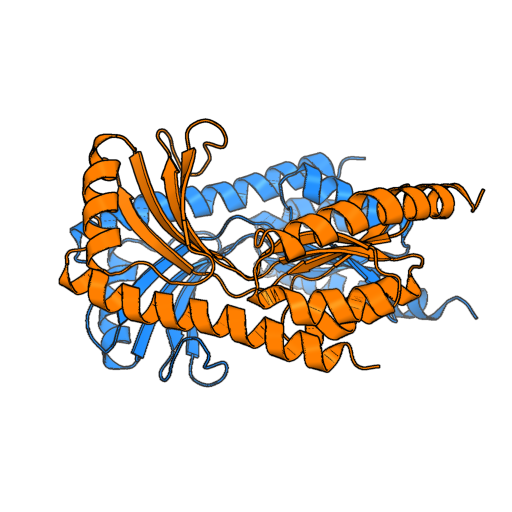 1 95.44 191 LEU B CA 1
ATOM 3023 C C . LEU B 1 191 ? 11.523 13.734 -9.234 1 95.44 191 LEU B C 1
ATOM 3025 O O . LEU B 1 191 ? 11.523 14.914 -8.875 1 95.44 191 LEU B O 1
ATOM 3029 N N . VAL B 1 192 ? 12.594 13.227 -9.781 1 94.94 192 VAL B N 1
ATOM 3030 C CA . VAL B 1 192 ? 13.828 13.977 -10 1 94.94 192 VAL B CA 1
ATOM 3031 C C . VAL B 1 192 ? 13.539 15.203 -10.867 1 94.94 192 VAL B C 1
ATOM 3033 O O . VAL B 1 192 ? 14.062 16.281 -10.602 1 94.94 192 VAL B O 1
ATOM 3036 N N . ARG B 1 193 ? 12.625 15.016 -11.781 1 94.25 193 ARG B N 1
ATOM 3037 C CA . ARG B 1 193 ? 12.273 16.109 -12.672 1 94.25 193 ARG B CA 1
ATOM 3038 C C . ARG B 1 193 ? 11.344 17.109 -11.984 1 94.25 193 ARG B C 1
ATOM 3040 O O . ARG B 1 193 ? 11.43 18.312 -12.219 1 94.25 193 ARG B O 1
ATOM 3047 N N . ALA B 1 194 ? 10.555 16.594 -11.141 1 94.19 194 ALA B N 1
ATOM 3048 C CA . ALA B 1 194 ? 9.531 17.406 -10.5 1 94.19 194 ALA B CA 1
ATOM 3049 C C . ALA B 1 194 ? 10.133 18.312 -9.438 1 94.19 194 ALA B C 1
ATOM 3051 O O . ALA B 1 194 ? 9.555 19.344 -9.078 1 94.19 194 ALA B O 1
ATOM 3052 N N . VAL B 1 195 ? 11.312 17.984 -8.938 1 93.44 195 VAL B N 1
ATOM 3053 C CA . VAL B 1 195 ? 11.891 18.781 -7.855 1 93.44 195 VAL B CA 1
ATOM 3054 C C . VAL B 1 195 ? 12.93 19.75 -8.422 1 93.44 195 VAL B C 1
ATOM 3056 O O . VAL B 1 195 ? 13.758 20.281 -7.68 1 93.44 195 VAL B O 1
ATOM 3059 N N . ASP B 1 196 ? 12.875 20.078 -9.711 1 84.06 196 ASP B N 1
ATOM 3060 C CA . ASP B 1 196 ? 13.773 21.016 -10.375 1 84.06 196 ASP B CA 1
ATOM 3061 C C . ASP B 1 196 ? 13.227 22.453 -10.305 1 84.06 196 ASP B C 1
ATOM 3063 O O . ASP B 1 196 ? 13.25 23.172 -11.297 1 84.06 196 ASP B O 1
ATOM 3067 N N . TRP B 1 197 ? 12.734 22.875 -9.219 1 72.56 197 TRP B N 1
ATOM 3068 C CA . TRP B 1 197 ? 12.258 24.234 -9.094 1 72.56 197 TRP B CA 1
ATOM 3069 C C . TRP B 1 197 ? 13.359 25.156 -8.594 1 72.56 197 TRP B C 1
ATOM 3071 O O . TRP B 1 197 ? 14.344 24.703 -8.008 1 72.56 197 TRP B O 1
#

Nearest PDB structures (foldseek):
  2it3-assembly1_B  TM=8.683E-01  e=7.374E-13  Pyrococcus horikoshii
  1tlj-assembly1_B  TM=8.937E-01  e=2.255E-12  Saccharolobus solfataricus
  2it2-assembly1_B  TM=8.729E-01  e=4.061E-12  Pyrococcus horikoshii
  2qg3-assembly1_A  TM=8.351E-01  e=1.859E-10  Archaeoglobus fulgidus DSM 4304
  2dvk-assembly1_A-2  TM=8.915E-01  e=1.024E-09  Aeropyrum pernix

Solvent-accessible surface area (backbone atoms only — not comparable to full-atom values): 19872 Å² total; per-residue (Å²): 145,86,67,61,20,56,59,44,39,52,52,45,37,56,53,34,50,45,49,50,49,48,24,51,74,70,60,66,40,57,72,83,39,46,70,43,49,55,55,40,44,76,72,65,38,34,62,75,48,75,45,48,21,34,40,33,35,33,36,14,53,81,38,94,78,35,76,82,56,29,48,76,76,43,75,27,66,80,67,72,78,49,70,66,53,51,50,53,52,45,60,60,45,18,77,74,23,31,35,32,32,38,31,35,41,33,23,35,38,32,30,33,24,86,36,70,68,56,41,50,52,51,32,51,31,32,37,75,32,54,17,66,63,31,35,51,43,84,46,78,47,25,24,42,33,39,43,22,41,68,56,62,47,38,41,69,38,21,43,74,53,36,66,27,44,52,73,71,19,46,52,51,50,44,57,51,51,51,50,51,46,50,49,26,45,49,34,52,56,40,31,47,61,50,66,70,119,147,81,68,61,17,58,58,43,39,51,50,45,36,56,53,34,49,46,48,50,49,47,25,50,73,70,61,65,41,58,72,84,39,44,70,44,49,54,56,40,43,76,70,64,37,34,61,76,49,76,44,49,20,34,41,34,34,31,35,13,52,82,38,94,79,34,76,83,57,30,48,75,76,45,75,28,66,80,66,72,77,50,70,66,53,50,51,52,52,45,59,59,44,16,76,76,24,31,34,32,33,38,32,35,42,34,23,36,39,33,30,33,23,86,36,70,67,56,41,50,52,51,32,51,31,32,36,75,31,55,16,67,64,31,34,50,43,83,48,79,46,26,24,42,32,39,41,23,41,67,57,62,47,36,42,68,38,20,42,74,52,36,66,26,43,52,71,69,21,46,52,51,51,46,55,52,51,50,52,53,47,50,48,27,46,50,35,53,56,40,30,48,62,50,66,70,117

pLDDT: mean 86.69, std 13.05, range [25.16, 98.06]

Secondary structure (DSSP, 8-state):
---HHHHHHHHHHHHHHHHHHHHHHHT-S-GGGHHHHHHHHHTT-EEEEEE--EEEEEEESS-TT-SSSEEEEEEESSSPPPHHHHHHHHHHHHTT-SEEEEEEE--EEEEEESSHHHHHHHHHHHHHHT-TT-EEEEETTEEEEEEE----EEEEEEETTEESS-HHHHHHHHHHHHHHHHHHHHHHHHHHHHT--/---HHHHHHHHHHHHHHHHHHHHHHHT-S-GGGHHHHHHHHHTT-EEEEEE--EEEEEEESS-TT-SSSEEEEEEESSSPPPHHHHHHHHHHHHTT-SEEEEEEE--EEEEEESSHHHHHHHHHHHHHHT-TT-EEEEETTEEEEEEE----EEEEEEETTEESS-HHHHHHHHHHHHHHHHHHHHHHHHHHHHT--

Foldseek 3Di:
DDPQLVVLLVVLQVVQVVVVVVCVVVVVDQPLLVLVVVLCVVVPKRWDDWALKKKFKKFAAPDPPCPPRMDTPDIDRDDDDDLVVCLVVLLVCLQVGQWIKIKIAAIKIKIADAAPVVQVLLQVLLCVLAQVPWDWDQDSNHIIIMRGHDQMDMDTQHHRSGGPDDSVVSVVVVVVVVVSNVVSSVSSVSSSVSSPD/DAPQLAVLLVVLQVVQVVVVVVCVVVVVDQPLLVLVVVLCVVVSKRWDDWALKKKFKKFAAPDPPCPPRMDTPDIDRDDDDDLVVCLVVLLVCLQVGQWIKIKIAAIKIKIADAAPVVQVLLQVLLCVLAQVPWDWDQDSNHIIIMRGHDQMDMDTQHHRSG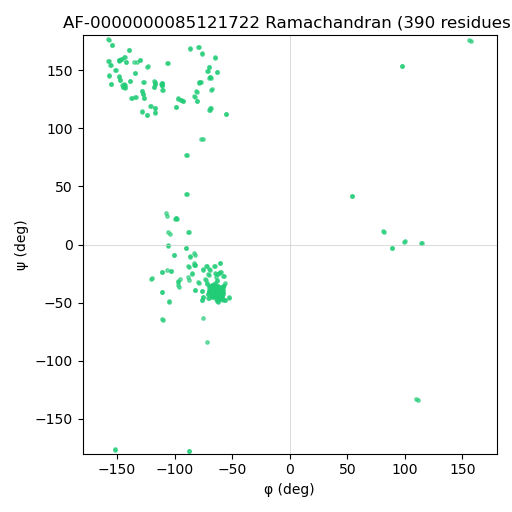GPDDSVVSVVVVVVVVVSNVVSSVSSVSSSVSSPD

InterPro domains:
  IPR003827 tRNA wybutosine-synthesizing protein [PF02676] (8-195)
  IPR022908 tRNA(Phe) 7-((3-amino-3-carboxypropyl)-4-demethylwyosine(37)-N(4))-methyltransferase [MF_00266] (10-196)
  IPR036602 tRNA wybutosine-synthesizing-like superfamily [G3DSA:3.30.1960.10] (3-197)
  IPR036602 tRNA wybutosine-synthesizing-like superfamily [SSF111278] (10-195)

Sequence (394 aa):
MPLHGDACLQELRKSNLWRLYIDSESGRLDPDVKPLLSKLWARGYVTVSSCSGRIALKATRTGIEDKRGGGVLRAWHVEPPTVDDLWRLASSAASEYKIVWVSVEPPIVALYASSSSDAEMLVRAAVSAGLKYSCYRSSSCGFYVVLRGETRLDILLAVDGELVLDRGGLERAYSVLLEVFKRGKRVLHRLVRAVDWMPLHGDACLQELRKSNLWRLYIDSESGRLDPDVKPLLSKLWARGYVTVSSCSGRIALKATRTGIEDKRGGGVLRAWHVEPPTVDDLWRLASSAASEYKIVWVSVEPPIVALYASSSSDAEMLVRAAVSAGLKYSCYRSSSCGFYVVLRGETRLDILLAVDGELVLDRGGLERAYSVLLEVFKRGKRVLHRLVRAVDW

Radius of gyration: 22.04 Å; Cα contacts (8 Å, |Δi|>4): 819; chains: 2; bounding box: 61×63×46 Å